Protein AF-A0A6I9Z2P9-F1 (afdb_monomer_lite)

Radius of gyration: 25.38 Å; chains: 1; bounding box: 62×71×64 Å

Foldseek 3Di:
DDDDDDDDDDDDDDDDDDDDDDDDDDPVVVVVVVVVVVVVVVVVVVVVLVVLQVLLLLLCVPPFWAAQDDDDWFFFKFFDDDFKFAFFAAPVRGGQWIKGAAAQFIEIEGSALVCLQDLSNVVSVVSLVVSGALDPPFAEEEAQQRVSNVVSCVVVVNDHHYNDDQDDRGQEYEDEQQDQPCQVSLQVCRSVYHGYYYYRACQVVCVVVNQLCQCQDRSNNSHCLLGRIGHGNHTHDGGIGTGDSGTDSDNDRPPDPCLQVNVLVLLCLLCPPPQWAAQDDDDWFFFKAFDFSQKFANDADPVLGGQWIKGAAAQFIEIEGRALVCLQDLSNVVSNVSLVVSRQSDPDAAEEEAQQRVSNVVNCVVVVHGHHYNDDDDPRHQEYEDEQADQPCQVVLQVCRNSNHGYYYYRACLVVCPVPPQVCQCPDRSNNSRCVSRRMGHGNGTDDGGMGGGDSGTPPDPVSND

Secondary structure (DSSP, 8-state):
--------------------------HHHHHHHHHHHHHHHHHHHHHHHHHHHHHHGGGTTT-SEEE--SS--PEEEEE-SSS-EEEEE-TT--EEEEEEEETTEEEEEES-SGGGTSGGGHHHHHHHHHHH-SSTTPPEEE-GGGHHHHHHHHTTT---BTT--S-TT-SEEEEES---TTHHHHHHHHHTT-EEEEE--SHHHHHHH-GGGHHHH-TTHHHHGGGTEEEEEEEPPPSEEE--SS---S------THHHHHHHHHHHHHTTT-SEEE--SS--PEEEEE--TTEEEEEE-TTS-EEEEEEEETTEEEEEESSGGGGTSGGGHHHHHHHHHHH--SSSSEEEE-GGGHHHHHHHHHTT--EETTPPP-TTEEEEEEESS--TTHHHHHHHHHHT-EEEEE--SHHHHHHH-GGGHHHH-HHHHHHGGGTEEEEEEE---SEEE--SS----GGGG-

InterPro domains:
  IPR029062 Class I glutamine amidotransferase-like [SSF52317] (170-349)
  IPR051244 TRPM8 Channel-Associated Factors [PTHR15730] (262-458)
  IPR060286 TRPM8 channel-associated factor, N-terminal domain [PF27016] (209-420)

pLDDT: mean 82.04, std 20.66, range [23.77, 98.62]

Structure (mmCIF, N/CA/C/O backbone):
data_AF-A0A6I9Z2P9-F1
#
_entry.id   AF-A0A6I9Z2P9-F1
#
loop_
_atom_site.group_PDB
_atom_site.id
_atom_site.type_symbol
_atom_site.label_atom_id
_atom_site.label_alt_id
_atom_site.label_comp_id
_atom_site.label_asym_id
_atom_site.label_entity_id
_atom_site.label_seq_id
_atom_site.pdbx_PDB_ins_code
_atom_site.Cartn_x
_atom_site.Cartn_y
_atom_site.Cartn_z
_atom_site.occupancy
_atom_site.B_iso_or_equiv
_atom_site.auth_seq_id
_atom_site.auth_comp_id
_atom_site.auth_asym_id
_atom_site.auth_atom_id
_atom_site.pdbx_PDB_model_num
ATOM 1 N N . MET A 1 1 ? 32.058 -50.324 31.304 1.00 41.09 1 MET A N 1
ATOM 2 C CA . MET A 1 1 ? 32.036 -51.161 30.083 1.00 41.09 1 MET A CA 1
ATOM 3 C C . MET A 1 1 ? 30.629 -51.712 29.906 1.00 41.09 1 MET A C 1
ATOM 5 O O . MET A 1 1 ? 30.027 -52.048 30.914 1.00 41.09 1 MET A O 1
ATOM 9 N N . SER A 1 2 ? 30.172 -51.810 28.650 1.00 30.11 2 SER A N 1
ATOM 10 C CA . SER A 1 2 ? 28.852 -52.275 28.168 1.00 30.11 2 SER A CA 1
ATOM 11 C C . SER A 1 2 ? 27.764 -51.188 28.142 1.00 30.11 2 SER A C 1
ATOM 13 O O . SER A 1 2 ? 27.218 -50.837 29.178 1.00 30.11 2 SER A O 1
ATOM 15 N N . LEU A 1 3 ? 27.637 -50.418 27.051 1.00 30.06 3 LEU A N 1
ATOM 16 C CA . LEU A 1 3 ? 26.955 -50.704 25.766 1.00 30.06 3 LEU A CA 1
ATOM 17 C C . LEU A 1 3 ? 25.421 -50.686 25.880 1.00 30.06 3 LEU A C 1
ATOM 19 O O . LEU A 1 3 ? 24.814 -51.565 26.482 1.00 30.06 3 LEU A O 1
ATOM 23 N N . ALA A 1 4 ? 24.829 -49.664 25.257 1.00 35.44 4 ALA A N 1
ATOM 24 C CA . ALA A 1 4 ? 23.408 -49.554 24.946 1.00 35.44 4 ALA A CA 1
ATOM 25 C C . ALA A 1 4 ? 22.997 -50.542 23.836 1.00 35.44 4 ALA A C 1
ATOM 27 O O . ALA A 1 4 ? 23.858 -50.953 23.053 1.00 35.44 4 ALA A O 1
ATOM 28 N N . PRO A 1 5 ? 21.688 -50.801 23.666 1.00 38.94 5 PRO A N 1
ATOM 29 C CA . PRO A 1 5 ? 21.144 -51.158 22.368 1.00 38.94 5 PRO A CA 1
ATOM 30 C C . PRO A 1 5 ? 20.154 -50.123 21.813 1.00 38.94 5 PRO A C 1
ATOM 32 O O . PRO A 1 5 ? 19.492 -49.366 22.520 1.00 38.94 5 PRO A O 1
ATOM 35 N N . SER A 1 6 ? 20.147 -50.141 20.488 1.00 29.59 6 SER A N 1
ATOM 36 C CA . SER A 1 6 ? 19.528 -49.305 19.468 1.00 29.59 6 SER A CA 1
ATOM 37 C C . SER A 1 6 ? 17.999 -49.324 19.403 1.00 29.59 6 SER A C 1
ATOM 39 O O . SER A 1 6 ? 17.343 -50.312 19.717 1.00 29.59 6 SER A O 1
ATOM 41 N N . THR A 1 7 ? 17.473 -48.230 18.859 1.00 39.56 7 THR A N 1
ATOM 42 C CA . THR A 1 7 ? 16.116 -48.019 18.350 1.00 39.56 7 THR A CA 1
ATOM 43 C C . THR A 1 7 ? 15.761 -48.897 17.143 1.00 39.56 7 THR A C 1
ATOM 45 O O . THR A 1 7 ? 16.565 -49.066 16.230 1.00 39.56 7 THR A O 1
ATOM 48 N N . SER A 1 8 ? 14.495 -49.318 17.067 1.00 25.58 8 SER A N 1
ATOM 49 C CA . SER A 1 8 ? 13.785 -49.585 15.808 1.00 25.58 8 SER A CA 1
ATOM 50 C C . SER A 1 8 ? 12.284 -49.369 16.019 1.00 25.58 8 SER A C 1
ATOM 52 O O . SER A 1 8 ? 11.702 -49.983 16.909 1.00 25.58 8 SER A O 1
ATOM 54 N N . CYS A 1 9 ? 11.656 -48.501 15.227 1.00 25.83 9 CYS A N 1
ATOM 55 C CA . CYS A 1 9 ? 10.207 -48.299 15.235 1.00 25.83 9 CYS A CA 1
ATOM 56 C C . CYS A 1 9 ? 9.716 -48.507 13.799 1.00 25.83 9 CYS A C 1
ATOM 58 O O . CYS A 1 9 ? 10.050 -47.721 12.911 1.00 25.83 9 CYS A O 1
ATOM 60 N N . GLU A 1 10 ? 9.015 -49.616 13.567 1.00 27.55 10 GLU A N 1
ATOM 61 C CA . GLU A 1 10 ? 8.401 -49.959 12.285 1.00 27.55 10 GLU A CA 1
ATOM 62 C C . GLU A 1 10 ? 7.096 -49.179 12.085 1.00 27.55 10 GLU A C 1
ATOM 64 O O . GLU A 1 10 ? 6.299 -48.995 13.005 1.00 27.55 10 GLU A O 1
ATOM 69 N N . ILE A 1 11 ? 6.882 -48.715 10.854 1.00 29.16 11 ILE A N 1
ATOM 70 C CA . ILE A 1 11 ? 5.679 -48.008 10.414 1.00 29.16 11 ILE A CA 1
ATOM 71 C C . ILE A 1 11 ? 4.688 -49.053 9.890 1.00 29.16 11 ILE A C 1
ATOM 73 O O . ILE A 1 11 ? 4.933 -49.653 8.846 1.00 29.16 11 ILE A O 1
ATOM 77 N N . MET A 1 12 ? 3.547 -49.225 10.560 1.00 26.14 12 MET A N 1
ATOM 78 C CA . MET A 1 12 ? 2.378 -49.912 9.997 1.00 26.14 12 MET A CA 1
ATOM 79 C C . MET A 1 12 ? 1.203 -48.941 9.870 1.00 26.14 12 MET A C 1
ATOM 81 O O . MET A 1 12 ? 0.764 -48.326 10.839 1.00 26.14 12 MET A O 1
ATOM 85 N N . SER A 1 13 ? 0.704 -48.808 8.641 1.00 30.95 13 SER A N 1
ATOM 86 C CA . SER A 1 13 ? -0.486 -48.045 8.273 1.00 30.95 13 SER A CA 1
ATOM 87 C C . SER A 1 13 ? -1.759 -48.841 8.549 1.00 30.95 13 SER A C 1
ATOM 89 O O . SER A 1 13 ? -1.866 -49.944 8.025 1.00 30.95 13 SER A O 1
ATOM 91 N N . LEU A 1 14 ? -2.753 -48.262 9.228 1.00 27.88 14 LEU A N 1
ATOM 92 C CA . LEU A 1 14 ? -4.166 -48.658 9.136 1.00 27.88 14 LEU A CA 1
ATOM 93 C C . LEU A 1 14 ? -5.060 -47.463 9.534 1.00 27.88 14 LEU A C 1
ATOM 95 O O . LEU A 1 14 ? -4.737 -46.709 10.447 1.00 27.88 14 LEU A O 1
ATOM 99 N N . ALA A 1 15 ? -6.189 -47.303 8.845 1.00 27.72 15 ALA A N 1
ATOM 100 C CA . ALA A 1 15 ? -7.288 -46.378 9.153 1.00 27.72 15 ALA A CA 1
ATOM 101 C C . ALA A 1 15 ? -8.618 -47.169 9.126 1.00 27.72 15 ALA A C 1
ATOM 103 O O . ALA A 1 15 ? -8.633 -48.245 8.529 1.00 27.72 15 ALA A O 1
ATOM 104 N N . PRO A 1 16 ? -9.770 -46.620 9.563 1.00 43.78 16 PRO A N 1
ATOM 105 C CA . PRO A 1 16 ? -10.044 -45.873 10.795 1.00 43.78 16 PRO A CA 1
ATOM 106 C C . PRO A 1 16 ? -11.237 -46.481 11.584 1.00 43.78 16 PRO A C 1
ATOM 108 O O . PRO A 1 16 ? -12.230 -46.886 10.986 1.00 43.78 16 PRO A O 1
ATOM 111 N N . SER A 1 17 ? -11.226 -46.449 12.923 1.00 26.98 17 SER A N 1
ATOM 112 C CA . SER A 1 17 ? -12.467 -46.535 13.721 1.00 26.98 17 SER A CA 1
ATOM 113 C C . SER A 1 17 ? -12.280 -46.036 15.160 1.00 26.98 17 SER A C 1
ATOM 115 O O . SER A 1 17 ? -11.507 -46.602 15.921 1.00 26.98 17 SER A O 1
ATOM 117 N N . THR A 1 18 ? -13.019 -44.969 15.474 1.00 28.27 18 THR A N 1
ATOM 118 C CA . THR A 1 18 ? -13.630 -44.563 16.758 1.00 28.27 18 THR A CA 1
ATOM 119 C C . THR A 1 18 ? -12.922 -44.766 18.108 1.00 28.27 18 THR A C 1
ATOM 121 O O . THR A 1 18 ? -12.731 -45.884 18.572 1.00 28.27 18 THR A O 1
ATOM 124 N N . SER A 1 19 ? -12.869 -43.629 18.816 1.00 23.77 19 SER A N 1
ATOM 125 C CA . SER A 1 19 ? -12.987 -43.414 20.269 1.00 23.77 19 SER A CA 1
ATOM 126 C C . SER A 1 19 ? -11.704 -43.073 21.031 1.00 23.77 19 SER A C 1
ATOM 128 O O . SER A 1 19 ? -10.724 -43.804 21.023 1.00 23.77 19 SER A O 1
ATOM 130 N N . CYS A 1 20 ? -11.796 -41.910 21.682 1.00 28.11 20 CYS A N 1
ATOM 131 C CA . CYS A 1 20 ? -10.903 -41.265 22.634 1.00 28.11 20 CYS A CA 1
ATOM 132 C C . CYS A 1 20 ? -10.039 -42.195 23.488 1.00 28.11 20 CYS A C 1
ATOM 134 O O . CYS A 1 20 ? -10.580 -42.970 24.262 1.00 28.11 20 CYS A O 1
ATOM 136 N N . ASP A 1 21 ? -8.730 -41.942 23.452 1.00 24.70 21 ASP A N 1
ATOM 137 C CA . ASP A 1 21 ? -7.892 -41.785 24.643 1.00 24.70 21 ASP A CA 1
ATOM 138 C C . ASP A 1 21 ? -6.723 -40.850 24.289 1.00 24.70 21 ASP A C 1
ATOM 140 O O . ASP A 1 21 ? -5.813 -41.194 23.533 1.00 24.70 21 ASP A O 1
ATOM 144 N N . ILE A 1 22 ? -6.773 -39.610 24.786 1.00 29.03 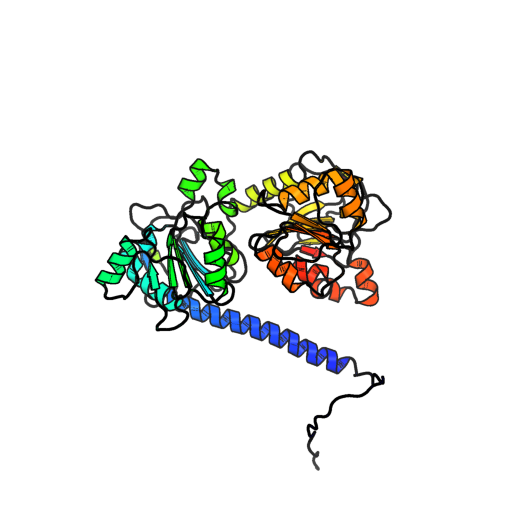22 ILE A N 1
ATOM 145 C CA . ILE A 1 22 ? -5.668 -38.652 24.665 1.00 29.03 22 ILE A CA 1
ATOM 146 C C . ILE A 1 22 ? -4.658 -39.016 25.753 1.00 29.03 22 ILE A C 1
ATOM 148 O O . ILE A 1 22 ? -4.755 -38.550 26.888 1.00 29.03 22 ILE A O 1
ATOM 152 N N . MET A 1 23 ? -3.673 -39.852 25.415 1.00 26.77 23 MET A N 1
ATOM 153 C CA . MET A 1 23 ? -2.457 -39.928 26.219 1.00 26.77 23 MET A CA 1
ATOM 154 C C . MET A 1 23 ? -1.735 -38.582 26.124 1.00 26.77 23 MET A C 1
ATOM 156 O O . MET A 1 23 ? -1.304 -38.145 25.058 1.00 26.77 23 MET A O 1
ATOM 160 N N . SER A 1 24 ? -1.644 -37.923 27.277 1.00 31.53 24 SER A N 1
ATOM 161 C CA . SER A 1 24 ? -0.821 -36.751 27.552 1.00 31.53 24 SER A CA 1
ATOM 162 C C . SER A 1 24 ? 0.597 -36.941 26.995 1.00 31.53 24 SER A C 1
ATOM 164 O O . SER A 1 24 ? 1.417 -37.662 27.559 1.00 31.53 24 SER A O 1
ATOM 166 N N . LEU A 1 25 ? 0.890 -36.275 25.876 1.00 32.91 25 LEU A N 1
ATOM 167 C CA . LEU A 1 25 ? 2.263 -36.039 25.448 1.00 32.91 25 LEU A CA 1
ATOM 168 C C . LEU A 1 25 ? 2.862 -34.972 26.367 1.00 32.91 25 LEU A C 1
ATOM 170 O O . LEU A 1 25 ? 2.281 -33.909 26.589 1.00 32.91 25 LEU A O 1
ATOM 174 N N . VAL A 1 26 ? 4.024 -35.299 26.923 1.00 29.64 26 VAL A N 1
ATOM 175 C CA . VAL A 1 26 ? 4.803 -34.463 27.837 1.00 29.64 26 VAL A CA 1
ATOM 176 C C . VAL A 1 26 ? 5.035 -33.068 27.215 1.00 29.64 26 VAL A C 1
ATOM 178 O O . VAL A 1 26 ? 5.416 -32.991 26.046 1.00 29.64 26 VAL A O 1
ATOM 181 N N . PRO A 1 27 ? 4.862 -31.953 27.957 1.00 37.16 27 PRO A N 1
ATOM 182 C CA . PRO A 1 27 ? 4.961 -30.589 27.413 1.00 37.16 27 PRO A CA 1
ATOM 183 C C . PRO A 1 27 ? 6.298 -30.248 26.732 1.00 37.16 27 PRO A C 1
ATOM 185 O O . PRO A 1 27 ? 6.355 -29.339 25.902 1.00 37.16 27 PRO A O 1
ATOM 188 N N . SER A 1 28 ? 7.378 -30.962 27.064 1.00 36.31 28 SER A N 1
ATOM 189 C CA . SER A 1 28 ? 8.730 -30.695 26.563 1.00 36.31 28 SER A CA 1
ATOM 190 C C . SER A 1 28 ? 8.917 -31.056 25.088 1.00 36.31 28 SER A C 1
ATOM 192 O O . SER A 1 28 ? 9.509 -30.275 24.348 1.00 36.31 28 SER A O 1
ATOM 194 N N . THR A 1 29 ? 8.359 -32.176 24.622 1.00 31.61 29 THR A N 1
ATOM 195 C CA . THR A 1 29 ? 8.535 -32.633 23.231 1.00 31.61 29 THR A CA 1
ATOM 196 C C . THR A 1 29 ? 7.716 -31.805 22.246 1.00 31.61 29 THR A C 1
ATOM 198 O O . THR A 1 29 ? 8.185 -31.519 21.148 1.00 31.61 29 THR A O 1
ATOM 201 N N . SER A 1 30 ? 6.535 -31.324 22.651 1.00 35.22 30 SER A N 1
ATOM 202 C CA . SER A 1 30 ? 5.757 -30.356 21.865 1.00 35.22 30 SER A CA 1
ATOM 203 C C . SER A 1 30 ? 6.497 -29.018 21.737 1.00 35.22 30 SER A C 1
ATOM 205 O O . SER A 1 30 ? 6.593 -28.466 20.645 1.00 35.22 30 SER A O 1
ATOM 207 N N . CYS A 1 31 ? 7.118 -28.528 22.816 1.00 32.12 31 CYS A N 1
ATOM 208 C CA . CYS A 1 31 ? 7.900 -27.289 22.796 1.00 32.12 31 CYS A CA 1
ATOM 209 C C . CYS A 1 31 ? 9.171 -27.402 21.926 1.00 32.12 31 CYS A C 1
ATOM 211 O O . CYS A 1 31 ? 9.489 -26.481 21.174 1.00 32.12 31 CYS A O 1
ATOM 213 N N . GLU A 1 32 ? 9.862 -28.547 21.951 1.00 32.50 32 GLU A N 1
ATOM 214 C CA . GLU A 1 32 ? 11.043 -28.812 21.113 1.00 32.50 32 GLU A CA 1
ATOM 215 C C . GLU A 1 32 ? 10.692 -28.985 19.629 1.00 32.50 32 GLU A C 1
ATOM 217 O O . GLU A 1 32 ? 11.335 -28.376 18.774 1.00 32.50 32 GLU A O 1
ATOM 222 N N . ILE A 1 33 ? 9.634 -29.734 19.303 1.00 36.25 33 ILE A N 1
ATOM 223 C CA . ILE A 1 33 ? 9.163 -29.900 17.918 1.00 36.25 33 ILE A CA 1
ATOM 224 C C . ILE A 1 33 ? 8.676 -28.556 17.348 1.00 36.25 33 ILE A C 1
ATOM 226 O O . ILE A 1 33 ? 8.948 -28.240 16.188 1.00 36.25 33 ILE A O 1
ATOM 230 N N . MET A 1 34 ? 8.024 -27.723 18.166 1.00 38.47 34 MET A N 1
ATOM 231 C CA . MET A 1 34 ? 7.557 -26.385 17.780 1.00 38.47 34 MET A CA 1
ATOM 232 C C . MET A 1 34 ? 8.699 -25.362 17.672 1.00 38.47 34 MET A C 1
ATOM 234 O O . MET A 1 34 ? 8.679 -24.522 16.771 1.00 38.47 34 MET A O 1
ATOM 238 N N . SER A 1 35 ? 9.728 -25.465 18.520 1.00 39.44 35 SER A N 1
ATOM 239 C CA . SER A 1 35 ? 10.988 -24.718 18.392 1.00 39.44 35 SER A CA 1
ATOM 240 C C . SER A 1 35 ? 11.698 -25.067 17.084 1.00 39.44 35 SER A C 1
ATOM 242 O O . SER A 1 35 ? 12.066 -24.166 16.328 1.00 39.44 35 SER A O 1
ATOM 244 N N . LEU A 1 36 ? 11.784 -26.359 16.744 1.00 36.41 36 LEU A N 1
ATOM 245 C CA . LEU A 1 36 ? 12.327 -26.812 15.465 1.00 36.41 36 LEU A CA 1
ATOM 246 C C . LEU A 1 36 ? 11.480 -26.348 14.278 1.00 36.41 36 LEU A C 1
ATOM 248 O O . LEU A 1 36 ? 12.049 -25.955 13.267 1.00 36.41 36 LEU A O 1
ATOM 252 N N . ALA A 1 37 ? 10.148 -26.357 14.361 1.00 38.12 37 ALA A N 1
ATOM 253 C CA . ALA A 1 37 ? 9.279 -25.895 13.277 1.00 38.12 37 ALA A CA 1
ATOM 254 C C . ALA A 1 37 ? 9.401 -24.379 13.045 1.00 38.12 37 ALA A C 1
ATOM 256 O O . ALA A 1 37 ? 9.557 -23.944 11.904 1.00 38.12 37 ALA A O 1
ATOM 257 N N . ALA A 1 38 ? 9.420 -23.571 14.109 1.00 37.09 38 ALA A N 1
ATOM 258 C CA . ALA A 1 38 ? 9.625 -22.126 14.026 1.00 37.09 38 ALA A CA 1
ATOM 259 C C . ALA A 1 38 ? 11.051 -21.764 13.577 1.00 37.09 38 ALA A C 1
ATOM 261 O O . ALA A 1 38 ? 11.228 -20.854 12.764 1.00 37.09 38 ALA A O 1
ATOM 262 N N . GLN A 1 39 ? 12.071 -22.498 14.038 1.00 37.53 39 GLN A N 1
ATOM 263 C CA . GLN A 1 39 ? 13.439 -22.382 13.528 1.00 37.53 39 GLN A CA 1
ATOM 264 C C . GLN A 1 39 ? 13.525 -22.806 12.067 1.00 37.53 39 GLN A C 1
ATOM 266 O O . GLN A 1 39 ? 14.198 -22.132 11.303 1.00 37.53 39 GLN A O 1
ATOM 271 N N . LYS A 1 40 ? 12.817 -23.857 11.644 1.00 33.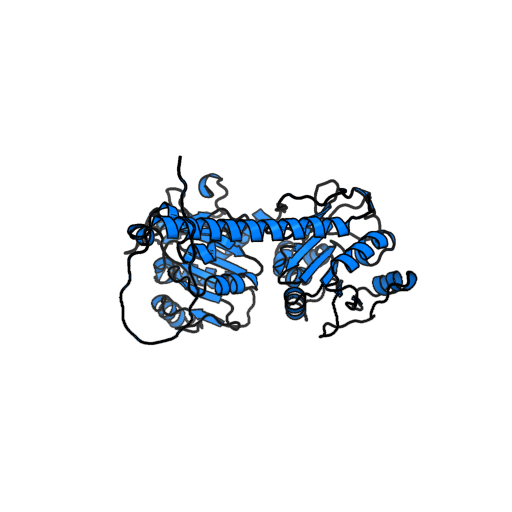22 40 LYS A N 1
ATOM 272 C CA . LYS A 1 40 ? 12.780 -24.330 10.255 1.00 33.22 40 LYS A CA 1
ATOM 273 C C . LYS A 1 40 ? 12.057 -23.345 9.343 1.00 33.22 40 LYS A C 1
ATOM 275 O O . LYS A 1 40 ? 12.537 -23.121 8.242 1.00 33.22 40 LYS A O 1
ATOM 280 N N . ILE A 1 41 ? 10.989 -22.691 9.804 1.00 40.62 41 ILE A N 1
ATOM 281 C CA . ILE A 1 41 ? 10.319 -21.596 9.083 1.00 40.62 41 ILE A CA 1
ATOM 282 C C . ILE A 1 41 ? 11.228 -20.366 9.011 1.00 40.62 41 ILE A C 1
ATOM 284 O O . ILE A 1 41 ? 11.391 -19.809 7.929 1.00 40.62 41 ILE A O 1
ATOM 288 N N . ARG A 1 42 ? 11.886 -19.970 10.111 1.00 37.97 42 ARG A N 1
ATOM 289 C CA . ARG A 1 42 ? 12.878 -18.879 10.102 1.00 37.97 42 ARG A CA 1
ATOM 290 C C . ARG A 1 42 ? 14.069 -19.196 9.204 1.00 37.97 42 ARG A C 1
ATOM 292 O O . ARG A 1 42 ? 14.488 -18.325 8.460 1.00 37.97 42 ARG A O 1
ATOM 299 N N . LEU A 1 43 ? 14.579 -20.425 9.218 1.00 33.66 43 LEU A N 1
ATOM 300 C CA . LEU A 1 43 ? 15.656 -20.902 8.347 1.00 33.66 43 LEU A CA 1
ATOM 301 C C . LEU A 1 43 ? 15.199 -20.992 6.891 1.00 33.66 43 LEU A C 1
ATOM 303 O O . LEU A 1 43 ? 15.969 -20.651 6.009 1.00 33.66 43 LEU A O 1
ATOM 307 N N . GLN A 1 44 ? 13.958 -21.391 6.609 1.00 34.56 44 GLN A N 1
ATOM 308 C CA . GLN A 1 44 ? 13.396 -21.396 5.255 1.00 34.56 44 GLN A CA 1
ATOM 309 C C . GLN A 1 44 ? 13.169 -19.977 4.727 1.00 34.56 44 GLN A C 1
ATOM 311 O O . GLN A 1 44 ? 13.505 -19.706 3.581 1.00 34.56 44 GLN A O 1
ATOM 316 N N . GLN A 1 45 ? 12.660 -19.059 5.551 1.00 37.28 45 GLN A N 1
ATOM 317 C CA . GLN A 1 45 ? 12.531 -17.640 5.212 1.00 37.28 45 GLN A CA 1
ATOM 318 C C . GLN A 1 45 ? 13.908 -16.988 5.037 1.00 37.28 45 GLN A C 1
ATOM 320 O O . GLN A 1 45 ? 14.113 -16.262 4.071 1.00 37.28 45 GLN A O 1
ATOM 325 N N . HIS A 1 46 ? 14.870 -17.298 5.908 1.00 37.97 46 HIS A N 1
ATOM 326 C CA . HIS A 1 46 ? 16.250 -16.822 5.826 1.00 37.97 46 HIS A CA 1
ATOM 327 C C . HIS A 1 46 ? 16.981 -17.383 4.599 1.00 37.97 46 HIS A C 1
ATOM 329 O O . HIS A 1 46 ? 17.621 -16.621 3.885 1.00 37.97 46 HIS A O 1
ATOM 335 N N . ASN A 1 47 ? 16.826 -18.673 4.285 1.00 31.58 47 ASN A N 1
ATOM 336 C CA . ASN A 1 47 ? 17.400 -19.300 3.091 1.00 31.58 47 ASN A CA 1
ATOM 337 C C . ASN A 1 47 ? 16.734 -18.790 1.805 1.00 31.58 47 ASN A C 1
ATOM 339 O O . ASN A 1 47 ? 17.431 -18.530 0.834 1.00 31.58 47 ASN A O 1
ATOM 343 N N . PHE A 1 48 ? 15.416 -18.559 1.804 1.00 40.97 48 PHE A N 1
ATOM 344 C CA . PHE A 1 48 ? 14.709 -17.932 0.681 1.00 40.97 48 PHE A CA 1
ATOM 345 C C . PHE A 1 48 ? 15.159 -16.478 0.459 1.00 40.97 48 PHE A C 1
ATOM 347 O O . PHE A 1 48 ? 15.377 -16.061 -0.678 1.00 40.97 48 PHE A O 1
ATOM 354 N N . LEU A 1 49 ? 15.346 -15.707 1.537 1.00 40.75 49 LEU A N 1
ATOM 355 C CA . LEU A 1 49 ? 15.900 -14.350 1.484 1.00 40.75 49 LEU A CA 1
ATOM 356 C C . LEU A 1 49 ? 17.362 -14.352 1.007 1.00 40.75 49 LEU A C 1
ATOM 358 O O . LEU A 1 49 ? 17.713 -13.516 0.180 1.00 40.75 49 LEU A O 1
ATOM 362 N N . MET A 1 50 ? 18.188 -15.301 1.457 1.00 36.16 50 MET A N 1
ATOM 363 C CA . MET A 1 50 ? 19.584 -15.482 1.024 1.00 36.16 50 MET A CA 1
ATOM 364 C C . MET A 1 50 ? 19.696 -15.908 -0.452 1.00 36.16 50 MET A C 1
ATOM 366 O O . MET A 1 50 ? 20.557 -15.398 -1.173 1.00 36.16 50 MET A O 1
ATOM 370 N N . ASP A 1 51 ? 18.804 -16.775 -0.940 1.00 47.19 51 ASP A N 1
ATOM 371 C CA . ASP A 1 51 ? 18.730 -17.152 -2.359 1.00 47.19 51 ASP A CA 1
ATOM 372 C C . ASP A 1 51 ? 18.223 -15.991 -3.224 1.00 47.19 51 ASP A C 1
ATOM 374 O O . ASP A 1 51 ? 18.774 -15.725 -4.294 1.00 47.19 51 ASP A O 1
ATOM 378 N N . SER A 1 52 ? 17.234 -15.227 -2.746 1.00 49.41 52 SER A N 1
ATOM 379 C CA . SER A 1 52 ? 16.799 -13.993 -3.408 1.00 49.41 52 SER A CA 1
ATOM 380 C C . SER A 1 52 ? 17.906 -12.930 -3.432 1.00 49.41 52 SER A C 1
ATOM 382 O O . SER A 1 52 ? 17.998 -12.189 -4.408 1.00 49.41 52 SER A O 1
ATOM 384 N N . GLN A 1 53 ? 18.753 -12.853 -2.399 1.00 49.81 53 GLN A N 1
ATOM 385 C CA . GLN A 1 53 ? 19.893 -11.930 -2.325 1.00 49.81 53 GLN A CA 1
ATOM 386 C C . GLN A 1 53 ? 20.971 -12.277 -3.356 1.00 49.81 53 GLN A C 1
ATOM 388 O O . GLN A 1 53 ? 21.310 -11.426 -4.174 1.00 49.81 53 GLN A O 1
ATOM 393 N N . ARG A 1 54 ? 21.439 -13.536 -3.395 1.00 53.62 54 ARG A N 1
ATOM 394 C CA . ARG A 1 54 ? 22.387 -14.002 -4.429 1.00 53.62 54 ARG A CA 1
ATOM 395 C C . ARG A 1 54 ? 21.817 -13.873 -5.842 1.00 53.62 54 ARG A C 1
ATOM 397 O O . ARG A 1 54 ? 22.564 -13.723 -6.804 1.00 53.62 54 ARG A O 1
ATOM 404 N N . SER A 1 55 ? 20.492 -13.940 -5.974 1.00 68.62 55 SER A N 1
ATOM 405 C CA . SER A 1 55 ? 19.814 -13.772 -7.253 1.00 68.62 55 SER A CA 1
ATOM 406 C C . SER A 1 55 ? 19.931 -12.339 -7.784 1.00 68.62 55 SER A C 1
ATOM 408 O O . SER A 1 55 ? 20.181 -12.172 -8.974 1.00 68.62 55 SER A O 1
ATOM 410 N N . CYS A 1 56 ? 19.777 -11.312 -6.940 1.00 80.38 56 CYS A N 1
ATOM 411 C CA . CYS A 1 56 ? 19.782 -9.917 -7.391 1.00 80.38 56 CYS A CA 1
ATOM 412 C C . CYS A 1 56 ? 21.175 -9.434 -7.835 1.00 80.38 56 CYS A C 1
ATOM 414 O O . CYS A 1 56 ? 21.242 -8.631 -8.759 1.00 80.38 56 CYS A O 1
ATOM 416 N N . ASP A 1 57 ? 22.274 -9.963 -7.283 1.00 85.19 57 ASP A N 1
ATOM 417 C CA . ASP A 1 57 ? 23.649 -9.624 -7.714 1.00 85.19 57 ASP A CA 1
ATOM 418 C C . ASP A 1 57 ? 23.877 -9.875 -9.222 1.00 85.19 57 ASP A C 1
ATOM 420 O O . ASP A 1 57 ? 24.683 -9.211 -9.874 1.00 85.19 57 ASP A O 1
ATOM 424 N N . LEU A 1 58 ? 23.103 -10.787 -9.825 1.00 89.50 58 LEU A N 1
ATOM 425 C CA . LEU A 1 58 ? 23.133 -11.033 -11.268 1.00 89.50 58 LEU A CA 1
ATOM 426 C C . LEU A 1 58 ? 22.694 -9.819 -12.096 1.00 89.50 58 LEU A C 1
ATOM 428 O O . LEU A 1 58 ? 23.121 -9.704 -13.241 1.00 89.50 58 LEU A O 1
ATOM 432 N N . LEU A 1 59 ? 21.886 -8.912 -11.535 1.00 92.81 59 LEU A N 1
ATOM 433 C CA . LEU A 1 59 ? 21.437 -7.684 -12.201 1.00 92.81 59 LEU A CA 1
ATOM 434 C C . LEU A 1 59 ? 22.603 -6.742 -12.513 1.00 92.81 59 LEU A C 1
ATOM 436 O O . LEU A 1 59 ? 22.601 -6.059 -13.536 1.00 92.81 59 LEU A O 1
ATOM 440 N N . VAL A 1 60 ? 23.612 -6.734 -11.648 1.00 92.12 60 VAL A N 1
ATOM 441 C CA . VAL A 1 60 ? 24.743 -5.800 -11.695 1.00 92.12 60 VAL A CA 1
ATOM 442 C C . VAL A 1 60 ? 26.043 -6.464 -12.140 1.00 92.12 60 VAL A C 1
ATOM 444 O O . VAL A 1 60 ? 27.090 -5.827 -12.219 1.00 92.12 60 VAL A O 1
ATOM 447 N N . LYS A 1 61 ? 25.989 -7.754 -12.485 1.00 91.62 61 LYS A N 1
ATOM 448 C CA . LYS A 1 61 ? 27.158 -8.530 -12.892 1.00 91.62 61 LYS A CA 1
ATOM 449 C C . LYS A 1 61 ? 27.886 -7.868 -14.065 1.00 91.62 61 LYS A C 1
ATOM 451 O O . LYS A 1 61 ? 27.326 -7.728 -15.151 1.00 91.62 61 LYS A O 1
ATOM 456 N N . GLY A 1 62 ? 29.158 -7.531 -13.844 1.00 91.94 62 GLY A N 1
ATOM 457 C CA . GLY A 1 62 ? 30.028 -6.914 -14.849 1.00 91.94 62 GLY A CA 1
ATOM 458 C C . GLY A 1 62 ? 29.737 -5.435 -15.122 1.00 91.94 62 GLY A C 1
ATOM 459 O O . GLY A 1 62 ? 30.230 -4.907 -16.114 1.00 91.94 62 GLY A O 1
ATOM 460 N N . ILE A 1 63 ? 28.944 -4.774 -14.273 1.00 94.19 63 ILE A N 1
ATOM 461 C CA . ILE A 1 63 ? 28.581 -3.360 -14.398 1.00 94.19 63 ILE A CA 1
ATOM 462 C C . ILE A 1 63 ? 29.192 -2.607 -13.218 1.00 94.19 63 ILE A C 1
ATOM 464 O O . ILE A 1 63 ? 28.823 -2.846 -12.075 1.00 94.19 63 ILE A O 1
ATOM 468 N N . GLN A 1 64 ? 30.127 -1.699 -13.499 1.00 92.56 64 GLN A N 1
ATOM 469 C CA . GLN A 1 64 ? 30.776 -0.872 -12.470 1.00 92.56 64 GLN A CA 1
ATOM 470 C C . GLN A 1 64 ? 30.016 0.426 -12.205 1.00 92.56 64 GLN A C 1
ATOM 472 O O . GLN A 1 64 ? 30.016 0.946 -11.092 1.00 92.56 64 GLN A O 1
ATOM 477 N N . SER A 1 65 ? 29.369 0.962 -13.233 1.00 95.12 65 SER A N 1
ATOM 478 C CA . SER A 1 65 ? 28.565 2.169 -13.151 1.00 95.12 65 SER A CA 1
ATOM 479 C C . SER A 1 65 ? 27.454 2.131 -14.190 1.00 95.12 65 SER A C 1
ATOM 481 O O . SER A 1 65 ? 27.540 1.418 -15.194 1.00 95.12 65 SER A O 1
ATOM 483 N N . ILE A 1 66 ? 26.393 2.887 -13.929 1.00 96.25 66 ILE A N 1
ATOM 484 C CA . ILE A 1 66 ? 25.309 3.116 -14.881 1.00 96.25 66 ILE A CA 1
ATOM 485 C C . ILE A 1 66 ? 25.261 4.608 -15.180 1.00 96.25 66 ILE A C 1
ATOM 487 O O . ILE A 1 66 ? 25.199 5.439 -14.273 1.00 96.25 66 ILE A O 1
ATOM 491 N N . ASP A 1 67 ? 25.299 4.923 -16.469 1.00 96.50 67 ASP A N 1
ATOM 492 C CA . ASP A 1 67 ? 25.189 6.277 -16.989 1.00 96.50 67 ASP A CA 1
ATOM 493 C C . ASP A 1 67 ? 23.710 6.676 -17.105 1.00 96.50 67 ASP A C 1
ATOM 495 O O . ASP A 1 67 ? 22.985 6.201 -17.979 1.00 96.50 67 ASP A O 1
ATOM 499 N N . VAL A 1 68 ? 23.264 7.538 -16.190 1.00 95.88 68 VAL A N 1
ATOM 500 C CA . VAL A 1 68 ? 21.915 8.123 -16.144 1.00 95.88 68 VAL A CA 1
ATOM 501 C C . VAL A 1 68 ? 21.928 9.554 -16.695 1.00 95.88 68 VAL A C 1
ATOM 503 O O . VAL A 1 68 ? 21.124 10.398 -16.308 1.00 95.88 68 VAL A O 1
ATOM 506 N N . THR A 1 69 ? 22.859 9.863 -17.597 1.00 91.75 69 THR A N 1
ATOM 507 C CA . THR A 1 69 ? 22.829 11.104 -18.374 1.00 91.75 69 THR A CA 1
ATOM 508 C C . THR A 1 69 ? 21.905 10.969 -19.587 1.00 91.75 69 THR A C 1
ATOM 510 O O . THR A 1 69 ? 21.647 9.873 -20.096 1.00 91.75 69 THR A O 1
ATOM 513 N N . GLY A 1 70 ? 21.371 12.101 -20.044 1.00 87.94 70 GLY A N 1
ATOM 514 C CA . GLY A 1 70 ? 20.439 12.184 -21.165 1.00 87.94 70 GLY A CA 1
ATOM 515 C C . GLY A 1 70 ? 19.302 13.164 -20.893 1.00 87.94 70 GLY A C 1
ATOM 516 O O . GLY A 1 70 ? 19.187 13.713 -19.801 1.00 87.94 70 GLY A O 1
ATOM 517 N N . ASP A 1 71 ? 18.459 13.368 -21.902 1.00 91.75 71 ASP A N 1
ATOM 518 C CA . ASP A 1 71 ? 17.309 14.275 -21.831 1.00 91.75 71 ASP A CA 1
ATOM 519 C C . ASP A 1 71 ? 16.061 13.550 -21.292 1.00 91.75 71 ASP A C 1
ATOM 521 O O . ASP A 1 71 ? 15.126 13.224 -22.021 1.00 91.75 71 ASP A O 1
ATOM 525 N N . PHE A 1 72 ? 16.103 13.170 -20.015 1.00 94.06 72 PHE A N 1
ATOM 526 C CA . PHE A 1 72 ? 14.982 12.559 -19.291 1.00 94.06 72 PHE A CA 1
ATOM 527 C C . PHE A 1 72 ? 15.161 12.744 -17.788 1.00 94.06 72 PHE A C 1
ATOM 529 O O . PHE A 1 72 ? 16.285 12.684 -17.323 1.00 94.06 72 PHE A O 1
ATOM 536 N N . ASN A 1 73 ? 14.096 12.893 -17.000 1.00 92.31 73 ASN A N 1
ATOM 537 C CA . ASN A 1 73 ? 14.212 13.144 -15.556 1.00 92.31 73 ASN A CA 1
ATOM 538 C C . ASN A 1 73 ? 13.730 11.929 -14.751 1.00 92.31 73 ASN A C 1
ATOM 540 O O . ASN A 1 73 ? 12.517 11.755 -14.612 1.00 92.31 73 ASN A O 1
ATOM 544 N N . PRO A 1 74 ? 14.621 11.061 -14.233 1.00 95.31 74 PRO A N 1
ATOM 545 C CA . PRO A 1 74 ? 14.177 9.920 -13.445 1.00 95.31 74 PRO A CA 1
ATOM 546 C C . PRO A 1 74 ? 13.528 10.383 -12.140 1.00 95.31 74 PRO A C 1
ATOM 548 O O . PRO A 1 74 ? 13.959 11.365 -11.544 1.00 95.31 74 PRO A O 1
ATOM 551 N N . CYS A 1 75 ? 12.511 9.669 -11.664 1.00 93.19 75 CYS A N 1
ATOM 552 C CA . CYS A 1 75 ? 11.995 9.855 -10.314 1.00 93.19 75 CYS A CA 1
ATOM 553 C C . CYS A 1 75 ? 12.675 8.911 -9.312 1.00 93.19 75 CYS A C 1
ATOM 555 O O . CYS A 1 75 ? 13.096 7.806 -9.661 1.00 93.19 75 CYS A O 1
ATOM 557 N N . GLU A 1 76 ? 12.703 9.312 -8.043 1.00 93.44 76 GLU A N 1
ATOM 558 C CA . GLU A 1 76 ? 13.024 8.426 -6.926 1.00 93.44 76 GLU A CA 1
ATOM 559 C C . GLU A 1 76 ? 11.996 7.286 -6.852 1.00 93.44 76 GLU A C 1
ATOM 561 O O . GLU A 1 76 ? 10.780 7.501 -6.939 1.00 93.44 76 GLU A O 1
ATOM 566 N N . LEU A 1 77 ? 12.499 6.075 -6.624 1.00 93.25 77 LEU A N 1
ATOM 567 C CA . LEU A 1 77 ? 11.727 4.903 -6.251 1.00 93.25 77 LEU A CA 1
ATOM 568 C C . LEU A 1 77 ? 11.735 4.730 -4.726 1.00 93.25 77 LEU A C 1
ATOM 570 O O . LEU A 1 77 ? 12.768 4.519 -4.090 1.00 93.25 77 LEU A O 1
ATOM 574 N N . LEU A 1 78 ? 10.551 4.755 -4.132 1.00 87.25 78 LEU A N 1
ATOM 575 C CA . LEU A 1 78 ? 10.342 4.437 -2.730 1.00 87.25 78 LEU A CA 1
ATOM 576 C C . LEU A 1 78 ? 10.232 2.917 -2.559 1.00 87.25 78 LEU A C 1
ATOM 578 O O . LEU A 1 78 ? 9.397 2.267 -3.193 1.00 87.25 78 LEU A O 1
ATOM 582 N N . LEU A 1 79 ? 11.060 2.351 -1.680 1.00 84.19 79 LEU A N 1
ATOM 583 C CA . LEU A 1 79 ? 11.052 0.928 -1.356 1.00 84.19 79 LEU A CA 1
ATOM 584 C C . LEU A 1 79 ? 10.385 0.709 0.002 1.00 84.19 79 LEU A C 1
ATOM 586 O O . LEU A 1 79 ? 10.727 1.363 0.987 1.00 84.19 79 LEU A O 1
ATOM 590 N N . ARG A 1 80 ? 9.428 -0.219 0.045 1.00 74.75 80 ARG A N 1
ATOM 591 C CA . ARG A 1 80 ? 8.713 -0.644 1.253 1.00 74.75 80 ARG A CA 1
ATOM 592 C C . ARG A 1 80 ? 8.777 -2.161 1.407 1.00 74.75 80 ARG A C 1
ATOM 594 O O . ARG A 1 80 ? 8.683 -2.907 0.433 1.00 74.75 80 ARG A O 1
ATOM 601 N N . GLY A 1 81 ? 8.853 -2.618 2.652 1.00 65.31 81 GLY A N 1
ATOM 602 C CA . GLY A 1 81 ? 8.883 -4.039 2.988 1.00 65.31 81 GLY A CA 1
ATOM 603 C C . GLY A 1 81 ? 10.242 -4.710 2.776 1.00 65.31 81 GLY A C 1
ATOM 604 O O . GLY A 1 81 ? 11.236 -4.101 2.394 1.00 65.31 81 GLY A O 1
ATOM 605 N N . ASP A 1 82 ? 10.283 -6.008 3.047 1.00 66.94 82 ASP A N 1
ATOM 606 C CA . ASP A 1 82 ? 11.509 -6.796 3.186 1.00 66.94 82 ASP A CA 1
ATOM 607 C C . ASP A 1 82 ? 11.988 -7.457 1.887 1.00 66.94 82 ASP A C 1
ATOM 609 O O . ASP A 1 82 ? 13.042 -8.091 1.893 1.00 66.94 82 ASP A O 1
ATOM 613 N N . ARG A 1 83 ? 11.275 -7.307 0.761 1.00 76.38 83 ARG A N 1
ATOM 614 C CA . ARG A 1 83 ? 11.624 -7.936 -0.536 1.00 76.38 83 ARG A CA 1
ATOM 615 C C . ARG A 1 83 ? 12.140 -6.977 -1.602 1.00 76.38 83 ARG A C 1
ATOM 617 O O . ARG A 1 83 ? 12.864 -7.414 -2.492 1.00 76.38 83 ARG A O 1
ATOM 624 N N . ALA A 1 84 ? 11.788 -5.698 -1.512 1.00 85.88 84 ALA A N 1
ATOM 625 C CA . ALA A 1 84 ? 12.273 -4.687 -2.438 1.00 85.88 84 ALA A CA 1
ATOM 626 C C . ALA A 1 84 ? 13.742 -4.362 -2.144 1.00 85.88 84 ALA A C 1
ATOM 628 O O . ALA A 1 84 ? 14.143 -4.232 -0.985 1.00 85.88 84 ALA A O 1
ATOM 629 N N . ARG A 1 85 ? 14.562 -4.262 -3.189 1.00 86.94 85 ARG A N 1
ATOM 630 C CA . ARG A 1 85 ? 15.990 -3.960 -3.083 1.00 86.94 85 ARG A CA 1
ATOM 631 C C . ARG A 1 85 ? 16.380 -2.858 -4.061 1.00 86.94 85 ARG A C 1
ATOM 633 O O . ARG A 1 85 ? 15.946 -2.895 -5.215 1.00 86.94 85 ARG A O 1
ATOM 640 N N . PRO A 1 86 ? 17.209 -1.898 -3.628 1.00 90.81 86 PRO A N 1
ATOM 641 C CA . PRO A 1 86 ? 17.773 -0.916 -4.535 1.00 90.81 86 PRO A CA 1
ATOM 642 C C . PRO A 1 86 ? 18.830 -1.589 -5.407 1.00 90.81 86 PRO A C 1
ATOM 644 O O . PRO A 1 86 ? 19.648 -2.348 -4.908 1.00 90.81 86 PRO A O 1
ATOM 647 N N . VAL A 1 87 ? 18.808 -1.308 -6.702 1.00 92.62 87 VAL A N 1
ATOM 648 C CA . VAL A 1 87 ? 19.788 -1.795 -7.685 1.00 92.62 87 VAL A CA 1
ATOM 649 C C . VAL A 1 87 ? 20.737 -0.668 -8.083 1.00 92.62 87 VAL A C 1
ATOM 651 O O . VAL A 1 87 ? 21.936 -0.888 -8.200 1.00 92.62 87 VAL A O 1
ATOM 654 N N . LEU A 1 88 ? 20.208 0.550 -8.228 1.00 94.06 88 LEU A N 1
ATOM 655 C CA . LEU A 1 88 ? 20.977 1.762 -8.500 1.00 94.06 88 LEU A CA 1
ATOM 656 C C . LEU A 1 88 ? 20.501 2.882 -7.581 1.00 94.06 88 LEU A C 1
ATOM 658 O O . LEU A 1 88 ? 19.290 3.077 -7.429 1.00 94.06 88 LEU A O 1
ATOM 662 N N . ARG A 1 89 ? 21.448 3.622 -7.005 1.00 92.44 89 ARG A N 1
ATOM 663 C CA . ARG A 1 89 ? 21.187 4.843 -6.246 1.00 92.44 89 ARG A CA 1
ATOM 664 C C . ARG A 1 89 ? 21.959 6.009 -6.832 1.00 92.44 89 ARG A C 1
ATOM 666 O O . ARG A 1 89 ? 23.044 5.803 -7.369 1.00 92.44 89 ARG A O 1
ATOM 673 N N . ASP A 1 90 ? 21.402 7.201 -6.693 1.00 90.69 90 ASP A N 1
ATOM 674 C CA . ASP A 1 90 ? 22.123 8.433 -6.982 1.00 90.69 90 ASP A CA 1
ATOM 675 C C . ASP A 1 90 ? 23.063 8.848 -5.835 1.00 90.69 90 ASP A C 1
ATOM 677 O O . ASP A 1 90 ? 23.211 8.136 -4.834 1.00 90.69 90 ASP A O 1
ATOM 681 N N . SER A 1 91 ? 23.715 10.008 -5.975 1.00 88.50 91 SER A N 1
ATOM 682 C CA . SER A 1 91 ? 24.681 10.500 -4.985 1.00 88.50 91 SER A CA 1
ATOM 683 C C . SER A 1 91 ? 24.025 10.937 -3.669 1.00 88.50 91 SER A C 1
ATOM 685 O O . SER A 1 91 ? 24.673 10.928 -2.622 1.00 88.50 91 SER A O 1
ATOM 687 N N . LYS A 1 92 ? 22.718 11.230 -3.693 1.00 84.81 92 LYS A N 1
ATOM 688 C CA . LYS A 1 92 ? 21.879 11.502 -2.515 1.00 84.81 92 LYS A CA 1
ATOM 689 C C . LYS A 1 92 ? 21.327 10.230 -1.864 1.00 84.81 92 LYS A C 1
ATOM 691 O O . LYS A 1 92 ? 20.649 10.310 -0.841 1.00 84.81 92 LYS A O 1
ATOM 696 N N . GLY A 1 93 ? 21.607 9.055 -2.429 1.00 84.31 93 GLY A N 1
ATOM 697 C CA . GLY A 1 93 ? 21.094 7.776 -1.948 1.00 84.31 93 GLY A CA 1
ATOM 698 C C . GLY A 1 93 ? 19.653 7.475 -2.370 1.00 84.31 93 GLY A C 1
ATOM 699 O O . GLY A 1 93 ? 19.096 6.476 -1.905 1.00 84.31 93 GLY A O 1
ATOM 700 N N . GLN A 1 94 ? 19.057 8.284 -3.251 1.00 88.25 94 GLN A N 1
ATOM 701 C CA . GLN A 1 94 ? 17.732 8.034 -3.815 1.00 88.25 94 GLN A CA 1
ATOM 702 C C . GLN A 1 94 ? 17.809 6.851 -4.775 1.00 88.25 94 GLN A C 1
ATOM 704 O O . GLN A 1 94 ? 18.766 6.707 -5.534 1.00 88.25 94 GLN A O 1
ATOM 709 N N . VAL A 1 95 ? 16.804 5.980 -4.756 1.00 93.38 95 VAL A N 1
ATOM 710 C CA . VAL A 1 95 ? 16.808 4.771 -5.588 1.00 93.38 95 VAL A CA 1
ATOM 711 C C . VAL A 1 95 ? 16.297 5.112 -6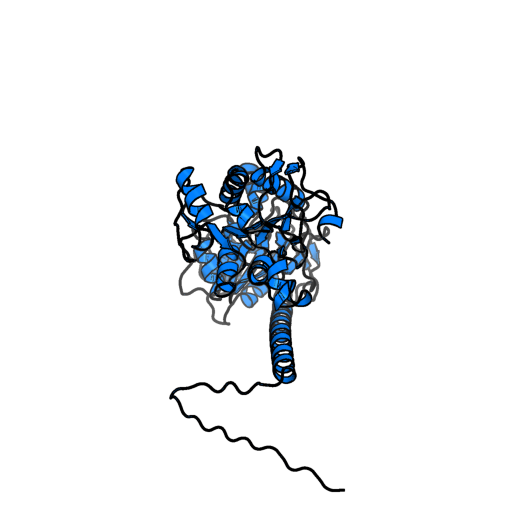.983 1.00 93.38 95 VAL A C 1
ATOM 713 O O . VAL A 1 95 ? 15.182 5.598 -7.121 1.00 93.38 95 VAL A O 1
ATOM 716 N N . LEU A 1 96 ? 17.079 4.813 -8.021 1.00 95.88 96 LEU A N 1
ATOM 717 C CA . LEU A 1 96 ? 16.700 5.041 -9.425 1.00 95.88 96 LEU A CA 1
ATOM 718 C C . LEU A 1 96 ? 16.307 3.748 -10.148 1.00 95.88 96 LEU A C 1
ATOM 720 O O . LEU A 1 96 ? 15.560 3.770 -11.125 1.00 95.88 96 LEU A O 1
ATOM 724 N N . ILE A 1 97 ? 16.811 2.607 -9.674 1.00 97.00 97 ILE A N 1
ATOM 725 C CA . ILE A 1 97 ? 16.440 1.277 -10.160 1.00 97.00 97 ILE A CA 1
ATOM 726 C C . ILE A 1 97 ? 16.224 0.376 -8.953 1.00 97.00 97 ILE A C 1
ATOM 728 O O . ILE A 1 97 ? 17.043 0.367 -8.033 1.00 97.00 97 ILE A O 1
ATOM 732 N N . ALA A 1 98 ? 15.153 -0.408 -8.970 1.00 94.88 98 ALA A N 1
ATOM 733 C CA . ALA A 1 98 ? 14.824 -1.355 -7.917 1.00 94.88 98 ALA A CA 1
ATOM 734 C C . ALA A 1 98 ? 14.460 -2.728 -8.481 1.00 94.88 98 ALA A C 1
ATOM 736 O O . ALA A 1 98 ? 13.955 -2.848 -9.598 1.00 94.88 98 ALA A O 1
ATOM 737 N N . ALA A 1 99 ? 14.675 -3.764 -7.679 1.00 94.31 99 ALA A N 1
ATOM 738 C CA . ALA A 1 99 ? 14.245 -5.121 -7.971 1.00 94.31 99 ALA A CA 1
ATOM 739 C C . ALA A 1 99 ? 13.451 -5.686 -6.796 1.00 94.31 99 ALA A C 1
ATOM 741 O O . ALA A 1 99 ? 13.715 -5.363 -5.638 1.00 94.31 99 ALA A O 1
ATOM 742 N N . SER A 1 100 ? 12.458 -6.520 -7.086 1.00 91.94 100 SER A N 1
ATOM 743 C CA . SER A 1 100 ? 11.647 -7.158 -6.051 1.00 91.94 100 SER A CA 1
ATOM 744 C C . SER A 1 100 ? 10.989 -8.448 -6.543 1.00 91.94 100 SER A C 1
ATOM 746 O O . SER A 1 100 ? 11.050 -8.803 -7.723 1.00 91.94 100 SER A O 1
ATOM 748 N N . GLN A 1 101 ? 10.342 -9.158 -5.623 1.00 88.75 101 GLN A N 1
ATOM 749 C CA . GLN A 1 101 ? 9.618 -10.399 -5.867 1.00 88.75 101 GLN A CA 1
ATOM 750 C C . GLN A 1 101 ? 8.175 -10.306 -5.374 1.00 88.75 101 GLN A C 1
ATOM 752 O O . GLN A 1 101 ? 7.906 -9.844 -4.262 1.00 88.75 101 GLN A O 1
ATOM 757 N N . TYR A 1 102 ? 7.244 -10.843 -6.163 1.00 86.94 102 TYR A N 1
ATOM 758 C CA . TYR A 1 102 ? 5.843 -10.983 -5.770 1.00 86.94 102 TYR A CA 1
ATOM 759 C C . TYR A 1 102 ? 5.272 -12.328 -6.224 1.00 86.94 102 TYR A C 1
ATOM 761 O O . TYR A 1 102 ? 5.322 -12.683 -7.401 1.00 86.94 102 TYR A O 1
ATOM 769 N N . GLY A 1 103 ? 4.708 -13.088 -5.279 1.00 86.75 103 GLY A N 1
ATOM 770 C CA . GLY A 1 103 ? 4.314 -14.476 -5.526 1.00 86.75 103 GLY A CA 1
ATOM 771 C C . GLY A 1 103 ? 5.518 -15.310 -5.966 1.00 86.75 103 GLY A C 1
ATOM 772 O O . GLY A 1 103 ? 6.512 -15.365 -5.247 1.00 86.75 103 GLY A O 1
ATOM 773 N N . LYS A 1 104 ? 5.416 -15.943 -7.141 1.00 86.81 104 LYS A N 1
ATOM 774 C CA . LYS A 1 104 ? 6.505 -16.709 -7.772 1.00 86.81 104 LYS A CA 1
ATOM 775 C C . LYS A 1 104 ? 7.322 -15.897 -8.787 1.00 86.81 104 LYS A C 1
ATOM 777 O O . LYS A 1 104 ? 8.261 -16.437 -9.363 1.00 86.81 104 LYS A O 1
ATOM 782 N N . GLY A 1 105 ? 6.927 -14.658 -9.078 1.00 93.50 105 GLY A N 1
ATOM 783 C CA . GLY A 1 105 ? 7.544 -13.831 -10.114 1.00 93.50 105 GLY A CA 1
ATOM 784 C C . GLY A 1 105 ? 8.441 -12.732 -9.568 1.00 93.50 105 GLY A C 1
ATOM 785 O O . GLY A 1 105 ? 8.646 -12.584 -8.360 1.00 93.50 105 GLY A O 1
ATOM 786 N N . ARG A 1 106 ? 8.979 -11.950 -10.502 1.00 95.00 106 ARG A N 1
ATOM 787 C CA . ARG A 1 106 ? 10.026 -10.951 -10.268 1.00 95.00 106 ARG A CA 1
ATOM 788 C C . ARG A 1 106 ? 9.704 -9.645 -10.986 1.00 95.00 106 ARG A C 1
ATOM 790 O O . ARG A 1 106 ? 9.074 -9.660 -12.042 1.00 95.00 106 ARG A O 1
ATOM 797 N N . MET A 1 107 ? 10.147 -8.528 -10.419 1.00 96.75 107 MET A N 1
ATOM 798 C CA . MET A 1 107 ? 9.994 -7.194 -10.997 1.00 96.75 107 MET A CA 1
ATOM 799 C C . MET A 1 107 ? 11.332 -6.454 -10.991 1.00 96.75 107 MET A C 1
ATOM 801 O O . MET A 1 107 ? 12.037 -6.489 -9.984 1.00 96.75 107 MET A O 1
ATOM 805 N N . VAL A 1 108 ? 11.638 -5.759 -12.084 1.00 98.12 108 VAL A N 1
ATOM 806 C CA . VAL A 1 108 ? 12.668 -4.716 -12.162 1.00 98.12 108 VAL A CA 1
ATOM 807 C C . VAL A 1 108 ? 11.974 -3.419 -12.560 1.00 98.12 108 VAL A C 1
ATOM 809 O O . VAL A 1 108 ? 11.227 -3.393 -13.540 1.00 98.12 108 VAL A O 1
ATOM 812 N N . VAL A 1 109 ? 12.204 -2.367 -11.779 1.00 98.31 109 VAL A N 1
ATOM 813 C CA . VAL A 1 109 ? 11.550 -1.063 -11.904 1.00 98.31 109 VAL A CA 1
ATOM 814 C C . VAL A 1 109 ? 12.610 0.014 -12.117 1.00 98.31 109 VAL A C 1
ATOM 816 O O . VAL A 1 109 ? 13.557 0.079 -11.335 1.00 98.31 109 VAL A O 1
ATOM 819 N N . THR A 1 110 ? 12.461 0.855 -13.142 1.00 98.12 110 THR A N 1
ATOM 820 C CA . THR A 1 110 ? 13.340 2.011 -13.405 1.00 98.12 110 THR A CA 1
ATOM 821 C C . THR A 1 110 ? 12.580 3.323 -13.230 1.00 98.12 110 THR A C 1
ATOM 823 O O . THR A 1 110 ? 11.443 3.442 -13.680 1.00 98.12 110 THR A O 1
ATOM 826 N N . GLY A 1 111 ? 13.217 4.327 -12.624 1.00 96.56 111 GLY A N 1
ATOM 827 C CA . GLY A 1 111 ? 12.630 5.649 -12.361 1.00 96.56 111 GLY A CA 1
ATOM 828 C C . GLY A 1 111 ? 12.339 6.495 -13.606 1.00 96.56 111 GLY A C 1
ATOM 829 O O . GLY A 1 111 ? 11.854 7.611 -13.481 1.00 96.56 111 GLY A O 1
ATOM 830 N N . HIS A 1 112 ? 12.636 5.989 -14.805 1.00 97.31 112 HIS A N 1
ATOM 831 C CA . HIS A 1 112 ? 12.186 6.544 -16.081 1.00 97.31 112 HIS A CA 1
ATOM 832 C C . HIS A 1 112 ? 12.095 5.433 -17.132 1.00 97.31 112 HIS A C 1
ATOM 834 O O . HIS A 1 112 ? 12.888 4.487 -17.110 1.00 97.31 112 HIS A O 1
ATOM 840 N N . GLU A 1 113 ? 11.191 5.543 -18.104 1.00 97.00 113 GLU A N 1
ATOM 841 C CA . GLU A 1 113 ? 11.110 4.594 -19.221 1.00 97.00 113 GLU A CA 1
ATOM 842 C C . GLU A 1 113 ? 12.245 4.779 -20.237 1.00 97.00 113 GLU A C 1
ATOM 844 O O . GLU A 1 113 ? 12.611 3.835 -20.929 1.00 97.00 113 GLU A O 1
ATOM 849 N N . ALA A 1 114 ? 12.845 5.972 -20.307 1.00 96.62 114 ALA A N 1
ATOM 850 C CA . ALA A 1 114 ? 14.021 6.245 -21.148 1.00 96.62 114 ALA A CA 1
ATOM 851 C C . ALA A 1 114 ? 15.231 5.377 -20.760 1.00 96.62 114 ALA A C 1
ATOM 853 O O . ALA A 1 114 ? 15.978 4.942 -21.634 1.00 96.62 114 ALA A O 1
ATOM 854 N N . MET A 1 115 ? 15.354 5.017 -19.478 1.00 97.12 115 MET A N 1
ATOM 855 C CA . MET A 1 115 ? 16.373 4.076 -18.994 1.00 97.12 115 MET A CA 1
ATOM 856 C C . MET A 1 115 ? 16.210 2.666 -19.585 1.00 97.12 115 MET A C 1
ATOM 858 O O . MET A 1 115 ? 17.120 1.851 -19.511 1.00 97.12 115 MET A O 1
ATOM 862 N N . LEU A 1 116 ? 15.054 2.358 -20.181 1.00 97.50 116 LEU A N 1
ATOM 863 C CA . LEU A 1 116 ? 14.819 1.113 -20.912 1.00 97.50 116 LEU A CA 1
ATOM 864 C C . LEU A 1 116 ? 15.009 1.274 -22.426 1.00 97.50 116 LEU A C 1
ATOM 866 O O . LEU A 1 116 ? 15.011 0.283 -23.142 1.00 97.50 116 LEU A O 1
ATOM 870 N N . LYS A 1 117 ? 15.135 2.503 -22.932 1.00 96.00 117 LYS A N 1
ATOM 871 C CA . LYS A 1 117 ? 15.171 2.814 -24.371 1.00 96.00 117 LYS A CA 1
ATOM 872 C C . LYS A 1 117 ? 16.573 3.191 -24.855 1.00 96.00 117 LYS A C 1
ATOM 874 O O . LYS A 1 117 ? 16.858 3.060 -26.041 1.00 96.00 117 LYS A O 1
ATOM 879 N N . LEU A 1 118 ? 17.433 3.672 -23.958 1.00 95.88 118 LEU A N 1
ATOM 880 C CA . LEU A 1 118 ? 18.733 4.235 -24.310 1.00 95.88 118 LEU A CA 1
ATOM 881 C C . LEU A 1 118 ? 19.863 3.178 -24.318 1.00 95.88 118 LEU A C 1
ATOM 883 O O . LEU A 1 118 ? 19.926 2.343 -23.408 1.00 95.88 118 LEU A O 1
ATOM 887 N N . PRO A 1 119 ? 20.792 3.210 -25.300 1.00 95.06 119 PRO A N 1
ATOM 888 C CA . PRO A 1 119 ? 21.834 2.191 -25.454 1.00 95.06 119 PRO A CA 1
ATOM 889 C C . PRO A 1 119 ? 22.762 2.010 -24.250 1.00 95.06 119 PRO A C 1
ATOM 891 O O . PRO A 1 119 ? 23.211 0.887 -24.014 1.00 95.06 119 PRO A O 1
ATOM 894 N N . GLN A 1 120 ? 23.043 3.062 -23.473 1.00 94.94 120 GLN A N 1
ATOM 895 C CA . GLN A 1 120 ? 23.941 2.964 -22.316 1.00 94.94 120 GLN A CA 1
ATOM 896 C C . GLN A 1 120 ? 23.406 2.045 -21.205 1.00 94.94 120 GLN A C 1
ATOM 898 O O . GLN A 1 120 ? 24.185 1.484 -20.438 1.00 94.94 120 GLN A O 1
ATOM 903 N N . PHE A 1 121 ? 22.094 1.795 -21.165 1.00 96.44 121 PHE A N 1
ATOM 904 C CA . PHE A 1 121 ? 21.482 0.867 -20.210 1.00 96.44 121 PHE A CA 1
ATOM 905 C C . PHE A 1 121 ? 21.463 -0.583 -20.698 1.00 96.44 121 PHE A C 1
ATOM 907 O O . PHE A 1 121 ? 21.104 -1.484 -19.940 1.00 96.44 121 PHE A O 1
ATOM 914 N N . LEU A 1 122 ? 21.857 -0.852 -21.945 1.00 95.94 122 LEU A N 1
ATOM 915 C CA . LEU A 1 122 ? 21.777 -2.183 -22.543 1.00 95.94 122 LEU A CA 1
ATOM 916 C C . LEU A 1 122 ? 22.482 -3.287 -21.725 1.00 95.94 122 LEU A C 1
ATOM 918 O O . LEU A 1 122 ? 21.895 -4.366 -21.604 1.00 95.94 122 LEU A O 1
ATOM 922 N N . PRO A 1 123 ? 23.689 -3.089 -21.149 1.00 95.81 123 PRO A N 1
ATOM 923 C CA . PRO A 1 123 ? 24.310 -4.107 -20.297 1.00 95.81 123 PRO A CA 1
ATOM 924 C C . PRO A 1 123 ? 23.419 -4.490 -19.109 1.00 95.81 123 PRO A C 1
ATOM 926 O O . PRO A 1 123 ? 23.193 -5.673 -18.858 1.00 95.81 123 PRO A O 1
ATOM 929 N N . PHE A 1 124 ? 22.836 -3.490 -18.443 1.00 96.81 124 PHE A N 1
ATOM 930 C CA . PHE A 1 124 ? 21.904 -3.696 -17.339 1.00 96.81 124 PHE A CA 1
ATOM 931 C C . PHE A 1 124 ? 20.618 -4.389 -17.798 1.00 96.81 124 PHE A C 1
ATOM 933 O O . PHE A 1 124 ? 20.181 -5.358 -17.182 1.00 96.81 124 PHE A O 1
ATOM 940 N N . ILE A 1 125 ? 20.034 -3.949 -18.915 1.00 97.88 125 ILE A N 1
ATOM 941 C CA . ILE A 1 125 ? 18.805 -4.531 -19.469 1.00 97.88 125 ILE A CA 1
ATOM 942 C C . ILE A 1 125 ? 18.996 -6.022 -19.777 1.00 97.88 125 ILE A C 1
ATOM 944 O O . ILE A 1 125 ? 18.103 -6.817 -19.492 1.00 97.88 125 ILE A O 1
ATOM 948 N N . LYS A 1 126 ? 20.156 -6.438 -20.303 1.00 96.38 126 LYS A N 1
ATOM 949 C CA . LYS A 1 126 ? 20.460 -7.862 -20.541 1.00 96.38 126 LYS A CA 1
ATOM 950 C C . LYS A 1 126 ? 20.426 -8.670 -19.244 1.00 96.38 126 LYS A C 1
ATOM 952 O O . LYS A 1 126 ? 19.713 -9.672 -19.173 1.00 96.38 126 LYS A O 1
ATOM 957 N N . ASN A 1 127 ? 21.125 -8.190 -18.216 1.00 95.81 127 ASN A N 1
ATOM 958 C CA . ASN A 1 127 ? 21.126 -8.815 -16.897 1.00 95.81 127 ASN A CA 1
ATOM 959 C C . ASN A 1 127 ? 19.710 -8.870 -16.300 1.00 95.81 127 ASN A C 1
ATOM 961 O O . ASN A 1 127 ? 19.298 -9.904 -15.777 1.00 95.81 127 ASN A O 1
ATOM 965 N N . ALA A 1 128 ? 18.933 -7.791 -16.434 1.00 96.75 128 ALA A N 1
ATOM 966 C CA . ALA A 1 128 ? 17.550 -7.722 -15.978 1.00 96.75 128 ALA A CA 1
ATOM 967 C C . ALA A 1 128 ? 16.648 -8.733 -16.697 1.00 96.75 128 ALA A C 1
ATOM 969 O O . ALA A 1 128 ? 15.890 -9.442 -16.042 1.00 96.75 128 ALA A O 1
ATOM 970 N N . LEU A 1 129 ? 16.737 -8.858 -18.023 1.00 96.31 129 LEU A N 1
ATOM 971 C CA . LEU A 1 129 ? 15.937 -9.824 -18.779 1.00 96.31 129 LEU A CA 1
ATOM 972 C C . LEU A 1 129 ? 16.256 -11.266 -18.382 1.00 96.31 129 LEU A C 1
ATOM 974 O O . LEU A 1 129 ? 15.335 -12.061 -18.189 1.00 96.31 129 LEU A O 1
ATOM 978 N N . ASP A 1 130 ? 17.533 -11.607 -18.232 1.00 93.75 130 ASP A N 1
ATOM 979 C CA . ASP A 1 130 ? 17.935 -12.945 -17.799 1.00 93.75 130 ASP A CA 1
ATOM 980 C C . ASP A 1 130 ? 17.523 -13.223 -16.353 1.00 93.75 130 ASP A C 1
ATOM 982 O O . ASP A 1 130 ? 17.018 -14.308 -16.054 1.00 93.75 130 ASP A O 1
ATOM 986 N N . TRP A 1 131 ? 17.637 -12.222 -15.479 1.00 94.56 131 TRP A N 1
ATOM 987 C CA . TRP A 1 131 ? 17.146 -12.312 -14.113 1.00 94.56 131 TRP A CA 1
ATOM 988 C C . TRP A 1 131 ? 15.625 -12.413 -14.040 1.00 94.56 131 TRP A C 1
ATOM 990 O O . TRP A 1 131 ? 15.122 -13.053 -13.136 1.00 94.56 131 TRP A O 1
ATOM 1000 N N . LEU A 1 132 ? 14.858 -11.832 -14.960 1.00 95.62 132 LEU A N 1
ATOM 1001 C CA . LEU A 1 132 ? 13.394 -11.875 -14.924 1.00 95.62 132 LEU A CA 1
ATOM 1002 C C . LEU A 1 132 ? 12.823 -13.204 -15.441 1.00 95.62 132 LEU A C 1
ATOM 1004 O O . LEU A 1 132 ? 11.789 -13.661 -14.945 1.00 95.62 132 LEU A O 1
ATOM 1008 N N . LYS A 1 133 ? 13.499 -13.860 -16.390 1.00 93.06 133 LYS A N 1
ATOM 1009 C CA . LYS A 1 133 ? 13.032 -15.086 -17.060 1.00 93.06 133 LYS A CA 1
ATOM 1010 C C . LYS A 1 133 ? 12.753 -16.241 -16.086 1.00 93.06 133 LYS A C 1
ATOM 1012 O O . LYS A 1 133 ? 13.689 -16.725 -15.446 1.00 93.06 133 LYS A O 1
ATOM 1017 N N . PRO A 1 134 ? 11.515 -16.767 -16.002 1.00 88.25 134 PRO A N 1
ATOM 1018 C CA . PRO A 1 134 ? 11.219 -17.944 -15.175 1.00 88.25 134 PRO A CA 1
ATOM 1019 C C . PRO A 1 134 ? 11.910 -19.220 -15.680 1.00 88.25 134 PRO A C 1
ATOM 1021 O O . PRO A 1 134 ? 12.097 -20.166 -14.923 1.00 88.25 134 PRO A O 1
ATOM 1024 N N . SER A 1 135 ? 12.297 -19.256 -16.957 1.00 88.38 135 SER A N 1
ATOM 1025 C CA . SER A 1 135 ? 13.101 -20.320 -17.558 1.00 88.38 135 SER A CA 1
ATOM 1026 C C . SER A 1 135 ? 13.942 -19.763 -18.707 1.00 88.38 135 SER A C 1
ATOM 1028 O O . SER A 1 135 ? 13.608 -18.735 -19.292 1.00 88.38 135 SER A O 1
ATOM 1030 N N . ARG A 1 136 ? 15.021 -20.453 -19.090 1.00 84.38 136 ARG A N 1
ATOM 1031 C CA . ARG A 1 136 ? 15.941 -19.984 -20.146 1.00 84.38 136 ARG A CA 1
ATOM 1032 C C . ARG A 1 136 ? 15.253 -19.712 -21.494 1.00 84.38 136 ARG A C 1
ATOM 1034 O O . ARG A 1 136 ? 15.690 -18.834 -22.231 1.00 84.38 136 ARG A O 1
ATOM 1041 N N . MET A 1 137 ? 14.188 -20.454 -21.804 1.00 87.06 137 MET A N 1
ATOM 1042 C CA . MET A 1 137 ? 13.428 -20.348 -23.060 1.00 87.06 137 MET A CA 1
ATOM 1043 C C . MET A 1 137 ? 12.181 -19.462 -22.952 1.00 87.06 137 MET A C 1
ATOM 1045 O O . MET A 1 137 ? 11.428 -19.338 -23.917 1.00 87.06 137 MET A O 1
ATOM 1049 N N . ALA A 1 138 ? 11.939 -18.864 -21.784 1.00 90.38 138 ALA A N 1
ATOM 1050 C CA . ALA A 1 138 ? 10.795 -18.004 -21.541 1.00 90.38 138 ALA A CA 1
ATOM 1051 C C . ALA A 1 138 ? 10.745 -16.839 -22.553 1.00 90.38 138 ALA A C 1
ATOM 1053 O O . ALA A 1 138 ? 11.700 -16.059 -22.626 1.00 90.38 138 ALA A O 1
ATOM 1054 N N . PRO A 1 139 ? 9.643 -16.680 -23.314 1.00 93.69 139 PRO A N 1
ATOM 1055 C CA . PRO A 1 139 ? 9.524 -15.590 -24.272 1.00 93.69 139 PRO A CA 1
ATOM 1056 C C . PRO A 1 139 ? 9.498 -14.227 -23.581 1.00 93.69 139 PRO A C 1
ATOM 1058 O O . PRO A 1 139 ? 8.780 -14.036 -22.593 1.00 93.69 139 PRO A O 1
ATOM 1061 N N . VAL A 1 140 ? 10.240 -13.277 -24.146 1.00 95.62 140 VAL A N 1
ATOM 1062 C CA . VAL A 1 140 ? 10.238 -11.868 -23.744 1.00 95.62 140 VAL A CA 1
ATOM 1063 C C . VAL A 1 140 ? 9.330 -11.101 -24.701 1.00 95.62 140 VAL A C 1
ATOM 1065 O O . VAL A 1 140 ? 9.529 -11.146 -25.916 1.00 95.62 140 VAL A O 1
ATOM 1068 N N . GLY A 1 141 ? 8.316 -10.429 -24.168 1.00 95.62 141 GLY A N 1
ATOM 1069 C CA . GLY A 1 141 ? 7.429 -9.550 -24.925 1.00 95.62 141 GLY A CA 1
ATOM 1070 C C . GLY A 1 141 ? 7.678 -8.089 -24.579 1.00 95.62 141 GLY A C 1
ATOM 1071 O O . GLY A 1 141 ? 7.730 -7.748 -23.400 1.00 95.62 141 GLY A O 1
ATOM 1072 N N . VAL A 1 142 ? 7.792 -7.235 -25.593 1.00 96.62 142 VAL A N 1
ATOM 1073 C CA . VAL A 1 142 ? 7.955 -5.786 -25.441 1.00 96.62 142 VAL A CA 1
ATOM 1074 C C . VAL A 1 142 ? 6.667 -5.104 -25.891 1.00 96.62 142 VAL A C 1
ATOM 1076 O O . VAL A 1 142 ? 6.198 -5.317 -27.009 1.00 96.62 142 VAL A O 1
ATOM 1079 N N . HIS A 1 143 ? 6.050 -4.340 -24.994 1.00 95.69 143 HIS A N 1
ATOM 1080 C CA . HIS A 1 143 ? 4.871 -3.539 -25.300 1.00 95.69 143 HIS A CA 1
ATOM 1081 C C . HIS A 1 143 ? 5.245 -2.340 -26.184 1.00 95.69 143 HIS A C 1
ATOM 1083 O O . HIS A 1 143 ? 6.340 -1.798 -26.052 1.00 95.69 143 HIS A O 1
ATOM 1089 N N . ARG A 1 144 ? 4.299 -1.869 -27.008 1.00 93.81 144 ARG A N 1
ATOM 1090 C CA . ARG A 1 144 ? 4.497 -0.760 -27.964 1.00 93.81 144 ARG A CA 1
ATOM 1091 C C . ARG A 1 144 ? 5.041 0.537 -27.354 1.00 93.81 144 ARG A C 1
ATOM 1093 O O . ARG A 1 144 ? 5.707 1.326 -28.005 1.00 93.81 144 ARG A O 1
ATOM 1100 N N . SER A 1 145 ? 4.773 0.776 -26.069 1.00 94.56 145 SER A N 1
ATOM 1101 C CA . SER A 1 145 ? 5.301 1.959 -25.377 1.00 94.56 145 SER A CA 1
ATOM 1102 C C . SER A 1 145 ? 6.825 1.953 -25.211 1.00 94.56 145 SER A C 1
ATOM 1104 O O . SER A 1 145 ? 7.428 2.991 -24.925 1.00 94.56 145 SER A O 1
ATOM 1106 N N . LEU A 1 146 ? 7.455 0.795 -25.418 1.00 96.19 146 LEU A N 1
ATOM 1107 C CA . LEU A 1 146 ? 8.895 0.597 -25.411 1.00 96.19 146 LEU A CA 1
ATOM 1108 C C . LEU A 1 146 ? 9.409 0.116 -26.785 1.00 96.19 146 LEU A C 1
ATOM 1110 O O . LEU A 1 146 ? 10.339 -0.681 -26.830 1.00 96.19 146 LEU A O 1
ATOM 1114 N N . ASP A 1 147 ? 8.862 0.594 -27.908 1.00 94.69 147 ASP A N 1
ATOM 1115 C CA . ASP A 1 147 ? 9.346 0.201 -29.250 1.00 94.69 147 ASP A CA 1
ATOM 1116 C C . ASP A 1 147 ? 10.857 0.444 -29.440 1.00 94.69 147 ASP A C 1
ATOM 1118 O O . ASP A 1 147 ? 11.562 -0.398 -29.988 1.00 94.69 147 ASP A O 1
ATOM 1122 N N . ALA A 1 148 ? 11.407 1.521 -28.871 1.00 96.00 148 ALA A N 1
ATOM 1123 C CA . ALA A 1 148 ? 12.854 1.759 -28.887 1.00 96.00 148 ALA A CA 1
ATOM 1124 C C . ALA A 1 148 ? 13.667 0.674 -28.142 1.00 96.00 148 ALA A C 1
ATOM 1126 O O . ALA A 1 148 ? 14.779 0.352 -28.555 1.00 96.00 148 ALA A O 1
ATOM 1127 N N . LEU A 1 149 ? 13.114 0.063 -27.082 1.00 97.12 149 LEU A N 1
ATOM 1128 C CA . LEU A 1 149 ? 13.729 -1.103 -26.432 1.00 97.12 149 LEU A CA 1
ATOM 1129 C C . LEU A 1 149 ? 13.711 -2.313 -27.371 1.00 97.12 149 LEU A C 1
ATOM 1131 O O . LEU A 1 149 ? 14.684 -3.059 -27.420 1.00 97.12 149 LEU A O 1
ATOM 1135 N N . PHE A 1 150 ? 12.608 -2.527 -28.095 1.00 96.06 150 PHE A N 1
ATOM 1136 C CA . PHE A 1 150 ? 12.511 -3.617 -29.065 1.00 96.06 150 PHE A CA 1
ATOM 1137 C C . PHE A 1 150 ? 13.610 -3.499 -30.130 1.00 96.06 150 PHE A C 1
ATOM 1139 O O . PHE A 1 150 ? 14.365 -4.455 -30.314 1.00 96.06 150 PHE A O 1
ATOM 1146 N N . GLU A 1 151 ? 13.765 -2.323 -30.741 1.00 96.12 151 GLU A N 1
ATOM 1147 C CA . GLU A 1 151 ? 14.806 -2.068 -31.747 1.00 96.12 151 GLU A CA 1
ATOM 1148 C C . GLU A 1 151 ? 16.221 -2.251 -31.179 1.00 96.12 151 GLU A C 1
ATOM 1150 O O . GLU A 1 151 ? 17.068 -2.905 -31.791 1.00 96.12 151 GLU A O 1
ATOM 1155 N N . LEU A 1 152 ? 16.471 -1.755 -29.961 1.00 95.94 152 LEU A N 1
ATOM 1156 C CA . LEU A 1 152 ? 17.762 -1.894 -29.280 1.00 95.94 152 LEU A CA 1
ATOM 1157 C C . LEU A 1 152 ? 18.130 -3.360 -28.988 1.00 95.94 152 LEU A C 1
ATOM 1159 O O . LEU A 1 152 ? 19.299 -3.745 -29.056 1.00 95.94 152 LEU A O 1
ATOM 1163 N N . LEU A 1 153 ? 17.146 -4.188 -28.629 1.00 96.19 153 LEU A N 1
ATOM 1164 C CA . LEU A 1 153 ? 17.352 -5.619 -28.395 1.00 96.19 153 LEU A CA 1
ATOM 1165 C C . LEU A 1 153 ? 17.544 -6.376 -29.713 1.00 96.19 153 LEU A C 1
ATOM 1167 O O . LEU A 1 153 ? 18.418 -7.246 -29.797 1.00 96.19 153 LEU A O 1
ATOM 1171 N N . LEU A 1 154 ? 16.778 -6.016 -30.746 1.00 94.00 154 LEU A N 1
ATOM 1172 C CA . LEU A 1 154 ? 16.880 -6.603 -32.078 1.00 94.00 154 LEU A CA 1
ATOM 1173 C C . LEU A 1 154 ? 18.250 -6.331 -32.707 1.00 94.00 154 LEU A C 1
ATOM 1175 O O . LEU A 1 154 ? 18.867 -7.256 -33.229 1.00 94.00 154 LEU A O 1
ATOM 1179 N N . SER A 1 155 ? 18.790 -5.116 -32.556 1.00 93.56 155 SER A N 1
ATOM 1180 C CA . SER A 1 155 ? 20.123 -4.739 -33.058 1.00 93.56 155 SER A CA 1
ATOM 1181 C C . SER A 1 155 ? 21.286 -5.489 -32.381 1.00 93.56 155 SER A C 1
ATOM 1183 O O . SER A 1 155 ? 22.458 -5.217 -32.655 1.00 93.56 155 SER A O 1
ATOM 1185 N N . ARG A 1 156 ? 20.983 -6.361 -31.414 1.00 93.06 156 ARG A N 1
ATOM 1186 C CA . ARG A 1 156 ? 21.925 -7.173 -30.632 1.00 93.06 156 ARG A CA 1
ATOM 1187 C C . ARG A 1 156 ? 21.563 -8.657 -30.661 1.00 93.06 156 ARG A C 1
ATOM 1189 O O . ARG A 1 156 ? 21.999 -9.395 -29.778 1.00 93.06 156 ARG A O 1
ATOM 1196 N N . ASP A 1 157 ? 20.740 -9.060 -31.628 1.00 92.50 157 ASP A N 1
ATOM 1197 C CA . ASP A 1 157 ? 20.280 -10.433 -31.848 1.00 92.50 157 ASP A CA 1
ATOM 1198 C C . ASP A 1 157 ? 19.527 -11.049 -30.650 1.00 92.50 157 ASP A C 1
ATOM 1200 O O . ASP A 1 157 ? 19.430 -12.273 -30.504 1.00 92.50 157 ASP A O 1
ATOM 1204 N N . ILE A 1 158 ? 18.945 -10.213 -29.779 1.00 91.31 158 ILE A N 1
ATOM 1205 C CA . ILE A 1 158 ? 18.120 -10.676 -28.660 1.00 91.31 158 ILE A CA 1
ATOM 1206 C C . ILE A 1 158 ? 16.686 -10.856 -29.151 1.00 91.31 158 ILE A C 1
ATOM 1208 O O . ILE A 1 158 ? 15.963 -9.898 -29.416 1.00 91.31 158 ILE A O 1
ATOM 1212 N N . LYS A 1 159 ? 16.247 -12.116 -29.226 1.00 90.75 159 LYS A N 1
ATOM 1213 C CA . LYS A 1 159 ? 14.895 -12.468 -29.674 1.00 90.75 159 LYS A CA 1
ATOM 1214 C C . LYS A 1 159 ? 13.838 -12.001 -28.673 1.00 90.75 159 LYS A C 1
ATOM 1216 O O . LYS A 1 159 ? 13.725 -12.549 -27.575 1.00 90.75 159 LYS A O 1
ATOM 1221 N N . VAL A 1 160 ? 13.015 -11.050 -29.100 1.00 93.56 160 VAL A N 1
ATOM 1222 C CA . VAL A 1 160 ? 11.867 -10.521 -28.356 1.00 93.56 160 VAL A CA 1
ATOM 1223 C C . VAL A 1 160 ? 10.633 -10.428 -29.257 1.00 93.56 160 VAL A C 1
ATOM 1225 O O . VAL A 1 160 ? 10.749 -10.359 -30.479 1.00 93.56 160 VAL A O 1
ATOM 1228 N N . ARG A 1 161 ? 9.434 -10.453 -28.669 1.00 93.75 161 ARG A N 1
ATOM 1229 C CA . ARG A 1 161 ? 8.170 -10.266 -29.398 1.00 93.75 161 ARG A CA 1
ATOM 1230 C C . ARG A 1 161 ? 7.773 -8.780 -29.378 1.00 93.75 161 ARG A C 1
ATOM 1232 O O . ARG A 1 161 ? 7.574 -8.271 -28.271 1.00 93.75 161 ARG A O 1
ATOM 1239 N N . PRO A 1 162 ? 7.635 -8.104 -30.534 1.00 92.31 162 PRO A N 1
ATOM 1240 C CA . PRO A 1 162 ? 7.183 -6.714 -30.593 1.00 92.31 162 PRO A CA 1
ATOM 1241 C C . PRO A 1 162 ? 5.688 -6.613 -30.294 1.00 92.31 162 PRO A C 1
ATOM 1243 O O . PRO A 1 162 ? 4.954 -7.593 -30.448 1.00 92.31 162 PRO A O 1
ATOM 1246 N N . ASN A 1 163 ? 5.227 -5.417 -29.917 1.00 88.69 163 ASN A N 1
ATOM 1247 C CA . ASN A 1 163 ? 3.808 -5.111 -29.700 1.00 88.69 163 ASN A CA 1
ATOM 1248 C C . ASN A 1 163 ? 3.082 -6.143 -28.821 1.00 88.69 163 ASN A C 1
ATOM 1250 O O . ASN A 1 163 ? 1.901 -6.451 -29.020 1.00 88.69 163 ASN A O 1
ATOM 1254 N N . ALA A 1 164 ? 3.804 -6.698 -27.849 1.00 88.75 164 ALA A N 1
ATOM 1255 C CA . ALA A 1 164 ? 3.299 -7.764 -27.014 1.00 88.75 164 ALA A CA 1
ATOM 1256 C C . ALA A 1 164 ? 2.124 -7.264 -26.167 1.00 88.75 164 ALA A C 1
ATOM 1258 O O . ALA A 1 164 ? 2.134 -6.159 -25.620 1.00 88.75 164 ALA A O 1
ATOM 1259 N N . ARG A 1 165 ? 1.112 -8.119 -26.032 1.00 87.31 165 ARG A N 1
ATOM 1260 C CA . ARG A 1 165 ? -0.001 -7.948 -25.097 1.00 87.31 165 ARG A CA 1
ATOM 1261 C C . ARG A 1 165 ? 0.112 -9.011 -24.012 1.00 87.31 165 ARG A C 1
ATOM 1263 O O . ARG A 1 165 ? 0.611 -10.108 -24.276 1.00 87.31 165 ARG A O 1
ATOM 1270 N N . LEU A 1 166 ? -0.357 -8.697 -22.807 1.00 81.06 166 LEU A N 1
ATOM 1271 C CA . LEU A 1 166 ? -0.460 -9.684 -21.734 1.00 81.06 166 LEU A CA 1
ATOM 1272 C C . LEU A 1 166 ? -1.328 -10.868 -22.178 1.00 81.06 166 LEU A C 1
ATOM 1274 O O . LEU A 1 166 ? -2.444 -10.687 -22.658 1.00 81.06 166 LEU A O 1
ATOM 1278 N N . GLY A 1 167 ? -0.789 -12.078 -22.032 1.00 66.94 167 GLY A N 1
ATOM 1279 C CA . GLY A 1 167 ? -1.423 -13.333 -22.428 1.00 66.94 167 GLY A CA 1
ATOM 1280 C C . GLY A 1 167 ? -0.609 -14.549 -21.973 1.00 66.94 167 GLY A C 1
ATOM 1281 O O . GLY A 1 167 ? 0.500 -14.410 -21.457 1.00 66.94 167 GLY A O 1
ATOM 1282 N N . ASN A 1 168 ? -1.145 -15.754 -22.179 1.00 57.12 168 ASN A N 1
ATOM 1283 C CA . ASN A 1 168 ? -0.673 -17.001 -21.548 1.00 57.12 168 ASN A CA 1
ATOM 1284 C C . ASN A 1 168 ? 0.707 -17.527 -22.010 1.00 57.12 168 ASN A C 1
ATOM 1286 O O . ASN A 1 168 ? 1.110 -18.604 -21.584 1.00 57.12 168 ASN A O 1
ATOM 1290 N N . VAL A 1 169 ? 1.438 -16.814 -22.877 1.00 79.00 169 VAL A N 1
ATOM 1291 C CA . VAL A 1 169 ? 2.661 -17.330 -23.537 1.00 79.00 169 VAL A CA 1
ATOM 1292 C C . VAL A 1 169 ? 3.887 -16.429 -23.326 1.00 79.00 169 VAL A C 1
ATOM 1294 O O . VAL A 1 169 ? 4.873 -16.546 -24.053 1.00 79.00 169 VAL A O 1
ATOM 1297 N N . LEU A 1 170 ? 3.850 -15.496 -22.374 1.00 89.62 170 LEU A N 1
ATOM 1298 C CA . LEU A 1 170 ? 5.009 -14.669 -22.017 1.00 89.62 170 LEU A CA 1
ATOM 1299 C C . LEU A 1 170 ? 5.622 -15.158 -20.710 1.00 89.62 170 LEU A C 1
ATOM 1301 O O . LEU A 1 170 ? 4.903 -15.547 -19.795 1.00 89.62 170 LEU A O 1
ATOM 1305 N N . GLY A 1 171 ? 6.949 -15.118 -20.619 1.00 92.56 171 GLY A N 1
ATOM 1306 C CA . GLY A 1 171 ? 7.639 -15.275 -19.341 1.00 92.56 171 GLY A CA 1
ATOM 1307 C C . GLY A 1 171 ? 8.236 -13.971 -18.828 1.00 92.56 171 GLY A C 1
ATOM 1308 O O . GLY A 1 171 ? 8.321 -13.804 -17.618 1.00 92.56 171 GLY A O 1
ATOM 1309 N N . VAL A 1 172 ? 8.569 -13.027 -19.715 1.00 96.38 172 VAL A N 1
ATOM 1310 C CA . VAL A 1 172 ? 8.907 -11.645 -19.344 1.00 96.38 172 VAL A CA 1
ATOM 1311 C C . VAL A 1 172 ? 8.063 -10.671 -20.155 1.00 96.38 172 VAL A C 1
ATOM 1313 O O . VAL A 1 172 ? 7.884 -10.864 -21.359 1.00 96.38 172 VAL A O 1
ATOM 1316 N N . PHE A 1 173 ? 7.555 -9.629 -19.503 1.00 97.12 173 PHE A N 1
ATOM 1317 C CA . PHE A 1 173 ? 6.822 -8.547 -20.147 1.00 97.12 173 PHE A CA 1
ATOM 1318 C C . PHE A 1 173 ? 7.466 -7.196 -19.824 1.00 97.12 173 PHE A C 1
ATOM 1320 O O . PHE A 1 173 ? 7.658 -6.866 -18.654 1.00 97.12 173 PHE A O 1
ATOM 1327 N N . CYS A 1 174 ? 7.802 -6.436 -20.866 1.00 97.38 174 CYS A N 1
ATOM 1328 C CA . CYS A 1 174 ? 8.440 -5.126 -20.769 1.00 97.38 174 CYS A CA 1
ATOM 1329 C C . CYS A 1 174 ? 7.445 -4.034 -21.167 1.00 97.38 174 CYS A C 1
ATOM 1331 O O . CYS A 1 174 ? 6.875 -4.107 -22.259 1.00 97.38 174 CYS A O 1
ATOM 1333 N N . ARG A 1 175 ? 7.244 -3.020 -20.321 1.00 96.50 175 ARG A N 1
ATOM 1334 C CA . ARG A 1 175 ? 6.327 -1.903 -20.606 1.00 96.50 175 ARG A CA 1
ATOM 1335 C C . ARG A 1 175 ? 6.682 -0.632 -19.839 1.00 96.50 175 ARG A C 1
ATOM 1337 O O . ARG A 1 175 ? 7.452 -0.668 -18.887 1.00 96.50 175 ARG A O 1
ATOM 1344 N N . ASP A 1 176 ? 6.075 0.478 -20.225 1.00 97.06 176 ASP A N 1
ATOM 1345 C CA . ASP A 1 176 ? 6.066 1.696 -19.418 1.00 97.06 176 ASP A CA 1
ATOM 1346 C C . ASP A 1 176 ? 5.049 1.637 -18.255 1.00 97.06 176 ASP A C 1
ATOM 1348 O O . ASP A 1 176 ? 4.195 0.740 -18.163 1.00 97.06 176 ASP A O 1
ATOM 1352 N N . ALA A 1 177 ? 5.153 2.619 -17.362 1.00 96.44 177 ALA A N 1
ATOM 1353 C CA . ALA A 1 177 ? 4.386 2.720 -16.126 1.00 96.44 177 ALA A CA 1
ATOM 1354 C C . ALA A 1 177 ? 3.089 3.547 -16.233 1.00 96.44 177 ALA A C 1
ATOM 1356 O O . ALA A 1 177 ? 2.449 3.779 -15.217 1.00 96.44 177 ALA A O 1
ATOM 1357 N N . TYR A 1 178 ? 2.677 3.991 -17.425 1.00 94.56 178 TYR A N 1
ATOM 1358 C CA . TYR A 1 178 ? 1.635 5.025 -17.569 1.00 94.56 178 TYR A CA 1
ATOM 1359 C C . TYR A 1 178 ? 0.205 4.512 -17.807 1.00 94.56 178 TYR A C 1
ATOM 1361 O O . TYR A 1 178 ? -0.725 5.308 -17.856 1.00 94.56 178 TYR A O 1
ATOM 1369 N N . GLY A 1 179 ? 0.000 3.200 -17.964 1.00 87.12 179 GLY A N 1
ATOM 1370 C CA . GLY A 1 179 ? -1.319 2.623 -18.271 1.00 87.12 179 GLY A CA 1
ATOM 1371 C C . GLY A 1 179 ? -1.865 1.719 -17.166 1.00 87.12 179 GLY A C 1
ATOM 1372 O O . GLY A 1 179 ? -1.202 0.749 -16.797 1.00 87.12 179 GLY A O 1
ATOM 1373 N N . ASP A 1 180 ? -3.093 1.973 -16.719 1.00 81.06 180 ASP A N 1
ATOM 1374 C CA . ASP A 1 180 ? -3.781 1.304 -15.601 1.00 81.06 180 ASP A CA 1
ATOM 1375 C C . ASP A 1 180 ? -4.762 0.193 -16.027 1.00 81.06 180 ASP A C 1
ATOM 1377 O O . ASP A 1 180 ? -5.025 -0.723 -15.249 1.00 81.06 180 ASP A O 1
ATOM 1381 N N . VAL A 1 181 ? -5.238 0.210 -17.278 1.00 80.38 181 VAL A N 1
ATOM 1382 C CA . VAL A 1 181 ? -6.269 -0.700 -17.830 1.00 80.38 181 VAL A CA 1
ATOM 1383 C C . VAL A 1 181 ? -6.005 -2.193 -17.562 1.00 80.38 181 VAL A C 1
ATOM 1385 O O . VAL A 1 181 ? -6.941 -2.982 -17.493 1.00 80.38 181 VAL A O 1
ATOM 1388 N N . GLN A 1 182 ? -4.741 -2.599 -17.404 1.00 83.44 182 GLN A N 1
ATOM 1389 C CA . GLN A 1 182 ? -4.325 -3.994 -17.186 1.00 83.44 182 GLN A CA 1
ATOM 1390 C C . GLN A 1 182 ? -3.554 -4.203 -15.871 1.00 83.44 182 GLN A C 1
ATOM 1392 O O . GLN A 1 182 ? -2.777 -5.155 -15.755 1.00 83.44 182 GLN A O 1
ATOM 1397 N N . ALA A 1 183 ? -3.721 -3.322 -14.880 1.00 86.69 183 ALA A N 1
ATOM 1398 C CA . ALA A 1 183 ? -2.954 -3.390 -13.636 1.00 86.69 183 ALA A CA 1
ATOM 1399 C C . ALA A 1 183 ? -3.151 -4.727 -12.892 1.00 86.69 183 ALA A C 1
ATOM 1401 O O . ALA A 1 183 ? -2.177 -5.381 -12.516 1.00 86.69 183 ALA A O 1
ATOM 1402 N N . ASP A 1 184 ? -4.392 -5.201 -12.757 1.00 84.38 184 ASP A N 1
ATOM 1403 C CA . ASP A 1 184 ? -4.679 -6.478 -12.088 1.00 84.38 184 ASP A CA 1
ATOM 1404 C C . ASP A 1 184 ? -4.170 -7.694 -12.870 1.00 84.38 184 ASP A C 1
ATOM 1406 O O . ASP A 1 184 ? -3.734 -8.685 -12.274 1.00 84.38 184 ASP A O 1
ATOM 1410 N N . ASP A 1 185 ? -4.194 -7.628 -14.204 1.00 90.44 185 ASP A N 1
ATOM 1411 C CA . ASP A 1 185 ? -3.655 -8.682 -15.067 1.00 90.44 185 ASP A CA 1
ATOM 1412 C C . ASP A 1 185 ? -2.138 -8.800 -14.909 1.00 90.44 185 ASP A C 1
ATOM 1414 O O . ASP A 1 185 ? -1.620 -9.910 -14.775 1.00 90.44 185 ASP A O 1
ATOM 1418 N N . LEU A 1 186 ? -1.430 -7.668 -14.843 1.00 92.75 186 LEU A N 1
ATOM 1419 C CA . LEU A 1 186 ? 0.004 -7.616 -14.551 1.00 92.75 186 LEU A CA 1
ATOM 1420 C C . LEU A 1 186 ? 0.332 -8.194 -13.179 1.00 92.75 186 LEU A C 1
ATOM 1422 O O . LEU A 1 186 ? 1.237 -9.020 -13.051 1.00 92.75 186 LEU A O 1
ATOM 1426 N N . VAL A 1 187 ? -0.419 -7.791 -12.153 1.00 90.19 187 VAL A N 1
ATOM 1427 C CA . VAL A 1 187 ? -0.233 -8.297 -10.789 1.00 90.19 187 VAL A CA 1
ATOM 1428 C C . VAL A 1 187 ? -0.426 -9.813 -10.755 1.00 90.19 187 VAL A C 1
ATOM 1430 O O . VAL A 1 187 ? 0.395 -10.526 -10.174 1.00 90.19 187 VAL A O 1
ATOM 1433 N N . ARG A 1 188 ? -1.463 -10.338 -11.425 1.00 90.75 188 ARG A N 1
ATOM 1434 C CA . ARG A 1 188 ? -1.697 -11.787 -11.546 1.00 90.75 188 ARG A CA 1
ATOM 1435 C C . ARG A 1 188 ? -0.597 -12.494 -12.338 1.00 90.75 188 ARG A C 1
ATOM 1437 O O . ARG A 1 188 ? -0.181 -13.579 -11.930 1.00 90.75 188 ARG A O 1
ATOM 1444 N N . PHE A 1 189 ? -0.113 -11.897 -13.424 1.00 93.94 189 PHE A N 1
ATOM 1445 C CA . PHE A 1 189 ? 0.991 -12.420 -14.228 1.00 93.94 189 PHE A CA 1
ATOM 1446 C C . PHE A 1 189 ? 2.266 -12.590 -13.392 1.00 93.94 189 PHE A C 1
ATOM 1448 O O . PHE A 1 189 ? 2.812 -13.695 -13.327 1.00 93.94 189 PHE A O 1
ATOM 1455 N N . VAL A 1 190 ? 2.688 -11.544 -12.674 1.00 93.69 190 VAL A N 1
ATOM 1456 C CA . VAL A 1 190 ? 3.876 -11.616 -11.812 1.00 93.69 190 VAL A CA 1
ATOM 1457 C C . VAL A 1 190 ? 3.651 -12.606 -10.675 1.00 93.69 190 VAL A C 1
ATOM 1459 O O . VAL A 1 190 ? 4.468 -13.499 -10.471 1.00 93.69 190 VAL A O 1
ATOM 1462 N N . LYS A 1 191 ? 2.494 -12.565 -10.001 1.00 90.19 191 LYS A N 1
ATOM 1463 C CA . LYS A 1 191 ? 2.182 -13.509 -8.914 1.00 90.19 191 LYS A CA 1
ATOM 1464 C C . LYS A 1 191 ? 2.360 -14.974 -9.323 1.00 90.19 191 LYS A C 1
ATOM 1466 O O . LYS A 1 191 ? 2.814 -15.783 -8.512 1.00 90.19 191 LYS A O 1
ATOM 1471 N N . ARG A 1 192 ? 2.001 -15.314 -10.566 1.00 90.75 192 ARG A N 1
ATOM 1472 C CA . ARG A 1 192 ? 2.062 -16.675 -11.124 1.00 90.75 192 ARG A CA 1
ATOM 1473 C C . ARG A 1 192 ? 3.457 -17.108 -11.589 1.00 90.75 192 ARG A C 1
ATOM 1475 O O . ARG A 1 192 ? 3.617 -18.284 -11.898 1.00 90.75 192 ARG A O 1
ATOM 1482 N N . GLY A 1 193 ? 4.452 -16.220 -11.599 1.00 91.00 193 GLY A N 1
ATOM 1483 C CA . GLY A 1 193 ? 5.826 -16.541 -12.011 1.00 91.00 193 GLY A CA 1
ATOM 1484 C C . GLY A 1 193 ? 6.379 -15.680 -13.144 1.00 91.00 193 GLY A C 1
ATOM 1485 O O . GLY A 1 193 ? 7.526 -15.869 -13.533 1.00 91.00 193 GLY A O 1
ATOM 1486 N N . GLY A 1 194 ? 5.590 -14.749 -13.684 1.00 94.81 194 GLY A N 1
ATOM 1487 C CA . GLY A 1 194 ? 6.044 -13.838 -14.729 1.00 94.81 194 GLY A CA 1
ATOM 1488 C C . GLY A 1 194 ? 7.109 -12.849 -14.244 1.00 94.81 194 GLY A C 1
ATOM 1489 O O . GLY A 1 194 ? 7.114 -12.433 -13.083 1.00 94.81 194 GLY A O 1
ATOM 1490 N N . GLY A 1 195 ? 8.002 -12.460 -15.149 1.00 96.69 195 GLY A N 1
ATOM 1491 C CA . GLY A 1 195 ? 8.952 -11.369 -14.961 1.00 96.69 195 GLY A CA 1
ATOM 1492 C C . GLY A 1 195 ? 8.425 -10.057 -15.546 1.00 96.69 195 GLY A C 1
ATOM 1493 O O . GLY A 1 195 ? 8.011 -10.024 -16.702 1.00 96.69 195 GLY A O 1
ATOM 1494 N N . LEU A 1 196 ? 8.449 -8.969 -14.781 1.00 97.62 196 LEU A N 1
ATOM 1495 C CA . LEU A 1 196 ? 8.052 -7.636 -15.241 1.00 97.62 196 LEU A CA 1
ATOM 1496 C C . LEU A 1 196 ? 9.260 -6.694 -15.276 1.00 97.62 196 LEU A C 1
ATOM 1498 O O . LEU A 1 196 ? 9.898 -6.481 -14.248 1.00 97.62 196 LEU A O 1
ATOM 1502 N N . LEU A 1 197 ? 9.535 -6.111 -16.444 1.00 98.25 197 LEU A N 1
ATOM 1503 C CA . LEU A 1 197 ? 10.445 -4.974 -16.597 1.00 98.25 197 LEU A CA 1
ATOM 1504 C C . LEU A 1 197 ? 9.601 -3.727 -16.859 1.00 98.25 197 LEU A C 1
ATOM 1506 O O . LEU A 1 197 ? 8.910 -3.655 -17.877 1.00 98.25 197 LEU A O 1
ATOM 1510 N N . ILE A 1 198 ? 9.613 -2.773 -15.934 1.00 98.31 198 ILE A N 1
ATOM 1511 C CA . ILE A 1 198 ? 8.747 -1.595 -16.004 1.00 98.31 198 ILE A CA 1
ATOM 1512 C C . ILE A 1 198 ? 9.521 -0.314 -15.722 1.00 98.31 198 ILE A C 1
ATOM 1514 O O . ILE A 1 198 ? 10.355 -0.278 -14.824 1.00 98.31 198 ILE A O 1
ATOM 1518 N N . GLY A 1 199 ? 9.249 0.734 -16.493 1.00 97.69 199 GLY A N 1
ATOM 1519 C CA . GLY A 1 199 ? 9.896 2.032 -16.325 1.00 97.69 199 GLY A CA 1
ATOM 1520 C C . GLY A 1 199 ? 8.924 3.184 -16.507 1.00 97.69 199 GLY A C 1
ATOM 1521 O O . GLY A 1 199 ? 7.979 3.086 -17.287 1.00 97.69 199 GLY A O 1
ATOM 1522 N N . GLY A 1 200 ? 9.147 4.274 -15.791 1.00 96.69 200 GLY A N 1
ATOM 1523 C CA . GLY A 1 200 ? 8.379 5.507 -15.937 1.00 96.69 200 GLY A CA 1
ATOM 1524 C C . GLY A 1 200 ? 8.712 6.494 -14.833 1.00 96.69 200 GLY A C 1
ATOM 1525 O O . GLY A 1 200 ? 9.437 6.145 -13.909 1.00 96.69 200 GLY A O 1
ATOM 1526 N N . GLN A 1 201 ? 8.173 7.703 -14.921 1.00 93.44 201 GLN A N 1
ATOM 1527 C CA . GLN A 1 201 ? 8.309 8.726 -13.889 1.00 93.44 201 GLN A CA 1
ATOM 1528 C C . GLN A 1 201 ? 6.942 9.260 -13.479 1.00 93.44 201 GLN A C 1
ATOM 1530 O O . GLN A 1 201 ? 6.022 9.324 -14.288 1.00 93.44 201 GLN A O 1
ATOM 1535 N N . ALA A 1 202 ? 6.792 9.635 -12.212 1.00 90.75 202 ALA A N 1
ATOM 1536 C CA . ALA A 1 202 ? 5.528 10.172 -11.717 1.00 90.75 202 ALA A CA 1
ATOM 1537 C C . ALA A 1 202 ? 5.546 11.697 -11.526 1.00 90.75 202 ALA A C 1
ATOM 1539 O O . ALA A 1 202 ? 4.555 12.251 -11.061 1.00 90.75 202 ALA A O 1
ATOM 1540 N N . SER A 1 203 ? 6.628 12.392 -11.891 1.00 85.81 203 SER A N 1
ATOM 1541 C CA . SER A 1 203 ? 6.748 13.846 -11.737 1.00 85.81 203 SER A CA 1
ATOM 1542 C C . SER A 1 203 ? 5.768 14.615 -12.632 1.00 85.81 203 SER A C 1
ATOM 1544 O O . SER A 1 203 ? 5.003 15.430 -12.111 1.00 85.81 203 SER A O 1
ATOM 1546 N N . ASP A 1 204 ? 5.661 14.279 -13.920 1.00 86.00 204 ASP A N 1
ATOM 1547 C CA . ASP A 1 204 ? 4.694 14.926 -14.818 1.00 86.00 204 ASP A CA 1
ATOM 1548 C C . ASP A 1 204 ? 3.263 14.596 -14.405 1.00 86.00 204 ASP A C 1
ATOM 1550 O O . ASP A 1 204 ? 2.412 15.482 -14.313 1.00 86.00 204 ASP A O 1
ATOM 1554 N N . TRP A 1 205 ? 3.004 13.330 -14.067 1.00 89.62 205 TRP A N 1
ATOM 1555 C CA . TRP A 1 205 ? 1.699 12.903 -13.568 1.00 89.62 205 TRP A CA 1
ATOM 1556 C C . TRP A 1 205 ? 1.319 13.664 -12.287 1.00 89.62 205 TRP A C 1
ATOM 1558 O O . TRP A 1 205 ? 0.185 14.127 -12.153 1.00 89.62 205 TRP A O 1
ATOM 1568 N N . SER A 1 206 ? 2.281 13.878 -11.383 1.00 86.06 206 SER A N 1
ATOM 1569 C CA . SER A 1 206 ? 2.076 14.612 -10.132 1.00 86.06 206 SER A CA 1
ATOM 1570 C C . SER A 1 206 ? 1.764 16.090 -10.330 1.00 86.06 206 SER A C 1
ATOM 1572 O O . SER A 1 206 ? 1.067 16.673 -9.505 1.00 86.06 206 SER A O 1
ATOM 1574 N N . SER A 1 207 ? 2.240 16.703 -11.417 1.00 84.69 207 SER A N 1
ATOM 1575 C CA . SER A 1 207 ? 1.926 18.103 -11.721 1.00 84.69 207 SER A CA 1
ATOM 1576 C C . SER A 1 207 ? 0.440 18.306 -12.040 1.00 84.69 207 SER A C 1
ATOM 1578 O O . SER A 1 207 ? -0.112 19.366 -11.764 1.00 84.69 207 SER A O 1
ATOM 1580 N N . GLN A 1 208 ? -0.215 17.266 -12.564 1.00 84.62 208 GLN A N 1
ATOM 1581 C CA . GLN A 1 208 ? -1.619 17.291 -12.974 1.00 84.62 208 GLN A CA 1
ATOM 1582 C C . GLN A 1 208 ? -2.569 16.791 -11.877 1.00 84.62 208 GLN A C 1
ATOM 1584 O O . GLN A 1 208 ? -3.721 17.212 -11.830 1.00 84.62 208 GLN A O 1
ATOM 1589 N N . HIS A 1 209 ? -2.094 15.905 -10.996 1.00 79.50 209 HIS A N 1
ATOM 1590 C CA . HIS A 1 209 ? -2.934 15.204 -10.013 1.00 79.50 209 HIS A CA 1
ATOM 1591 C C . HIS A 1 209 ? -2.541 15.479 -8.553 1.00 79.50 209 HIS A C 1
ATOM 1593 O O . HIS A 1 209 ? -3.246 15.067 -7.639 1.00 79.50 209 HIS A O 1
ATOM 1599 N N . GLY A 1 210 ? -1.429 16.178 -8.319 1.00 71.19 210 GLY A N 1
ATOM 1600 C CA . GLY A 1 210 ? -0.842 16.393 -6.999 1.00 71.19 210 GLY A CA 1
ATOM 1601 C C . GLY A 1 210 ? 0.204 15.331 -6.636 1.00 71.19 210 GLY A C 1
ATOM 1602 O O . GLY A 1 210 ? 0.018 14.132 -6.844 1.00 71.19 210 GLY A O 1
ATOM 1603 N N . LYS A 1 211 ? 1.320 15.768 -6.031 1.00 71.81 211 LYS A N 1
ATOM 1604 C CA . LYS A 1 211 ? 2.404 14.892 -5.511 1.00 71.81 211 LYS A CA 1
ATOM 1605 C C . LYS A 1 211 ? 1.902 13.836 -4.534 1.00 71.81 211 LYS A C 1
ATOM 1607 O O . LYS A 1 211 ? 2.415 12.726 -4.452 1.00 71.81 211 LYS A O 1
ATOM 1612 N N . GLU A 1 212 ? 0.880 14.237 -3.816 1.00 65.50 212 GLU A N 1
ATOM 1613 C CA . GLU A 1 212 ? 0.158 13.517 -2.796 1.00 65.50 212 GLU A CA 1
ATOM 1614 C C . GLU A 1 212 ? -0.606 12.283 -3.295 1.00 65.50 212 GLU A C 1
ATOM 1616 O O . GLU A 1 212 ? -0.762 11.324 -2.540 1.00 65.50 212 GLU A O 1
ATOM 1621 N N . GLU A 1 213 ? -1.037 12.284 -4.555 1.00 74.31 213 GLU A N 1
ATOM 1622 C CA . GLU A 1 213 ? -1.843 11.208 -5.144 1.00 74.31 213 GLU A CA 1
ATOM 1623 C C . GLU A 1 213 ? -0.983 10.132 -5.814 1.00 74.31 213 GLU A C 1
ATOM 1625 O O . GLU A 1 213 ? -1.470 9.062 -6.171 1.00 74.31 213 GLU A O 1
ATOM 1630 N N . VAL A 1 214 ? 0.319 10.387 -5.971 1.00 76.88 214 VAL A N 1
ATOM 1631 C CA . VAL A 1 214 ? 1.221 9.522 -6.736 1.00 76.88 214 VAL A CA 1
ATOM 1632 C C . VAL A 1 214 ? 1.270 8.108 -6.167 1.00 76.88 214 VAL A C 1
ATOM 1634 O O . VAL A 1 214 ? 1.132 7.146 -6.919 1.00 76.88 214 VAL A O 1
ATOM 1637 N N . LEU A 1 215 ? 1.464 7.956 -4.855 1.00 77.31 215 LEU A N 1
ATOM 1638 C CA . LEU A 1 215 ? 1.649 6.633 -4.243 1.00 77.31 215 LEU A CA 1
ATOM 1639 C C . LEU A 1 215 ? 0.413 5.734 -4.382 1.00 77.31 215 LEU A C 1
ATOM 1641 O O . LEU A 1 215 ? 0.568 4.519 -4.518 1.00 77.31 215 LEU A O 1
ATOM 1645 N N . ASP A 1 216 ? -0.775 6.338 -4.385 1.00 71.50 216 ASP A N 1
ATOM 1646 C CA . ASP A 1 216 ? -2.052 5.627 -4.394 1.00 71.50 216 ASP A CA 1
ATOM 1647 C C . ASP A 1 216 ? -2.602 5.432 -5.815 1.00 71.50 216 ASP A C 1
ATOM 1649 O O . ASP A 1 216 ? -3.181 4.385 -6.110 1.00 71.50 216 ASP A O 1
ATOM 1653 N N . HIS A 1 217 ? -2.392 6.402 -6.711 1.00 79.62 217 HIS A N 1
ATOM 1654 C CA . HIS A 1 217 ? -3.130 6.487 -7.975 1.00 79.62 217 HIS A CA 1
ATOM 1655 C C . HIS A 1 217 ? -2.258 6.515 -9.236 1.00 79.62 217 HIS A C 1
ATOM 1657 O O . HIS A 1 217 ? -2.791 6.351 -10.335 1.00 79.62 217 HIS A O 1
ATOM 1663 N N . PHE A 1 218 ? -0.932 6.667 -9.128 1.00 86.94 218 PHE A N 1
ATOM 1664 C CA . PHE A 1 218 ? -0.075 6.568 -10.311 1.00 86.94 218 PHE A CA 1
ATOM 1665 C C . PHE A 1 218 ? -0.188 5.158 -10.930 1.00 86.94 218 PHE A C 1
ATOM 1667 O O . PHE A 1 218 ? -0.000 4.172 -10.208 1.00 86.94 218 PHE A O 1
ATOM 1674 N N . PRO A 1 219 ? -0.435 5.009 -12.249 1.00 92.62 219 PRO A N 1
ATOM 1675 C CA . PRO A 1 219 ? -0.699 3.700 -12.854 1.00 92.62 219 PRO A CA 1
ATOM 1676 C C . PRO A 1 219 ? 0.392 2.649 -12.606 1.00 92.62 219 PRO A C 1
ATOM 1678 O O . PRO A 1 219 ? 0.088 1.481 -12.357 1.00 92.62 219 PRO A O 1
ATOM 1681 N N . GLY A 1 220 ? 1.664 3.056 -12.593 1.00 92.62 220 GLY A N 1
ATOM 1682 C CA . GLY A 1 220 ? 2.784 2.181 -12.251 1.00 92.62 220 GLY A CA 1
ATOM 1683 C C . GLY A 1 220 ? 2.689 1.647 -10.825 1.00 92.62 220 GLY A C 1
ATOM 1684 O O . GLY A 1 220 ? 2.911 0.456 -10.596 1.00 92.62 220 GLY A O 1
ATOM 1685 N N . ASN A 1 221 ? 2.268 2.498 -9.885 1.00 89.38 221 ASN A N 1
ATOM 1686 C CA . ASN A 1 221 ? 2.093 2.132 -8.483 1.00 89.38 221 ASN A CA 1
ATOM 1687 C C . ASN A 1 221 ? 0.950 1.144 -8.296 1.00 89.38 221 ASN A C 1
ATOM 1689 O O . ASN A 1 221 ? 1.099 0.241 -7.483 1.00 89.38 221 ASN A O 1
ATOM 1693 N N . LEU A 1 222 ? -0.107 1.184 -9.114 1.00 86.44 222 LEU A N 1
ATOM 1694 C CA . LEU A 1 222 ? -1.153 0.150 -9.113 1.00 86.44 222 LEU A CA 1
ATOM 1695 C C . LEU A 1 222 ? -0.622 -1.253 -9.458 1.00 86.44 222 LEU A C 1
ATOM 1697 O O . LEU A 1 222 ? -1.319 -2.243 -9.233 1.00 86.44 222 LEU A O 1
ATOM 1701 N N . VAL A 1 223 ? 0.595 -1.373 -9.994 1.00 91.31 223 VAL A N 1
ATOM 1702 C CA . VAL A 1 223 ? 1.229 -2.651 -10.340 1.00 91.31 223 VAL A CA 1
ATOM 1703 C C . VAL A 1 223 ? 2.370 -2.986 -9.390 1.00 91.31 223 VAL A C 1
ATOM 1705 O O . VAL A 1 223 ? 2.399 -4.088 -8.846 1.00 91.31 223 VAL A O 1
ATOM 1708 N N . THR A 1 224 ? 3.324 -2.075 -9.201 1.00 92.75 224 THR A N 1
ATOM 1709 C CA . THR A 1 224 ? 4.597 -2.367 -8.523 1.00 92.75 224 THR A CA 1
ATOM 1710 C C . THR A 1 224 ? 4.487 -2.381 -7.000 1.00 92.75 224 THR A C 1
ATOM 1712 O O . THR A 1 224 ? 5.300 -3.028 -6.331 1.00 92.75 224 THR A O 1
ATOM 1715 N N . ASN A 1 225 ? 3.453 -1.754 -6.430 1.00 82.56 225 ASN A N 1
ATOM 1716 C CA . ASN A 1 225 ? 3.280 -1.668 -4.980 1.00 82.56 225 ASN A CA 1
ATOM 1717 C C . ASN A 1 225 ? 3.099 -3.031 -4.286 1.00 82.56 225 ASN A C 1
ATOM 1719 O O . ASN A 1 225 ? 3.522 -3.199 -3.144 1.00 82.56 225 ASN A O 1
ATOM 1723 N N . VAL A 1 226 ? 2.567 -4.050 -4.974 1.00 82.38 226 VAL A N 1
ATOM 1724 C CA . VAL A 1 226 ? 2.435 -5.417 -4.427 1.00 82.38 226 VAL A CA 1
ATOM 1725 C C . VAL A 1 226 ? 3.792 -6.053 -4.124 1.00 82.38 226 VAL A C 1
ATOM 1727 O O . VAL A 1 226 ? 3.879 -6.974 -3.306 1.00 82.38 226 VAL A O 1
ATOM 1730 N N . ALA A 1 227 ? 4.836 -5.560 -4.793 1.00 85.69 227 ALA A N 1
ATOM 1731 C CA . ALA A 1 227 ? 6.227 -5.932 -4.608 1.00 85.69 227 ALA A CA 1
ATOM 1732 C C . ALA A 1 227 ? 7.003 -4.882 -3.788 1.00 85.69 227 ALA A C 1
ATOM 1734 O O . ALA A 1 227 ? 8.220 -4.983 -3.675 1.00 85.69 227 ALA A O 1
ATOM 1735 N N . GLY A 1 228 ? 6.332 -3.884 -3.207 1.00 83.25 228 GLY A N 1
ATOM 1736 C CA . GLY A 1 228 ? 6.969 -2.898 -2.338 1.00 83.25 228 GLY A CA 1
ATOM 1737 C C . GLY A 1 228 ? 7.837 -1.870 -3.064 1.00 83.25 228 GLY A C 1
ATOM 1738 O O . GLY A 1 228 ? 8.739 -1.313 -2.450 1.00 83.25 228 GLY A O 1
ATOM 1739 N N . VAL A 1 229 ? 7.603 -1.619 -4.355 1.00 91.44 229 VAL A N 1
ATOM 1740 C CA . VAL A 1 229 ? 8.308 -0.575 -5.116 1.00 91.44 229 VAL A CA 1
ATOM 1741 C C . VAL A 1 229 ? 7.301 0.466 -5.586 1.00 91.44 229 VAL A C 1
ATOM 1743 O O . VAL A 1 229 ? 6.298 0.105 -6.203 1.00 91.44 229 VAL A O 1
ATOM 1746 N N . TYR A 1 230 ? 7.573 1.740 -5.316 1.00 91.81 230 TYR A N 1
ATOM 1747 C CA . TYR A 1 230 ? 6.690 2.849 -5.659 1.00 91.81 230 TYR A CA 1
ATOM 1748 C C . TYR A 1 230 ? 7.451 3.939 -6.413 1.00 91.81 230 TYR A C 1
ATOM 1750 O O . TYR A 1 230 ? 8.497 4.391 -5.963 1.00 91.81 230 TYR A O 1
ATOM 1758 N N . PHE A 1 231 ? 6.898 4.405 -7.524 1.00 92.88 231 PHE A N 1
ATOM 1759 C CA . PHE A 1 231 ? 7.278 5.661 -8.161 1.00 92.88 231 PHE A CA 1
ATOM 1760 C C . PHE A 1 231 ? 6.855 6.832 -7.271 1.00 92.88 231 PHE A C 1
ATOM 1762 O O . PHE A 1 231 ? 5.775 6.793 -6.675 1.00 92.88 231 PHE A O 1
ATOM 1769 N N . THR A 1 232 ? 7.681 7.873 -7.189 1.00 88.56 232 THR A N 1
ATOM 1770 C CA . THR A 1 232 ? 7.394 9.081 -6.403 1.00 88.56 232 THR A CA 1
ATOM 1771 C C . THR A 1 232 ? 7.384 10.333 -7.282 1.00 88.56 232 THR A C 1
ATOM 1773 O O . THR A 1 232 ? 7.823 10.312 -8.430 1.00 88.56 232 THR A O 1
ATOM 1776 N N . ALA A 1 233 ? 6.892 11.448 -6.739 1.00 87.19 233 ALA A N 1
ATOM 1777 C CA . ALA A 1 233 ? 6.996 12.756 -7.388 1.00 87.19 233 ALA A CA 1
ATOM 1778 C C . ALA A 1 233 ? 8.400 13.386 -7.274 1.00 87.19 233 ALA A C 1
ATOM 1780 O O . ALA A 1 233 ? 8.636 14.454 -7.840 1.00 87.19 233 ALA A O 1
ATOM 1781 N N . THR A 1 234 ? 9.301 12.793 -6.486 1.00 86.12 234 THR A N 1
ATOM 1782 C CA . THR A 1 234 ? 10.646 13.325 -6.251 1.00 86.12 234 THR A CA 1
ATOM 1783 C C . THR A 1 234 ? 11.525 13.010 -7.454 1.00 86.12 234 THR A C 1
ATOM 1785 O O . THR A 1 234 ? 11.543 11.873 -7.919 1.00 86.12 234 THR A O 1
ATOM 1788 N N . LEU A 1 235 ? 12.263 14.001 -7.953 1.00 90.56 235 LEU A N 1
ATOM 1789 C CA . LEU A 1 235 ? 13.229 13.799 -9.029 1.00 90.56 235 LEU A CA 1
ATOM 1790 C C . LEU A 1 235 ? 14.543 13.234 -8.478 1.00 90.56 235 LEU A C 1
ATOM 1792 O O . LEU A 1 235 ? 15.094 13.744 -7.502 1.00 90.56 235 LEU A O 1
ATOM 1796 N N . GLY A 1 236 ? 15.033 12.193 -9.137 1.00 88.75 236 GLY A N 1
ATOM 1797 C CA . GLY A 1 236 ? 16.376 11.662 -8.968 1.00 88.75 236 GLY A CA 1
ATOM 1798 C C . GLY A 1 236 ? 17.411 12.492 -9.721 1.00 88.75 236 GLY A C 1
ATOM 1799 O O . GLY A 1 236 ? 17.074 13.342 -10.547 1.00 88.75 236 GLY A O 1
ATOM 1800 N N . GLU A 1 237 ? 18.685 12.255 -9.426 1.00 91.19 237 GLU A N 1
ATOM 1801 C CA . GLU A 1 237 ? 19.778 12.970 -10.088 1.00 91.19 237 GLU A CA 1
ATOM 1802 C C . GLU A 1 237 ? 20.168 12.362 -11.440 1.00 91.19 237 GLU A C 1
ATOM 1804 O O . GLU A 1 237 ? 20.100 11.149 -11.652 1.00 91.19 237 GLU A O 1
ATOM 1809 N N . HIS A 1 238 ? 20.677 13.216 -12.328 1.00 91.56 238 HIS A N 1
ATOM 1810 C CA . HIS A 1 238 ? 21.453 12.809 -13.496 1.00 91.56 238 HIS A CA 1
ATOM 1811 C C . HIS A 1 238 ? 22.908 12.617 -13.118 1.00 91.56 238 HIS A C 1
ATOM 1813 O O . HIS A 1 238 ? 23.478 13.393 -12.350 1.00 91.56 238 HIS A O 1
ATOM 1819 N N . GLY A 1 239 ? 23.537 11.622 -13.723 1.00 94.06 239 GLY A N 1
ATOM 1820 C CA . GLY A 1 239 ? 24.954 11.385 -13.533 1.00 94.06 239 GLY A CA 1
ATOM 1821 C C . GLY A 1 239 ? 25.347 9.962 -13.865 1.00 94.06 239 GLY A C 1
ATOM 1822 O O . GLY A 1 239 ? 24.524 9.129 -14.241 1.00 94.06 239 GLY A O 1
ATOM 1823 N N . ILE A 1 240 ? 26.636 9.696 -13.712 1.00 96.31 240 ILE A N 1
ATOM 1824 C CA . ILE A 1 240 ? 27.192 8.353 -13.801 1.00 96.31 240 ILE A CA 1
ATOM 1825 C C . ILE A 1 240 ? 27.333 7.853 -12.372 1.00 96.31 240 ILE A C 1
ATOM 1827 O O . ILE A 1 240 ? 28.158 8.360 -11.611 1.00 96.31 240 ILE A O 1
ATOM 1831 N N . PHE A 1 241 ? 26.514 6.874 -12.002 1.00 95.25 241 PHE A N 1
ATOM 1832 C CA . PHE A 1 241 ? 26.463 6.389 -10.628 1.00 95.25 241 PHE A CA 1
ATOM 1833 C C . PHE A 1 241 ? 27.154 5.034 -10.505 1.00 95.25 241 PHE A C 1
ATOM 1835 O O . PHE A 1 241 ? 26.925 4.156 -11.345 1.00 95.25 241 PHE A O 1
ATOM 1842 N N . PRO A 1 242 ? 27.998 4.840 -9.476 1.00 92.00 242 PRO A N 1
ATOM 1843 C CA . PRO A 1 242 ? 28.641 3.561 -9.241 1.00 92.00 242 PRO A CA 1
ATOM 1844 C C . PRO A 1 242 ? 27.601 2.512 -8.848 1.00 92.00 242 PRO A C 1
ATOM 1846 O O . PRO A 1 242 ? 26.647 2.781 -8.114 1.00 92.00 242 PRO A O 1
ATOM 1849 N N . VAL A 1 243 ? 27.821 1.294 -9.319 1.00 87.50 243 VAL A N 1
ATOM 1850 C CA . VAL A 1 243 ? 27.031 0.125 -8.959 1.00 87.50 243 VAL A CA 1
ATOM 1851 C C . VAL A 1 243 ? 27.884 -0.747 -8.043 1.00 87.50 243 VAL A C 1
ATOM 1853 O O . VAL A 1 243 ? 29.015 -1.074 -8.405 1.00 87.50 243 VAL A O 1
ATOM 1856 N N . PRO A 1 244 ? 27.396 -1.115 -6.847 1.00 78.62 244 PRO A N 1
ATOM 1857 C CA . PRO A 1 244 ? 28.162 -1.981 -5.965 1.00 78.62 244 PRO A CA 1
ATOM 1858 C C . PRO A 1 244 ? 28.261 -3.393 -6.560 1.00 78.62 244 PRO A C 1
ATOM 1860 O O . PRO A 1 244 ? 27.310 -3.890 -7.159 1.00 78.62 244 PRO A O 1
ATOM 1863 N N . GLU A 1 245 ? 29.394 -4.071 -6.346 1.00 67.56 245 GLU A N 1
ATOM 1864 C CA . GLU A 1 245 ? 29.605 -5.449 -6.832 1.00 67.56 245 GLU A CA 1
ATOM 1865 C C . GLU A 1 245 ? 28.598 -6.454 -6.250 1.00 67.56 245 GLU A C 1
ATOM 1867 O O . GLU A 1 245 ? 28.329 -7.492 -6.853 1.00 67.56 245 GLU A O 1
ATOM 1872 N N . THR A 1 246 ? 28.027 -6.136 -5.084 1.00 67.81 246 THR A N 1
ATOM 1873 C CA . THR A 1 246 ? 26.889 -6.852 -4.500 1.00 67.81 246 THR A CA 1
ATOM 1874 C C . THR A 1 246 ? 25.811 -5.858 -4.104 1.00 67.81 246 THR A C 1
ATOM 1876 O O . THR A 1 246 ? 26.106 -4.786 -3.570 1.00 67.81 246 THR A O 1
ATOM 1879 N N . ILE A 1 247 ? 24.554 -6.201 -4.368 1.00 70.56 247 ILE A N 1
ATOM 1880 C CA . ILE A 1 247 ? 23.425 -5.322 -4.074 1.00 70.56 247 ILE A CA 1
ATOM 1881 C C . ILE A 1 247 ? 23.287 -5.135 -2.559 1.00 70.56 247 ILE A C 1
ATOM 1883 O O . ILE A 1 247 ? 23.457 -6.075 -1.778 1.00 70.56 247 ILE A O 1
ATOM 1887 N N . TRP A 1 248 ? 22.967 -3.902 -2.144 1.00 66.06 248 TRP A N 1
ATOM 1888 C CA . TRP A 1 248 ? 22.789 -3.537 -0.737 1.00 66.06 248 TRP A CA 1
ATOM 1889 C C . TRP A 1 248 ? 21.868 -4.533 -0.014 1.00 66.06 248 TRP A C 1
ATOM 1891 O O . TRP A 1 248 ? 20.734 -4.781 -0.436 1.00 66.06 248 TRP A O 1
ATOM 1901 N N . ARG A 1 249 ? 22.379 -5.116 1.078 1.00 58.22 249 ARG A N 1
ATOM 1902 C CA . ARG A 1 249 ? 21.726 -6.218 1.808 1.00 58.22 249 ARG A CA 1
ATOM 1903 C C . ARG A 1 249 ? 20.718 -5.746 2.844 1.00 58.22 249 ARG A C 1
ATOM 1905 O O . ARG A 1 249 ? 19.833 -6.522 3.210 1.00 58.22 249 ARG A O 1
ATOM 1912 N N . ASP A 1 250 ? 20.845 -4.502 3.289 1.00 53.69 250 ASP A N 1
ATOM 1913 C CA . ASP A 1 250 ? 19.992 -3.956 4.332 1.00 53.69 250 ASP A CA 1
ATOM 1914 C C . ASP A 1 250 ? 18.551 -3.800 3.823 1.00 53.69 250 ASP A C 1
ATOM 1916 O O . ASP A 1 250 ? 18.341 -3.406 2.669 1.00 53.69 250 ASP A O 1
ATOM 1920 N N . PRO A 1 251 ? 17.535 -4.101 4.653 1.00 47.69 251 PRO A N 1
ATOM 1921 C CA . PRO A 1 251 ? 16.167 -3.703 4.372 1.00 47.69 251 PRO A CA 1
ATOM 1922 C C . PRO A 1 251 ? 16.137 -2.178 4.301 1.00 47.69 251 PRO A C 1
ATOM 1924 O O . PRO A 1 251 ? 16.277 -1.483 5.305 1.00 47.69 251 PRO A O 1
ATOM 1927 N N . VAL A 1 252 ? 16.010 -1.646 3.093 1.00 50.00 252 VAL A N 1
ATOM 1928 C CA . VAL A 1 252 ? 15.997 -0.203 2.883 1.00 50.00 252 VAL A CA 1
ATOM 1929 C C . VAL A 1 252 ? 14.548 0.230 2.880 1.00 50.00 252 VAL A C 1
ATOM 1931 O O . VAL A 1 252 ? 13.852 0.075 1.882 1.00 50.00 252 VAL A O 1
ATOM 1934 N N . ILE A 1 253 ? 14.105 0.778 4.008 1.00 50.44 253 ILE A N 1
ATOM 1935 C CA . ILE A 1 253 ? 12.967 1.692 4.021 1.00 50.44 253 ILE A CA 1
ATOM 1936 C C . ILE A 1 253 ? 13.549 3.039 3.599 1.00 50.44 253 ILE A C 1
ATOM 1938 O O . ILE A 1 253 ? 14.139 3.744 4.423 1.00 50.44 253 ILE A O 1
ATOM 1942 N N . THR A 1 254 ? 13.461 3.392 2.314 1.00 48.56 254 THR A N 1
ATOM 1943 C CA . THR A 1 254 ? 13.780 4.768 1.917 1.00 48.56 254 THR A CA 1
ATOM 1944 C C . THR A 1 254 ? 12.735 5.666 2.570 1.00 48.56 254 THR A C 1
ATOM 1946 O O . THR A 1 254 ? 11.553 5.604 2.253 1.00 48.56 254 THR A O 1
ATOM 1949 N N . ARG A 1 255 ? 13.124 6.473 3.561 1.00 44.12 255 ARG A N 1
ATOM 1950 C CA . ARG A 1 255 ? 12.206 7.445 4.164 1.00 44.12 255 ARG A CA 1
ATOM 1951 C C . ARG A 1 255 ? 12.046 8.589 3.171 1.00 44.12 255 ARG A C 1
ATOM 1953 O O . ARG A 1 255 ? 12.813 9.542 3.212 1.00 44.12 255 ARG A O 1
ATOM 1960 N N . SER A 1 256 ? 11.063 8.495 2.278 1.00 42.31 256 SER A N 1
ATOM 1961 C CA . SER A 1 256 ? 10.673 9.661 1.487 1.00 42.31 256 SER A CA 1
ATOM 1962 C C . SER A 1 256 ? 10.220 10.756 2.457 1.00 42.31 256 SER A C 1
ATOM 1964 O O . SER A 1 256 ? 9.421 10.498 3.362 1.00 42.31 256 SER A O 1
ATOM 1966 N N . THR A 1 257 ? 10.704 11.983 2.275 1.00 37.84 257 THR A N 1
ATOM 1967 C CA . THR A 1 257 ? 10.252 13.174 3.017 1.00 37.84 257 THR A CA 1
ATOM 1968 C C . THR A 1 257 ? 8.748 13.434 2.845 1.00 37.84 257 THR A C 1
ATOM 1970 O O . THR A 1 257 ? 8.143 14.112 3.668 1.00 37.84 257 THR A O 1
ATOM 1973 N N . ASN A 1 258 ? 8.115 12.805 1.847 1.00 42.88 258 ASN A N 1
ATOM 1974 C CA . ASN A 1 258 ? 6.665 12.795 1.644 1.00 42.88 258 ASN A CA 1
ATOM 1975 C C . ASN A 1 258 ? 5.906 11.835 2.586 1.00 42.88 258 ASN A C 1
ATOM 1977 O O . ASN A 1 258 ? 4.680 11.889 2.646 1.00 42.88 258 ASN A O 1
ATOM 1981 N N . SER A 1 259 ? 6.595 10.953 3.325 1.00 50.38 259 SER A N 1
ATOM 1982 C CA . SER A 1 259 ? 5.964 9.964 4.215 1.00 50.38 259 SER A CA 1
ATOM 1983 C C . SER A 1 259 ? 5.233 10.625 5.391 1.00 50.38 259 SER A C 1
ATOM 1985 O O . SER A 1 259 ? 4.102 10.258 5.692 1.00 50.38 259 SER A O 1
ATOM 1987 N N . SER A 1 260 ? 5.827 11.650 6.018 1.00 49.88 260 SER A N 1
ATOM 1988 C CA . SER A 1 260 ? 5.198 12.386 7.129 1.00 49.88 260 SER A CA 1
ATOM 1989 C C . SER A 1 260 ? 4.008 13.237 6.673 1.00 49.88 260 SER A C 1
ATOM 1991 O O . SER A 1 260 ? 2.977 13.258 7.345 1.00 49.88 260 SER A O 1
ATOM 1993 N N . ILE A 1 261 ? 4.121 13.883 5.506 1.00 49.44 261 ILE A N 1
ATOM 1994 C CA . ILE A 1 261 ? 3.041 14.671 4.889 1.00 49.44 261 ILE A CA 1
ATOM 1995 C C . ILE A 1 261 ? 1.850 13.764 4.546 1.00 49.44 261 ILE A C 1
ATOM 1997 O O . ILE A 1 261 ? 0.699 14.145 4.752 1.00 49.44 261 ILE A O 1
ATOM 2001 N N . ASN A 1 262 ? 2.103 12.533 4.088 1.00 66.38 262 ASN A N 1
ATOM 2002 C CA . ASN A 1 262 ? 1.032 11.595 3.765 1.00 66.38 262 ASN A CA 1
ATOM 2003 C C . ASN A 1 262 ? 0.293 11.087 5.018 1.00 66.38 262 ASN A C 1
ATOM 2005 O O . ASN A 1 262 ? -0.938 11.070 5.050 1.00 66.38 262 ASN A O 1
ATOM 2009 N N . THR A 1 263 ? 1.024 10.763 6.091 1.00 79.81 263 THR A N 1
ATOM 2010 C CA . THR A 1 263 ? 0.426 10.323 7.364 1.00 79.81 263 THR A CA 1
ATOM 2011 C C . THR A 1 263 ? -0.527 11.367 7.948 1.00 79.81 263 THR A C 1
ATOM 2013 O O . THR A 1 263 ? -1.627 11.012 8.370 1.00 79.81 263 THR A O 1
ATOM 2016 N N . GLN A 1 264 ? -0.165 12.655 7.906 1.00 81.88 264 GLN A N 1
ATOM 2017 C CA . GLN A 1 264 ? -1.030 13.730 8.402 1.00 81.88 264 GLN A CA 1
ATOM 2018 C C . GLN A 1 264 ? -2.369 13.801 7.656 1.00 81.88 264 GLN A C 1
ATOM 2020 O O . GLN A 1 264 ? -3.416 13.986 8.272 1.00 81.88 264 GLN A O 1
ATOM 2025 N N . ARG A 1 265 ? -2.377 13.605 6.335 1.00 83.12 265 ARG A N 1
ATOM 2026 C CA . ARG A 1 265 ? -3.618 13.627 5.543 1.00 83.12 265 ARG A CA 1
ATOM 2027 C C . ARG A 1 265 ? -4.510 12.426 5.815 1.00 83.12 265 ARG A C 1
ATOM 2029 O O . ARG A 1 265 ? -5.731 12.570 5.903 1.00 83.12 265 ARG A O 1
ATOM 2036 N N . HIS A 1 266 ? -3.914 11.245 5.967 1.00 89.12 266 HIS A N 1
ATOM 2037 C CA . HIS A 1 266 ? -4.656 10.045 6.342 1.00 89.12 266 HIS A CA 1
ATOM 2038 C C . HIS A 1 266 ? -5.281 10.190 7.731 1.00 89.12 266 HIS A C 1
ATOM 2040 O O . HIS A 1 266 ? -6.463 9.899 7.905 1.00 89.12 266 HIS A O 1
ATOM 2046 N N . TYR A 1 267 ? -4.525 10.726 8.687 1.00 90.94 267 TYR A N 1
ATOM 2047 C CA . TYR A 1 267 ? -5.019 11.061 10.017 1.00 90.94 267 TYR A CA 1
ATOM 2048 C C . TYR A 1 267 ? -6.168 12.077 9.968 1.00 90.94 267 TYR A C 1
ATOM 2050 O O . TYR A 1 267 ? -7.244 11.811 10.502 1.00 90.94 267 TYR A O 1
ATOM 2058 N N . ASN A 1 268 ? -6.005 13.174 9.221 1.00 90.06 268 ASN A N 1
ATOM 2059 C CA . ASN A 1 268 ? -7.058 14.176 9.030 1.00 90.06 268 ASN A CA 1
ATOM 2060 C C . ASN A 1 268 ? -8.318 13.578 8.389 1.00 90.06 268 ASN A C 1
ATOM 2062 O O . ASN A 1 268 ? -9.427 13.957 8.750 1.00 90.06 268 ASN A O 1
ATOM 2066 N N . SER A 1 269 ? -8.170 12.630 7.458 1.00 91.69 269 SER A N 1
ATOM 2067 C CA . SER A 1 269 ? -9.309 11.941 6.835 1.00 91.69 269 SER A CA 1
ATOM 2068 C C . SER A 1 269 ? -10.061 11.059 7.830 1.00 91.69 269 SER A C 1
ATOM 2070 O O . SER A 1 269 ? -11.291 11.068 7.844 1.00 91.69 269 SER A O 1
ATOM 2072 N N . LEU A 1 270 ? -9.336 10.328 8.681 1.00 95.31 270 LEU A N 1
ATOM 2073 C CA . LEU A 1 270 ? -9.912 9.464 9.715 1.00 95.31 270 LEU A CA 1
ATOM 2074 C C . LEU A 1 270 ? -10.655 10.265 10.795 1.00 95.31 270 LEU A C 1
ATOM 2076 O O . LEU A 1 270 ? -11.667 9.810 11.326 1.00 95.31 270 LEU A O 1
ATOM 2080 N N . LEU A 1 271 ? -10.192 11.479 11.085 1.00 95.31 271 LEU A N 1
ATOM 2081 C CA . LEU A 1 271 ? -10.681 12.301 12.193 1.00 95.31 271 LEU A CA 1
ATOM 2082 C C . LEU A 1 271 ? -11.452 13.546 11.747 1.00 95.31 271 LEU A C 1
ATOM 2084 O O . LEU A 1 271 ? -11.778 14.417 12.552 1.00 95.31 271 LEU A O 1
ATOM 2088 N N . ARG A 1 272 ? -11.786 13.631 10.457 1.00 93.56 272 ARG A N 1
ATOM 2089 C CA . ARG A 1 272 ? -12.501 14.767 9.879 1.00 93.56 272 ARG A CA 1
ATOM 2090 C C . ARG A 1 272 ? -13.805 15.033 10.633 1.00 93.56 272 ARG A C 1
ATOM 2092 O O . ARG A 1 272 ? -14.709 14.198 10.616 1.00 93.56 272 ARG A O 1
ATOM 2099 N N . GLY A 1 273 ? -13.903 16.221 11.232 1.00 92.94 273 GLY A N 1
ATOM 2100 C CA . GLY A 1 273 ? -15.080 16.667 11.984 1.00 92.94 273 GLY A CA 1
ATOM 2101 C C . GLY A 1 273 ? -15.243 16.021 13.364 1.00 92.94 273 GLY A C 1
ATOM 2102 O O . GLY A 1 273 ? -16.329 16.107 13.930 1.00 92.94 273 GLY A O 1
ATOM 2103 N N . ILE A 1 274 ? -14.203 15.369 13.897 1.00 96.12 274 ILE A N 1
ATOM 2104 C CA . ILE A 1 274 ? -14.230 14.670 15.188 1.00 96.12 274 ILE A CA 1
ATOM 2105 C C . ILE A 1 274 ? -13.279 15.384 16.162 1.00 96.12 274 ILE A C 1
ATOM 2107 O O . ILE A 1 274 ? -12.070 15.178 16.079 1.00 96.12 274 ILE A O 1
ATOM 2111 N N . PRO A 1 275 ? -13.790 16.224 17.082 1.00 92.06 275 PRO A N 1
ATOM 2112 C CA . PRO A 1 275 ? -12.947 16.943 18.044 1.00 92.06 275 PRO A CA 1
ATOM 2113 C C . PRO A 1 275 ? -12.471 16.054 19.202 1.00 92.06 275 PRO A C 1
ATOM 2115 O O . PRO A 1 275 ? -11.435 16.310 19.816 1.00 92.06 275 PRO A O 1
ATOM 2118 N N . SER A 1 276 ? -13.232 15.009 19.520 1.00 95.38 276 SER A N 1
ATOM 2119 C CA . SER A 1 276 ? -12.917 14.035 20.558 1.00 95.38 276 SER A CA 1
ATOM 2120 C C . SER A 1 276 ? -13.557 12.688 20.239 1.00 95.38 276 SER A C 1
ATOM 2122 O O . SER A 1 276 ? -14.551 12.614 19.514 1.00 95.38 276 SER A O 1
ATOM 2124 N N . ILE A 1 277 ? -12.980 11.619 20.784 1.00 96.44 277 ILE A N 1
ATOM 2125 C CA . ILE A 1 277 ? -13.549 10.271 20.734 1.00 96.44 277 ILE A CA 1
ATOM 2126 C C . ILE A 1 277 ? -13.898 9.842 22.157 1.00 96.44 277 ILE A C 1
ATOM 2128 O O . ILE A 1 277 ? -13.055 9.880 23.055 1.00 96.44 277 ILE A O 1
ATOM 2132 N N . ASP A 1 278 ? -15.153 9.442 22.344 1.00 96.56 278 ASP A N 1
ATOM 2133 C CA . ASP A 1 278 ? -15.680 8.928 23.603 1.00 96.56 278 ASP A CA 1
ATOM 2134 C C . ASP A 1 278 ? -15.443 7.412 23.699 1.00 96.56 278 ASP A C 1
ATOM 2136 O O . ASP A 1 278 ? -16.110 6.617 23.040 1.00 96.56 278 ASP A O 1
ATOM 2140 N N . VAL A 1 279 ? -14.467 7.024 24.520 1.00 96.06 279 VAL A N 1
ATOM 2141 C CA . VAL A 1 279 ? -14.112 5.633 24.844 1.00 96.06 279 VAL A CA 1
ATOM 2142 C C . VAL A 1 279 ? -14.665 5.251 26.221 1.00 96.06 279 VAL A C 1
ATOM 2144 O O . VAL A 1 279 ? -14.048 4.506 26.976 1.00 96.06 279 VAL A O 1
ATOM 2147 N N . THR A 1 280 ? -15.814 5.802 26.604 1.00 93.12 280 THR A N 1
ATOM 2148 C CA . THR A 1 280 ? -16.564 5.334 27.773 1.00 93.12 280 THR A CA 1
ATOM 2149 C C . THR A 1 280 ? -17.524 4.207 27.389 1.00 93.12 280 THR A C 1
ATOM 2151 O O . THR A 1 280 ? -17.961 4.088 26.241 1.00 93.12 280 THR A O 1
ATOM 2154 N N . GLY A 1 281 ? -17.833 3.341 28.352 1.00 89.00 281 GLY A N 1
ATOM 2155 C CA . GLY A 1 281 ? -18.715 2.193 28.170 1.00 89.00 281 GLY A CA 1
ATOM 2156 C C . GLY A 1 281 ? -18.321 1.021 29.062 1.00 89.00 281 GLY A C 1
ATOM 2157 O O . GLY A 1 281 ? -17.347 1.097 29.812 1.00 89.00 281 GLY A O 1
ATOM 2158 N N . ASP A 1 282 ? -19.083 -0.065 28.960 1.00 92.81 282 ASP A N 1
ATOM 2159 C CA . ASP A 1 282 ? -18.818 -1.322 29.667 1.00 92.81 282 ASP A CA 1
ATOM 2160 C C . ASP A 1 282 ? -17.853 -2.213 28.865 1.00 92.81 282 ASP A C 1
ATOM 2162 O O . ASP A 1 282 ? -18.201 -3.276 28.356 1.00 92.81 282 ASP A O 1
ATOM 2166 N N . PHE A 1 283 ? -16.643 -1.705 28.642 1.00 94.88 283 PHE A N 1
ATOM 2167 C CA . PHE A 1 283 ? -15.535 -2.436 28.030 1.00 94.88 283 PHE A CA 1
ATOM 2168 C C . PHE A 1 283 ? -14.203 -1.838 28.485 1.00 94.88 283 PHE A C 1
ATOM 2170 O O . PHE A 1 283 ? -14.156 -0.693 28.929 1.00 94.88 283 PHE A O 1
ATOM 2177 N N . ILE A 1 284 ? -13.111 -2.597 28.365 1.00 96.06 284 ILE A N 1
ATOM 2178 C CA . ILE A 1 284 ? -11.760 -2.119 28.688 1.00 96.06 284 ILE A CA 1
ATOM 2179 C C . ILE A 1 284 ? -10.873 -2.339 27.459 1.00 96.06 284 ILE A C 1
ATOM 2181 O O . ILE A 1 284 ? -10.615 -3.493 27.103 1.00 96.06 284 ILE A O 1
ATOM 2185 N N . PRO A 1 285 ? -10.399 -1.282 26.776 1.00 96.81 285 PRO A N 1
ATOM 2186 C CA . PRO A 1 285 ? -9.508 -1.441 25.635 1.00 96.81 285 PRO A CA 1
ATOM 2187 C C . PRO A 1 285 ? -8.152 -2.010 26.071 1.00 96.81 285 PRO A C 1
ATOM 2189 O O . PRO A 1 285 ? -7.746 -1.865 27.221 1.00 96.81 285 PRO A O 1
ATOM 2192 N N . CYS A 1 286 ? -7.409 -2.639 25.163 1.00 94.94 286 CYS A N 1
ATOM 2193 C CA . CYS A 1 286 ? -5.984 -2.916 25.375 1.00 94.94 286 CYS A CA 1
ATOM 2194 C C . CYS A 1 286 ? -5.084 -1.761 24.885 1.00 94.94 286 CYS A C 1
ATOM 2196 O O . CYS A 1 286 ? -5.509 -0.915 24.108 1.00 94.94 286 CYS A O 1
ATOM 2198 N N . LYS A 1 287 ? -3.798 -1.744 25.247 1.00 93.94 287 LYS A N 1
ATOM 2199 C CA . LYS A 1 287 ? -2.807 -0.915 24.537 1.00 93.94 287 LYS A CA 1
AT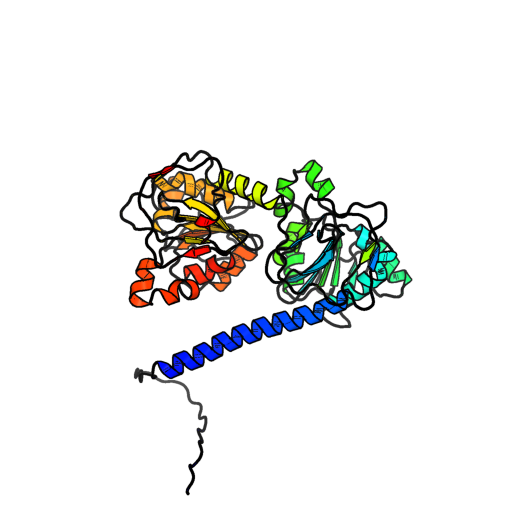OM 2200 C C . LYS A 1 287 ? -2.490 -1.556 23.182 1.00 93.94 287 LYS A C 1
ATOM 2202 O O . LYS A 1 287 ? -2.195 -2.754 23.130 1.00 93.94 287 LYS A O 1
ATOM 2207 N N . LEU A 1 288 ? -2.454 -0.751 22.122 1.00 95.69 288 LEU A N 1
ATOM 2208 C CA . LEU A 1 288 ? -1.833 -1.109 20.848 1.00 95.69 288 LEU A CA 1
ATOM 2209 C C . LEU A 1 288 ? -0.346 -0.714 20.842 1.00 95.69 288 LEU A C 1
ATOM 2211 O O . LEU A 1 288 ? 0.042 0.334 21.362 1.00 95.69 288 LEU A O 1
ATOM 2215 N N . LEU A 1 289 ? 0.490 -1.567 20.256 1.00 90.38 289 LEU A N 1
ATOM 2216 C CA . LEU A 1 289 ? 1.908 -1.330 19.996 1.00 90.38 289 LEU A CA 1
ATOM 2217 C C . LEU A 1 289 ? 2.113 -1.137 18.493 1.00 90.38 289 LEU A C 1
ATOM 2219 O O . LEU A 1 289 ? 1.643 -1.951 17.696 1.00 90.38 289 LEU A O 1
ATOM 2223 N N . LEU A 1 290 ? 2.836 -0.081 18.118 1.00 87.81 290 LEU A N 1
ATOM 2224 C CA . LEU A 1 290 ? 3.152 0.236 16.729 1.00 87.81 290 LEU A CA 1
ATOM 2225 C C . LEU A 1 290 ? 4.642 0.027 16.481 1.00 87.81 290 LEU A C 1
ATOM 2227 O O . LEU A 1 290 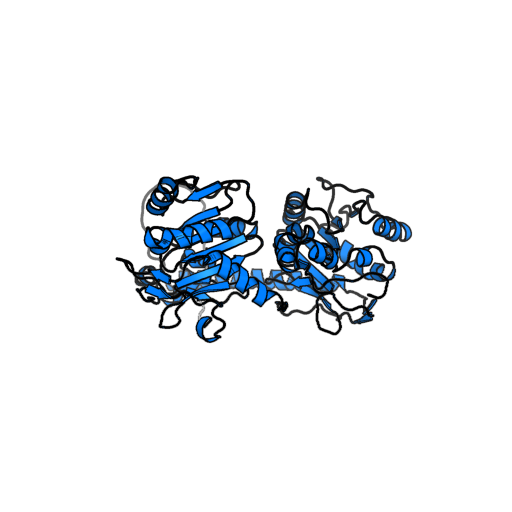? 5.468 0.665 17.118 1.00 87.81 290 LEU A O 1
ATOM 2231 N N . SER A 1 291 ? 4.979 -0.850 15.544 1.00 79.81 291 SER A N 1
ATOM 2232 C CA . SER A 1 291 ? 6.357 -1.084 15.098 1.00 79.81 291 SER A CA 1
ATOM 2233 C C . SER A 1 291 ? 6.535 -0.892 13.590 1.00 79.81 291 SER A C 1
ATOM 2235 O O . SER A 1 291 ? 7.654 -0.970 13.089 1.00 79.81 291 SER A O 1
ATOM 2237 N N . GLY A 1 292 ? 5.435 -0.721 12.850 1.00 68.12 292 GLY A N 1
ATOM 2238 C CA . GLY A 1 292 ? 5.439 -0.566 11.398 1.00 68.12 292 GLY A CA 1
ATOM 2239 C C . GLY A 1 292 ? 5.748 0.866 10.987 1.00 68.12 292 GLY A C 1
ATOM 2240 O O . GLY A 1 292 ? 5.201 1.809 11.545 1.00 68.12 292 GLY A O 1
ATOM 2241 N N . ASP A 1 293 ? 6.567 1.035 9.955 1.00 70.19 293 ASP A N 1
ATOM 2242 C CA . ASP A 1 293 ? 6.882 2.334 9.348 1.00 70.19 293 ASP A CA 1
ATOM 2243 C C . ASP A 1 293 ? 5.672 2.994 8.665 1.00 70.19 293 ASP A C 1
ATOM 2245 O O . ASP A 1 293 ? 5.655 4.206 8.458 1.00 70.19 293 ASP A O 1
ATOM 2249 N N . GLN A 1 294 ? 4.669 2.185 8.314 1.00 77.94 294 GLN A N 1
ATOM 2250 C CA . GLN A 1 294 ? 3.393 2.615 7.743 1.00 77.94 294 GLN A CA 1
ATOM 2251 C C . GLN A 1 294 ? 2.244 2.621 8.755 1.00 77.94 294 GLN A C 1
ATOM 2253 O O . GLN A 1 294 ? 1.117 2.943 8.373 1.00 77.94 294 GLN A O 1
ATOM 2258 N N . ALA A 1 295 ? 2.510 2.244 10.008 1.00 88.25 295 ALA A N 1
ATOM 2259 C CA . ALA A 1 295 ? 1.548 2.311 11.095 1.00 88.25 295 ALA A CA 1
ATOM 2260 C C . ALA A 1 295 ? 1.643 3.669 11.789 1.00 88.25 295 ALA A C 1
ATOM 2262 O O . ALA A 1 295 ? 2.733 4.174 12.052 1.00 88.25 295 ALA A O 1
ATOM 2263 N N . PHE A 1 296 ? 0.498 4.256 12.112 1.00 90.56 296 PHE A N 1
ATOM 2264 C CA . PHE A 1 296 ? 0.433 5.519 12.830 1.00 90.56 296 PHE A CA 1
ATOM 2265 C C . PHE A 1 296 ? -0.705 5.514 13.854 1.00 90.56 296 PHE A C 1
ATOM 2267 O O . PHE A 1 296 ? -1.744 4.873 13.640 1.00 90.56 296 PHE A O 1
ATOM 2274 N N . PRO A 1 297 ? -0.517 6.206 14.989 1.00 93.00 297 PRO A N 1
ATOM 2275 C CA . PRO A 1 297 ? -1.554 6.327 15.997 1.00 93.00 297 PRO A CA 1
ATOM 2276 C C . PRO A 1 297 ? -2.670 7.249 15.493 1.00 93.00 297 PRO A C 1
ATOM 2278 O O . PRO A 1 297 ? -2.413 8.304 14.915 1.00 93.00 297 PRO A O 1
ATOM 2281 N N . VAL A 1 298 ? -3.915 6.851 15.741 1.00 94.94 298 VAL A N 1
ATOM 2282 C CA . VAL A 1 298 ? -5.119 7.634 15.423 1.00 94.94 298 VAL A CA 1
ATOM 2283 C C . VAL A 1 298 ? -5.744 8.183 16.701 1.00 94.94 298 VAL A C 1
ATOM 2285 O O . VAL A 1 298 ? -6.104 9.352 16.752 1.00 94.94 298 VAL A O 1
ATOM 2288 N N . LEU A 1 299 ? -5.821 7.364 17.753 1.00 94.94 299 LEU A N 1
ATOM 2289 C CA . LEU A 1 299 ? -6.293 7.780 19.071 1.00 94.94 299 LEU A CA 1
ATOM 2290 C C . LEU A 1 299 ? -5.293 7.349 20.136 1.00 94.94 299 LEU A C 1
ATOM 2292 O O . LEU A 1 299 ? -4.909 6.178 20.190 1.00 94.94 299 LEU A O 1
ATOM 2296 N N . VAL A 1 300 ? -4.907 8.297 20.981 1.00 90.38 300 VAL A N 1
ATOM 2297 C CA . VAL A 1 300 ? -3.958 8.109 22.075 1.00 90.38 300 VAL A CA 1
ATOM 2298 C C . VAL A 1 300 ? -4.601 8.629 23.355 1.00 90.38 300 VAL A C 1
ATOM 2300 O O . VAL A 1 300 ? -5.196 9.706 23.348 1.00 90.38 300 VAL A O 1
ATOM 2303 N N . ASP A 1 301 ? -4.508 7.861 24.437 1.00 85.75 301 ASP A N 1
ATOM 2304 C CA . ASP A 1 301 ? -5.037 8.274 25.735 1.00 85.75 301 ASP A CA 1
ATOM 2305 C C . ASP A 1 301 ? -4.095 9.223 26.498 1.00 85.75 301 ASP A C 1
ATOM 2307 O O . ASP A 1 301 ? -2.990 9.559 26.062 1.00 85.75 301 ASP A O 1
ATOM 2311 N N . LEU A 1 302 ? -4.526 9.654 27.685 1.00 85.56 302 LEU A N 1
ATOM 2312 C CA . LEU A 1 302 ? -3.762 10.571 28.538 1.00 85.56 302 LEU A CA 1
ATOM 2313 C C . LEU A 1 302 ? -2.448 9.961 29.058 1.00 85.56 302 LEU A C 1
ATOM 2315 O O . LEU A 1 302 ? -1.534 10.698 29.428 1.00 85.56 302 LEU A O 1
ATOM 2319 N N . LYS A 1 303 ? -2.328 8.629 29.063 1.00 83.50 303 LYS A N 1
ATOM 2320 C CA . LYS A 1 303 ? -1.105 7.882 29.391 1.00 83.50 303 LYS A CA 1
ATOM 2321 C C . LYS A 1 303 ? -0.239 7.590 28.165 1.00 83.50 303 LYS A C 1
ATOM 2323 O O . LYS A 1 303 ? 0.714 6.817 28.274 1.00 83.50 303 LYS A O 1
ATOM 2328 N N . ARG A 1 304 ? -0.526 8.218 27.019 1.00 82.88 304 ARG A N 1
ATOM 2329 C CA . ARG A 1 304 ? 0.193 8.027 25.752 1.00 82.88 304 ARG A CA 1
ATOM 2330 C C . ARG A 1 304 ? 0.082 6.604 25.196 1.00 82.88 304 ARG A C 1
ATOM 2332 O O . ARG A 1 304 ? 0.955 6.147 24.460 1.00 82.88 304 ARG A O 1
ATOM 2339 N N . GLN A 1 305 ? -0.977 5.884 25.548 1.00 88.50 305 GLN A N 1
ATOM 2340 C CA . GLN A 1 305 ? -1.249 4.547 25.034 1.00 88.50 305 GLN A CA 1
ATOM 2341 C C . GLN A 1 305 ? -2.103 4.660 23.772 1.00 88.50 305 GLN A C 1
ATOM 2343 O O . GLN A 1 305 ? -3.094 5.386 23.740 1.00 88.50 305 GLN A O 1
ATOM 2348 N N . VAL A 1 306 ? -1.721 3.940 22.718 1.00 94.50 306 VAL A N 1
ATOM 2349 C CA . VAL A 1 306 ? -2.478 3.921 21.463 1.00 94.50 306 VAL A CA 1
ATOM 2350 C C . VAL A 1 306 ? -3.714 3.038 21.639 1.00 94.50 306 VAL A C 1
ATOM 2352 O O . VAL A 1 306 ? -3.583 1.862 21.978 1.00 94.50 306 VAL A O 1
ATOM 2355 N N . LEU A 1 307 ? -4.899 3.599 21.392 1.00 96.62 307 LEU A N 1
ATOM 2356 C CA . LEU A 1 307 ? -6.192 2.903 21.467 1.00 96.62 307 LEU A CA 1
ATOM 2357 C C . LEU A 1 307 ? -6.814 2.663 20.085 1.00 96.62 307 LEU A C 1
ATOM 2359 O O . LEU A 1 307 ? -7.600 1.736 19.900 1.00 96.62 307 LEU A O 1
ATOM 2363 N N . ILE A 1 308 ? -6.457 3.488 19.100 1.00 98.06 308 ILE A N 1
ATOM 2364 C CA . ILE A 1 308 ? -6.798 3.273 17.692 1.00 98.06 308 ILE A CA 1
ATOM 2365 C C . ILE A 1 308 ? -5.544 3.521 16.870 1.00 98.06 308 ILE A C 1
ATOM 2367 O O . ILE A 1 308 ? -4.865 4.533 17.057 1.00 98.06 308 ILE A O 1
ATOM 2371 N N . ALA A 1 309 ? -5.261 2.619 15.942 1.00 96.62 309 ALA A N 1
ATOM 2372 C CA . ALA A 1 309 ? -4.170 2.749 14.995 1.00 96.62 309 ALA A CA 1
ATOM 2373 C C . ALA A 1 309 ? -4.668 2.535 13.570 1.00 96.62 309 ALA A C 1
ATOM 2375 O O . ALA A 1 309 ? -5.658 1.839 13.335 1.00 96.62 309 ALA A O 1
ATOM 2376 N N . ALA A 1 310 ? -3.951 3.106 12.616 1.00 96.38 310 ALA A N 1
ATOM 2377 C CA . ALA A 1 310 ? -4.157 2.839 11.207 1.00 96.38 310 ALA A CA 1
ATOM 2378 C C . ALA A 1 310 ? -2.824 2.482 10.557 1.00 96.38 310 ALA A C 1
ATOM 2380 O O . ALA A 1 310 ? -1.766 2.927 11.001 1.00 96.38 310 ALA A O 1
ATOM 2381 N N . ALA A 1 311 ? -2.871 1.648 9.525 1.00 93.19 311 ALA A N 1
ATOM 2382 C CA . ALA A 1 311 ? -1.676 1.234 8.810 1.00 93.19 311 ALA A CA 1
ATOM 2383 C C . ALA A 1 311 ? -1.958 0.939 7.339 1.00 93.19 311 ALA A C 1
ATOM 2385 O O . ALA A 1 311 ? -3.053 0.505 6.977 1.00 93.19 311 ALA A O 1
ATOM 2386 N N . HIS A 1 312 ? -0.948 1.130 6.493 1.00 88.56 312 HIS A N 1
ATOM 2387 C CA . HIS A 1 312 ? -0.951 0.580 5.138 1.00 88.56 312 HIS A CA 1
ATOM 2388 C C . HIS A 1 312 ? -0.245 -0.771 5.114 1.00 88.56 312 HIS A C 1
ATOM 2390 O O . HIS A 1 312 ? 0.801 -0.946 5.739 1.00 88.56 312 HIS A O 1
ATOM 2396 N N . TYR A 1 313 ? -0.779 -1.711 4.334 1.00 84.81 313 TYR A N 1
ATOM 2397 C CA . TYR A 1 313 ? -0.108 -2.977 4.064 1.00 84.81 313 TYR A CA 1
ATOM 2398 C C . TYR A 1 313 ? -0.336 -3.432 2.621 1.00 84.81 313 TYR A C 1
ATOM 2400 O O . TYR A 1 313 ? -1.454 -3.736 2.206 1.00 84.81 313 TYR A O 1
ATOM 2408 N N . GLY A 1 314 ? 0.745 -3.490 1.839 1.00 81.12 314 GLY A N 1
ATOM 2409 C CA . GLY A 1 314 ? 0.662 -3.700 0.393 1.00 81.12 314 GLY A CA 1
ATOM 2410 C C . GLY A 1 314 ? -0.146 -2.587 -0.282 1.00 81.12 314 GLY A C 1
ATOM 2411 O O . GLY A 1 314 ? 0.196 -1.413 -0.164 1.00 81.12 314 GLY A O 1
ATOM 2412 N N . LYS A 1 315 ? -1.213 -2.972 -0.990 1.00 77.38 315 LYS A N 1
ATOM 2413 C CA . LYS A 1 315 ? -2.189 -2.058 -1.608 1.00 77.38 315 LYS A CA 1
ATOM 2414 C C . LYS A 1 315 ? -3.294 -1.590 -0.661 1.00 77.38 315 LYS A C 1
ATOM 2416 O O . LYS A 1 315 ? -4.023 -0.667 -1.005 1.00 77.38 315 LYS A O 1
ATOM 2421 N N . GLY A 1 316 ? -3.498 -2.295 0.447 1.00 89.00 316 GLY A N 1
ATOM 2422 C CA . GLY A 1 316 ? -4.650 -2.099 1.314 1.00 89.00 316 GLY A CA 1
ATOM 2423 C C . GLY A 1 316 ? -4.334 -1.287 2.553 1.00 89.00 316 GLY A C 1
ATOM 2424 O O . GLY A 1 316 ? -3.213 -0.818 2.783 1.00 89.00 316 GLY A O 1
ATOM 2425 N N . ARG A 1 317 ? -5.372 -1.141 3.366 1.00 93.31 317 ARG A N 1
ATOM 2426 C CA . ARG A 1 317 ? -5.390 -0.304 4.562 1.00 93.31 317 ARG A CA 1
ATOM 2427 C C . ARG A 1 317 ? -6.003 -1.085 5.718 1.00 93.31 317 ARG A C 1
ATOM 2429 O O . ARG A 1 317 ? -6.900 -1.901 5.515 1.00 93.31 317 ARG A O 1
ATOM 2436 N N . MET A 1 318 ? -5.520 -0.837 6.927 1.00 96.94 318 MET A N 1
ATOM 2437 C CA . MET A 1 318 ? -6.059 -1.403 8.160 1.00 96.94 318 MET A CA 1
ATOM 2438 C C . MET A 1 318 ? -6.394 -0.278 9.134 1.00 96.94 318 MET A C 1
ATOM 2440 O O . MET A 1 318 ? -5.589 0.635 9.314 1.00 96.94 318 MET A O 1
ATOM 2444 N N . VAL A 1 319 ? -7.549 -0.369 9.787 1.00 98.50 319 VAL A N 1
ATOM 2445 C CA . VAL A 1 319 ? -7.886 0.392 10.994 1.00 98.50 319 VAL A CA 1
ATOM 2446 C C . VAL A 1 319 ? -8.088 -0.617 12.113 1.00 98.50 319 VAL A C 1
ATOM 2448 O O . VAL A 1 319 ? -8.876 -1.553 11.973 1.00 98.50 319 VAL A O 1
ATOM 2451 N N . VAL A 1 320 ? -7.351 -0.431 13.202 1.00 98.62 320 VAL A N 1
ATOM 2452 C CA . VAL A 1 320 ? -7.296 -1.348 14.339 1.00 98.62 320 VAL A CA 1
ATOM 2453 C C . VAL A 1 320 ? -7.774 -0.618 15.587 1.00 98.62 320 VAL A C 1
ATOM 2455 O O . VAL A 1 320 ? -7.193 0.404 15.953 1.00 98.62 320 VAL A O 1
ATOM 2458 N N . THR A 1 321 ? -8.811 -1.132 16.248 1.00 98.50 321 THR A N 1
ATOM 2459 C CA . THR A 1 321 ? -9.299 -0.602 17.530 1.00 98.50 321 THR A CA 1
ATOM 2460 C C . THR A 1 321 ? -8.954 -1.539 18.677 1.00 98.50 321 THR A C 1
ATOM 2462 O O . THR A 1 321 ? -9.077 -2.755 18.571 1.00 98.50 321 THR A O 1
ATOM 2465 N N . ALA A 1 322 ? -8.566 -0.963 19.809 1.00 97.69 322 ALA A N 1
ATOM 2466 C CA . ALA A 1 322 ? -8.156 -1.671 21.018 1.00 97.69 322 ALA A CA 1
ATOM 2467 C C . ALA A 1 322 ? -9.262 -2.470 21.736 1.00 97.69 322 ALA A C 1
ATOM 2469 O O . ALA A 1 322 ? -9.007 -3.058 22.788 1.00 97.69 322 ALA A O 1
ATOM 2470 N N . HIS A 1 323 ? -10.483 -2.450 21.206 1.00 97.88 323 HIS A N 1
ATOM 2471 C CA . HIS A 1 323 ? -11.604 -3.284 21.615 1.00 97.88 323 HIS A CA 1
ATOM 2472 C C . HIS A 1 323 ? -12.582 -3.407 20.440 1.00 97.88 323 HIS A C 1
ATOM 2474 O O . HIS A 1 323 ? -12.745 -2.460 19.666 1.00 97.88 323 HIS A O 1
ATOM 2480 N N . GLU A 1 324 ? -13.283 -4.529 20.313 1.00 97.50 324 GLU A N 1
ATOM 2481 C CA . GLU A 1 324 ? -14.332 -4.731 19.305 1.00 97.50 324 GLU A CA 1
ATOM 2482 C C . GLU A 1 324 ? -15.576 -3.870 19.575 1.00 97.50 324 GLU A C 1
ATOM 2484 O O . GLU A 1 324 ? -16.305 -3.517 18.653 1.00 97.50 324 GLU A O 1
ATOM 2489 N N . ALA A 1 325 ? -15.811 -3.478 20.829 1.00 97.00 325 ALA A N 1
ATOM 2490 C CA . ALA A 1 325 ? -16.907 -2.571 21.199 1.00 97.00 325 ALA A CA 1
ATOM 2491 C C . ALA A 1 325 ? -16.739 -1.169 20.579 1.00 97.00 325 ALA A C 1
ATOM 2493 O O . ALA A 1 325 ? -17.722 -0.531 20.198 1.00 97.00 325 ALA A O 1
ATOM 2494 N N . MET A 1 326 ? -15.492 -0.718 20.386 1.00 97.50 326 MET A N 1
ATOM 2495 C CA . MET A 1 326 ? -15.180 0.583 19.774 1.00 97.50 326 MET A CA 1
ATOM 2496 C C . MET A 1 326 ? -15.584 0.671 18.296 1.00 97.50 326 MET A C 1
ATOM 2498 O O . MET A 1 326 ? -15.619 1.757 17.730 1.00 97.50 326 MET A O 1
ATOM 2502 N N . ILE A 1 327 ? -15.889 -0.456 17.651 1.00 96.62 327 ILE A N 1
ATOM 2503 C CA . ILE A 1 327 ? -16.426 -0.493 16.285 1.00 96.62 327 ILE A CA 1
ATOM 2504 C C . ILE A 1 327 ? -17.885 -0.943 16.257 1.00 96.62 327 ILE A C 1
ATOM 2506 O O . ILE A 1 327 ? -18.371 -1.333 15.208 1.00 96.62 327 ILE A O 1
ATOM 2510 N N . GLN A 1 328 ? -18.593 -0.924 17.387 1.00 96.19 328 GLN A N 1
ATOM 2511 C CA . GLN A 1 328 ? -19.986 -1.381 17.481 1.00 96.19 328 GLN A CA 1
ATOM 2512 C C . GLN A 1 328 ? -20.899 -0.387 18.202 1.00 96.19 328 GLN A C 1
ATOM 2514 O O . GLN A 1 328 ? -22.106 -0.390 17.968 1.00 96.19 328 GLN A O 1
ATOM 2519 N N . LEU A 1 329 ? -20.344 0.471 19.061 1.00 96.75 329 LEU A N 1
ATOM 2520 C CA . LEU A 1 329 ? -21.132 1.409 19.852 1.00 96.75 329 LEU A CA 1
ATOM 2521 C C . LEU A 1 329 ? -21.463 2.708 19.084 1.00 96.75 329 LEU A C 1
ATOM 2523 O O . LEU A 1 329 ? -20.613 3.221 18.346 1.00 96.75 329 LEU A O 1
ATOM 2527 N N . PRO A 1 330 ? -22.668 3.290 19.271 1.00 96.69 330 PRO A N 1
ATOM 2528 C CA . PRO A 1 330 ? -23.119 4.465 18.522 1.00 96.69 330 PRO A CA 1
ATOM 2529 C C . PRO A 1 330 ? -22.204 5.689 18.621 1.00 96.69 330 PRO A C 1
ATOM 2531 O O . PRO A 1 330 ? -22.067 6.410 17.632 1.00 96.69 330 PRO A O 1
ATOM 2534 N N . GLN A 1 331 ? -21.541 5.919 19.761 1.00 95.94 331 GLN A N 1
ATOM 2535 C CA . GLN A 1 331 ? -20.644 7.071 19.921 1.00 95.94 331 GLN A CA 1
ATOM 2536 C C . GLN A 1 331 ? -19.427 7.029 18.983 1.00 95.94 331 GLN A C 1
ATOM 2538 O O . GLN A 1 331 ? -18.867 8.072 18.651 1.00 95.94 331 GLN A O 1
ATOM 2543 N N . PHE A 1 332 ? -19.058 5.851 18.472 1.00 97.50 332 PHE A N 1
ATOM 2544 C CA . PHE A 1 332 ? -17.982 5.705 17.492 1.00 97.50 332 PHE A CA 1
ATOM 2545 C C . PHE A 1 332 ? -18.455 5.860 16.045 1.00 97.50 332 PHE A C 1
ATOM 2547 O O . PHE A 1 332 ? -17.624 5.894 15.139 1.00 97.50 332 PHE A O 1
ATOM 2554 N N . LEU A 1 333 ? -19.761 5.987 15.783 1.00 97.56 333 LEU A N 1
ATOM 2555 C CA . LEU A 1 333 ? -20.305 6.038 14.424 1.00 97.56 333 LEU A CA 1
ATOM 2556 C C . LEU A 1 333 ? -19.654 7.109 13.522 1.00 97.56 333 LEU A C 1
ATOM 2558 O O . LEU A 1 333 ? -19.370 6.783 12.364 1.00 97.56 333 LEU A O 1
ATOM 2562 N N . PRO A 1 334 ? -19.387 8.352 13.978 1.00 97.50 334 PRO A N 1
ATOM 2563 C CA . PRO A 1 334 ? -18.683 9.335 13.152 1.00 97.50 334 PRO A CA 1
ATOM 2564 C C . PRO A 1 334 ? -17.296 8.844 12.720 1.00 97.50 334 PRO A C 1
ATOM 2566 O O . PRO A 1 334 ? -16.947 8.929 11.541 1.00 97.50 334 PRO A O 1
ATOM 2569 N N . PHE A 1 335 ? -16.539 8.255 13.651 1.00 98.06 335 PHE A N 1
ATOM 2570 C CA . PHE A 1 335 ? -15.227 7.679 13.368 1.00 98.06 335 PHE A CA 1
ATOM 2571 C C . PHE A 1 335 ? -15.331 6.475 12.428 1.00 98.06 335 PHE A C 1
ATOM 2573 O O . PHE A 1 335 ? -14.607 6.412 11.440 1.00 98.06 335 PHE A O 1
ATOM 2580 N N . ILE A 1 336 ? -16.274 5.559 12.667 1.00 98.19 336 ILE A N 1
ATOM 2581 C CA . ILE A 1 336 ? -16.501 4.382 11.818 1.00 98.19 336 ILE A CA 1
ATOM 2582 C C . ILE A 1 336 ? -16.821 4.812 10.379 1.00 98.19 336 ILE A C 1
ATOM 2584 O O . ILE A 1 336 ? -16.276 4.242 9.439 1.00 98.19 336 ILE A O 1
ATOM 2588 N N . LYS A 1 337 ? -17.640 5.854 10.175 1.00 96.44 337 LYS A N 1
ATOM 2589 C CA . LYS A 1 337 ? -17.927 6.409 8.838 1.00 96.44 337 LYS A CA 1
ATOM 2590 C C . LYS A 1 337 ? -16.660 6.899 8.133 1.00 96.44 337 LYS A C 1
ATOM 2592 O O . LYS A 1 337 ? -16.451 6.567 6.965 1.00 96.44 337 LYS A O 1
ATOM 2597 N N . ASN A 1 338 ? -15.809 7.648 8.833 1.00 96.56 338 ASN A N 1
ATOM 2598 C CA . ASN A 1 338 ? -14.534 8.114 8.285 1.00 96.56 338 ASN A CA 1
ATOM 2599 C C . ASN A 1 338 ? -13.574 6.948 8.006 1.00 96.56 338 ASN A C 1
ATOM 2601 O O . ASN A 1 338 ? -12.964 6.905 6.939 1.00 96.56 338 ASN A O 1
ATOM 2605 N N . ALA A 1 339 ? -13.490 5.972 8.913 1.00 97.19 339 ALA A N 1
ATOM 2606 C CA . ALA A 1 339 ? -12.681 4.770 8.756 1.00 97.19 339 ALA A CA 1
ATOM 2607 C C . ALA A 1 339 ? -13.113 3.956 7.532 1.00 97.19 339 ALA A C 1
ATOM 2609 O O . ALA A 1 339 ? -12.272 3.622 6.705 1.00 97.19 339 ALA A O 1
ATOM 2610 N N . LEU A 1 340 ? -14.412 3.703 7.350 1.00 95.38 340 LEU A N 1
ATOM 2611 C CA . LEU A 1 340 ? -14.938 3.010 6.168 1.00 95.38 340 LEU A CA 1
ATOM 2612 C C . LEU A 1 340 ? -14.644 3.775 4.872 1.00 95.38 340 LEU A C 1
ATOM 2614 O O . LEU A 1 340 ? -14.311 3.156 3.865 1.00 95.38 340 LEU A O 1
ATOM 2618 N N . GLY A 1 341 ? -14.732 5.109 4.897 1.00 91.94 341 GLY A N 1
ATOM 2619 C CA . GLY A 1 341 ? -14.351 5.949 3.762 1.00 91.94 341 GLY A CA 1
ATOM 2620 C C . GLY A 1 341 ? -12.860 5.853 3.434 1.00 91.94 341 GLY A C 1
ATOM 2621 O O . GLY A 1 341 ? -12.494 5.700 2.276 1.00 91.94 341 GLY A O 1
ATOM 2622 N N . TRP A 1 342 ? -11.998 5.884 4.450 1.00 93.38 342 TRP A N 1
ATOM 2623 C CA . TRP A 1 342 ? -10.548 5.790 4.278 1.00 93.38 342 TRP A CA 1
ATOM 2624 C C . TRP A 1 342 ? -10.084 4.387 3.859 1.00 93.38 342 TRP A C 1
ATOM 2626 O O . TRP A 1 342 ? -9.166 4.250 3.051 1.00 93.38 342 TRP A O 1
ATOM 2636 N N . LEU A 1 343 ? -10.742 3.340 4.358 1.00 93.69 343 LEU A N 1
ATOM 2637 C CA . LEU A 1 343 ? -10.490 1.939 4.008 1.00 93.69 343 LEU A CA 1
ATOM 2638 C C . LEU A 1 343 ? -10.943 1.576 2.590 1.00 93.69 343 LEU A C 1
ATOM 2640 O O . LEU A 1 343 ? -10.554 0.522 2.095 1.00 93.69 343 LEU A O 1
ATOM 2644 N N . LYS A 1 344 ? -11.762 2.418 1.951 1.00 82.56 344 LYS A N 1
ATOM 2645 C CA . LYS A 1 344 ? -12.343 2.185 0.631 1.00 82.56 344 LYS A CA 1
ATOM 2646 C C . LYS A 1 344 ? -11.590 2.989 -0.445 1.00 82.56 344 LYS A C 1
ATOM 2648 O O . LYS A 1 344 ? -11.916 4.155 -0.665 1.00 82.56 344 LYS A O 1
ATOM 2653 N N . PRO A 1 345 ? -10.596 2.402 -1.138 1.00 59.25 345 PRO A N 1
ATOM 2654 C CA . PRO A 1 345 ? -9.805 3.127 -2.131 1.00 59.25 345 PRO A CA 1
ATOM 2655 C C . PRO A 1 345 ? -10.550 3.378 -3.452 1.00 59.25 345 PRO A C 1
ATOM 2657 O O . PRO A 1 345 ? -10.159 4.279 -4.186 1.00 59.25 345 PRO A O 1
ATOM 2660 N N . THR A 1 346 ? -11.618 2.632 -3.780 1.00 63.56 346 THR A N 1
ATOM 2661 C CA . THR A 1 346 ? -12.396 2.865 -5.012 1.00 63.56 346 THR A CA 1
ATOM 2662 C C . THR A 1 346 ? -13.902 2.946 -4.754 1.00 63.56 346 THR A C 1
ATOM 2664 O O . THR A 1 346 ? -14.387 2.431 -3.756 1.00 63.56 346 THR A O 1
ATOM 2667 N N . PRO A 1 347 ? -14.708 3.576 -5.629 1.00 56.97 347 PRO A N 1
ATOM 2668 C CA . PRO A 1 347 ? -16.159 3.648 -5.438 1.00 56.97 347 PRO A CA 1
ATOM 2669 C C . PRO A 1 347 ? -16.891 2.304 -5.630 1.00 56.97 347 PRO A C 1
ATOM 2671 O O . PRO A 1 347 ? -18.041 2.170 -5.189 1.00 56.97 347 PRO A O 1
ATOM 2674 N N . LYS A 1 348 ? -16.272 1.318 -6.302 1.00 57.44 348 LYS A N 1
ATOM 2675 C CA . LYS A 1 348 ? -16.930 0.086 -6.762 1.00 57.44 348 LYS A CA 1
ATOM 2676 C C . LYS A 1 348 ? -16.770 -1.078 -5.768 1.00 57.44 348 LYS A C 1
ATOM 2678 O O . LYS A 1 348 ? -15.745 -1.733 -5.749 1.00 57.44 348 LYS A O 1
ATOM 2683 N N . LYS A 1 349 ? -17.913 -1.477 -5.187 1.00 65.69 349 LYS A N 1
ATOM 2684 C CA . LYS A 1 349 ? -18.209 -2.699 -4.391 1.00 65.69 349 LYS A CA 1
ATOM 2685 C C . LYS A 1 349 ? -18.022 -2.590 -2.862 1.00 65.69 349 LYS A C 1
ATOM 2687 O O . LYS A 1 349 ? -18.014 -1.491 -2.314 1.00 65.69 349 LYS A O 1
ATOM 2692 N N . ARG A 1 350 ? -18.274 -3.733 -2.199 1.00 88.12 350 ARG A N 1
ATOM 2693 C CA . ARG A 1 350 ? -19.160 -3.938 -1.030 1.00 88.12 350 ARG A CA 1
ATOM 2694 C C . ARG A 1 350 ? -18.386 -3.922 0.289 1.00 88.12 350 ARG A C 1
ATOM 2696 O O . ARG A 1 350 ? -17.254 -4.391 0.349 1.00 88.12 350 ARG A O 1
ATOM 2703 N N . ILE A 1 351 ? -19.042 -3.444 1.342 1.00 94.88 351 ILE A N 1
ATOM 2704 C CA . ILE A 1 351 ? -18.573 -3.558 2.726 1.00 94.88 351 ILE A CA 1
ATOM 2705 C C . ILE A 1 351 ? -19.205 -4.822 3.314 1.00 94.88 351 ILE A C 1
ATOM 2707 O O . ILE A 1 351 ? -20.432 -4.922 3.344 1.00 94.88 351 ILE A O 1
ATOM 2711 N N . GLY A 1 352 ? -18.393 -5.783 3.740 1.00 96.62 352 GLY A N 1
ATOM 2712 C CA . GLY A 1 352 ? -18.840 -6.985 4.442 1.00 96.62 352 GLY A CA 1
ATOM 2713 C C . GLY A 1 352 ? -18.591 -6.863 5.940 1.00 96.62 352 GLY A C 1
ATOM 2714 O O . GLY A 1 352 ? -17.508 -6.451 6.349 1.00 96.62 352 GLY A O 1
ATOM 2715 N N . VAL A 1 353 ? -19.576 -7.231 6.755 1.00 98.19 353 VAL A N 1
ATOM 2716 C CA . VAL A 1 353 ? -19.458 -7.255 8.217 1.00 98.19 353 VAL A CA 1
ATOM 2717 C C . VAL A 1 353 ? -19.640 -8.692 8.690 1.00 98.19 353 VAL A C 1
ATOM 2719 O O . VAL A 1 353 ? -20.672 -9.308 8.430 1.00 98.19 353 VAL A O 1
ATOM 2722 N N . HIS A 1 354 ? -18.623 -9.238 9.351 1.00 97.81 354 HIS A N 1
ATOM 2723 C CA . HIS A 1 354 ? -18.654 -10.590 9.900 1.00 97.81 354 HIS A CA 1
ATOM 2724 C C . HIS A 1 354 ? -19.695 -10.710 11.026 1.00 97.81 354 HIS A C 1
ATOM 2726 O O . HIS A 1 354 ? -19.937 -9.745 11.753 1.00 97.81 354 HIS A O 1
ATOM 2732 N N . ARG A 1 355 ? -20.271 -11.906 11.226 1.00 96.19 355 ARG A N 1
ATOM 2733 C CA . ARG A 1 355 ? -21.290 -12.167 12.269 1.00 96.19 355 ARG A CA 1
ATOM 2734 C C . ARG A 1 355 ? -20.887 -11.785 13.689 1.00 96.19 355 ARG A C 1
ATOM 2736 O O . ARG A 1 355 ? -21.756 -11.487 14.494 1.00 96.19 355 ARG A O 1
ATOM 2743 N N . SER A 1 356 ? -19.590 -11.782 13.998 1.00 95.25 356 SER A N 1
ATOM 2744 C CA . SER A 1 356 ? -19.102 -11.365 15.321 1.00 95.25 356 SER A CA 1
ATOM 2745 C C . SER A 1 356 ? -19.366 -9.888 15.625 1.00 95.25 356 SER A C 1
ATOM 2747 O O . SER A 1 356 ? -19.287 -9.487 16.779 1.00 95.25 356 SER A O 1
ATOM 2749 N N . LEU A 1 357 ? -19.706 -9.087 14.610 1.00 97.31 357 LEU A N 1
ATOM 2750 C CA . LEU A 1 357 ? -20.018 -7.666 14.727 1.00 97.31 357 LEU A CA 1
ATOM 2751 C C . LEU A 1 357 ? -21.468 -7.371 14.298 1.00 97.31 357 LEU A C 1
ATOM 2753 O O . LEU A 1 357 ? -21.733 -6.445 13.524 1.00 97.31 357 LEU A O 1
ATOM 2757 N N . GLU A 1 358 ? -22.433 -8.162 14.773 1.00 97.31 358 GLU A N 1
ATOM 2758 C CA . GLU A 1 358 ? -23.860 -7.957 14.475 1.00 97.31 358 GLU A CA 1
ATOM 2759 C C . GLU A 1 358 ? -24.336 -6.543 14.860 1.00 97.31 358 GLU A C 1
ATOM 2761 O O . GLU A 1 358 ? -25.027 -5.882 14.079 1.00 97.31 358 GLU A O 1
ATOM 2766 N N . ALA A 1 359 ? -23.882 -6.018 16.004 1.00 97.69 359 ALA A N 1
ATOM 2767 C CA . ALA A 1 359 ? -24.207 -4.659 16.437 1.00 97.69 359 ALA A CA 1
ATOM 2768 C C . ALA A 1 359 ? -23.684 -3.585 15.465 1.00 97.69 359 ALA A C 1
ATOM 2770 O O . ALA A 1 359 ? -24.401 -2.625 15.179 1.00 97.69 359 ALA A O 1
ATOM 2771 N N . LEU A 1 360 ? -22.495 -3.773 14.873 1.00 98.25 360 LEU A N 1
ATOM 2772 C CA . LEU A 1 360 ? -22.001 -2.890 13.809 1.00 98.25 360 LEU A CA 1
ATOM 2773 C C . LEU A 1 360 ? -22.906 -2.960 12.574 1.00 98.25 360 LEU A C 1
ATOM 2775 O O . LEU A 1 360 ? -23.222 -1.925 11.991 1.00 98.25 360 LEU A O 1
ATOM 2779 N N . SER A 1 361 ? -23.357 -4.156 12.182 1.00 97.94 361 SER A N 1
ATOM 2780 C CA . SER A 1 361 ? -24.271 -4.312 11.040 1.00 97.94 361 SER A CA 1
ATOM 2781 C C . SER A 1 361 ? -25.562 -3.516 11.249 1.00 97.94 361 SER A C 1
ATOM 2783 O O . SER A 1 361 ? -25.952 -2.740 10.374 1.00 97.94 361 SER A O 1
ATOM 2785 N N . MET A 1 362 ? -26.186 -3.642 12.425 1.00 97.94 362 MET A N 1
ATOM 2786 C CA . MET A 1 362 ? -27.389 -2.882 12.786 1.00 97.94 362 MET A CA 1
ATOM 2787 C C . MET A 1 362 ? -27.132 -1.371 12.807 1.00 97.94 362 MET A C 1
ATOM 2789 O O . MET A 1 362 ? -27.918 -0.593 12.255 1.00 97.94 362 MET A O 1
ATOM 2793 N N . LEU A 1 363 ? -26.013 -0.944 13.397 1.00 98.19 363 LEU A N 1
ATOM 2794 C CA . LEU A 1 363 ? -25.626 0.462 13.476 1.00 98.19 363 LEU A CA 1
ATOM 2795 C C . LEU A 1 363 ? -25.418 1.079 12.082 1.00 98.19 363 LEU A C 1
ATOM 2797 O O . LEU A 1 363 ? -25.894 2.182 11.819 1.00 98.19 363 LEU A O 1
ATOM 2801 N N . LEU A 1 364 ? -24.750 0.375 11.164 1.00 97.56 364 LEU A N 1
ATOM 2802 C CA . LEU A 1 364 ? -24.498 0.866 9.806 1.00 97.56 364 LEU A CA 1
ATOM 2803 C C . LEU A 1 364 ? -25.777 0.905 8.959 1.00 97.56 364 LEU A C 1
ATOM 2805 O O . LEU A 1 364 ? -26.041 1.915 8.301 1.00 97.56 364 LEU A O 1
ATOM 2809 N N . LEU A 1 365 ? -26.591 -0.155 9.007 1.00 96.94 365 LEU A N 1
ATOM 2810 C CA . LEU A 1 365 ? -27.841 -0.248 8.246 1.00 96.94 365 LEU A CA 1
ATOM 2811 C C . LEU A 1 365 ? -28.864 0.806 8.686 1.00 96.94 365 LEU A C 1
ATOM 2813 O O . LEU A 1 365 ? -29.429 1.495 7.836 1.00 96.94 365 LEU A O 1
ATOM 2817 N N . SER A 1 366 ? -29.049 0.994 9.998 1.00 97.44 366 SER A N 1
ATOM 2818 C CA . SER A 1 366 ? -29.937 2.038 10.546 1.00 97.44 366 SER A CA 1
ATOM 2819 C C . SER A 1 366 ? -29.504 3.459 10.168 1.00 97.44 366 SER A C 1
ATOM 2821 O O . SER A 1 366 ? -30.321 4.374 10.153 1.00 97.44 366 SER A O 1
ATOM 2823 N N . ASN A 1 367 ? -28.235 3.637 9.794 1.00 96.81 367 ASN A N 1
ATOM 2824 C CA . ASN A 1 367 ? -27.659 4.903 9.351 1.00 96.81 367 ASN A CA 1
ATOM 2825 C C . ASN A 1 367 ? -27.486 5.001 7.824 1.00 96.81 367 ASN A C 1
ATOM 2827 O O . ASN A 1 367 ? -26.734 5.852 7.342 1.00 96.81 367 ASN A O 1
ATOM 2831 N N . GLY A 1 368 ? -28.171 4.143 7.059 1.00 94.75 368 GLY A N 1
ATOM 2832 C CA . GLY A 1 368 ? -28.233 4.207 5.595 1.00 94.75 368 GLY A CA 1
ATOM 2833 C C . GLY A 1 368 ? -26.964 3.746 4.871 1.00 94.75 368 GLY A C 1
ATOM 2834 O O . GLY A 1 368 ? -26.825 3.974 3.667 1.00 94.75 368 GLY A O 1
ATOM 2835 N N . ILE A 1 369 ? -26.028 3.098 5.569 1.00 93.25 369 ILE A N 1
ATOM 2836 C CA . ILE A 1 369 ? -24.790 2.587 4.977 1.00 93.25 369 ILE A CA 1
ATOM 2837 C C . ILE A 1 369 ? -25.052 1.178 4.446 1.00 93.25 369 ILE A C 1
ATOM 2839 O O . ILE A 1 369 ? -25.403 0.263 5.187 1.00 93.25 369 ILE A O 1
ATOM 2843 N N . LYS A 1 370 ? -24.872 0.998 3.134 1.00 93.50 370 LYS A N 1
ATOM 2844 C CA . LYS A 1 370 ? -25.071 -0.294 2.468 1.00 93.50 370 LYS A CA 1
ATOM 2845 C C . LYS A 1 370 ? -23.933 -1.254 2.811 1.00 93.50 370 LYS A C 1
ATOM 2847 O O . LYS A 1 370 ? -22.791 -1.020 2.415 1.00 93.50 370 LYS A O 1
ATOM 2852 N N . ILE A 1 371 ? -24.273 -2.352 3.476 1.00 95.06 371 ILE A N 1
ATOM 2853 C CA . ILE A 1 371 ? -23.349 -3.411 3.892 1.00 95.06 371 ILE A CA 1
ATOM 2854 C C . ILE A 1 371 ? -23.926 -4.799 3.581 1.00 95.06 371 ILE A C 1
ATOM 2856 O O . ILE A 1 371 ? -25.124 -4.944 3.345 1.00 95.06 371 ILE A O 1
ATOM 2860 N N . GLN A 1 372 ? -23.066 -5.816 3.562 1.00 96.31 372 GLN A N 1
ATOM 2861 C CA . GLN A 1 372 ? -23.436 -7.230 3.591 1.00 96.31 372 GLN A CA 1
ATOM 2862 C C . GLN A 1 372 ? -23.263 -7.742 5.034 1.00 96.31 372 GLN A C 1
ATOM 2864 O O . GLN A 1 372 ? -22.117 -7.844 5.478 1.00 96.31 372 GLN A O 1
ATOM 2869 N N . PRO A 1 373 ? -24.353 -8.018 5.774 1.00 96.19 373 PRO A N 1
ATOM 2870 C CA . PRO A 1 373 ? -24.276 -8.584 7.122 1.00 96.19 373 PRO A CA 1
ATOM 2871 C C . PRO A 1 373 ? -23.951 -10.083 7.058 1.00 96.19 373 PRO A C 1
ATOM 2873 O O . PRO A 1 373 ? -24.185 -10.707 6.022 1.00 96.19 373 PRO A O 1
ATOM 2876 N N . ASP A 1 374 ? -23.413 -10.641 8.148 1.00 96.06 374 ASP A N 1
ATOM 2877 C CA . ASP A 1 374 ? -22.921 -12.035 8.227 1.00 96.06 374 ASP A CA 1
ATOM 2878 C C . ASP A 1 374 ? -22.061 -12.421 7.008 1.00 96.06 374 ASP A C 1
ATOM 2880 O O . ASP A 1 374 ? -22.210 -13.474 6.389 1.00 96.06 374 ASP A O 1
ATOM 2884 N N . ALA A 1 375 ? -21.180 -11.506 6.602 1.00 94.88 375 ALA A N 1
ATOM 2885 C CA . ALA A 1 375 ? -20.304 -11.732 5.469 1.00 94.88 375 ALA A CA 1
ATOM 2886 C C . ALA A 1 375 ? -19.163 -12.683 5.844 1.00 94.88 375 ALA A C 1
ATOM 2888 O O . ALA A 1 375 ? -18.506 -12.529 6.878 1.00 94.88 375 ALA A O 1
ATOM 2889 N N . THR A 1 376 ? -18.862 -13.607 4.938 1.00 93.56 376 THR A N 1
ATOM 2890 C CA . THR A 1 376 ? -17.581 -14.312 4.883 1.00 93.56 376 THR A CA 1
ATOM 2891 C C . THR A 1 376 ? -16.596 -13.545 4.006 1.00 93.56 376 THR A C 1
ATOM 2893 O O . THR A 1 376 ? -17.000 -12.790 3.120 1.00 93.56 376 THR A O 1
ATOM 2896 N N . LEU A 1 377 ? -15.295 -13.729 4.243 1.00 91.44 377 LEU A N 1
ATOM 2897 C CA . LEU A 1 377 ? -14.266 -13.117 3.409 1.00 91.44 377 LEU A CA 1
ATOM 2898 C C . LEU A 1 377 ? -14.341 -13.671 1.976 1.00 91.44 377 LEU A C 1
ATOM 2900 O O . LEU A 1 377 ? -14.201 -14.873 1.761 1.00 91.44 377 LEU A O 1
ATOM 2904 N N . GLU A 1 378 ? -14.534 -12.787 1.000 1.00 86.88 378 GLU A N 1
ATOM 2905 C CA . GLU A 1 378 ? -14.639 -13.118 -0.424 1.00 86.88 378 GLU A CA 1
ATOM 2906 C C . GLU A 1 378 ? -13.903 -12.072 -1.272 1.00 86.88 378 GLU A C 1
ATOM 2908 O O . GLU A 1 378 ? -13.863 -10.893 -0.918 1.00 86.88 378 GLU A O 1
ATOM 2913 N N . ASP A 1 379 ? -13.415 -12.469 -2.453 1.00 76.62 379 ASP A N 1
ATOM 2914 C CA . ASP A 1 379 ? -12.709 -11.583 -3.400 1.00 76.62 379 ASP A CA 1
ATOM 2915 C C . ASP A 1 379 ? -13.557 -10.381 -3.883 1.00 76.62 379 ASP A C 1
ATOM 2917 O O . ASP A 1 379 ? -13.031 -9.452 -4.493 1.00 76.62 379 ASP A O 1
ATOM 2921 N N . SER A 1 380 ? -14.878 -10.397 -3.661 1.00 85.06 380 SER A N 1
ATOM 2922 C CA . SER A 1 380 ? -15.794 -9.335 -4.103 1.00 85.06 380 SER A CA 1
ATOM 2923 C C . SER A 1 380 ? -15.932 -8.160 -3.125 1.00 85.06 380 SER A C 1
ATOM 2925 O O . SER A 1 380 ? -16.526 -7.136 -3.492 1.00 85.06 380 SER A O 1
ATOM 2927 N N . LEU A 1 381 ? -15.424 -8.314 -1.898 1.00 90.38 381 LEU A N 1
ATOM 2928 C CA . LEU A 1 381 ? -15.453 -7.285 -0.863 1.00 90.38 381 LEU A CA 1
ATOM 2929 C C . LEU A 1 381 ? -14.332 -6.265 -1.087 1.00 90.38 381 LEU A C 1
ATOM 2931 O O . LEU A 1 381 ? -13.231 -6.623 -1.489 1.00 90.38 381 LEU A O 1
ATOM 2935 N N . GLU A 1 382 ? -14.605 -4.994 -0.795 1.00 90.19 382 GLU A N 1
ATOM 2936 C CA . GLU A 1 382 ? -13.560 -3.962 -0.715 1.00 90.19 382 GLU A CA 1
ATOM 2937 C C . GLU A 1 382 ? -13.162 -3.683 0.726 1.00 90.19 382 GLU A C 1
ATOM 2939 O O . GLU A 1 382 ? -11.991 -3.454 1.003 1.00 90.19 382 GLU A O 1
ATOM 2944 N N . VAL A 1 383 ? -14.127 -3.727 1.646 1.00 95.50 383 VAL A N 1
ATOM 2945 C CA . VAL A 1 383 ? -13.881 -3.558 3.076 1.00 95.50 383 VAL A CA 1
ATOM 2946 C C . VAL A 1 383 ? -14.471 -4.743 3.819 1.00 95.50 383 VAL A C 1
ATOM 2948 O O . VAL A 1 383 ? -15.612 -5.130 3.557 1.00 95.50 383 VAL A O 1
ATOM 2951 N N . PHE A 1 384 ? -13.704 -5.298 4.751 1.00 97.06 384 PHE A N 1
ATOM 2952 C CA . PHE A 1 384 ? -14.159 -6.349 5.647 1.00 97.06 384 PHE A CA 1
ATOM 2953 C C . PHE A 1 384 ? -14.020 -5.898 7.102 1.00 97.06 384 PHE A C 1
ATOM 2955 O O . PHE A 1 384 ? -12.962 -5.421 7.514 1.00 97.06 384 PHE A O 1
ATOM 2962 N N . CYS A 1 385 ? -15.103 -6.023 7.867 1.00 98.12 385 CYS A N 1
ATOM 2963 C CA . CYS A 1 385 ? -15.160 -5.676 9.283 1.00 98.12 385 CYS A CA 1
ATOM 2964 C C . CYS A 1 385 ? -15.285 -6.950 10.123 1.00 98.12 385 CYS A C 1
ATOM 2966 O O . CYS A 1 385 ? -16.200 -7.743 9.888 1.00 98.12 385 CYS A O 1
ATOM 2968 N N . ARG A 1 386 ? -14.395 -7.147 11.102 1.00 97.81 386 ARG A N 1
ATOM 2969 C CA . ARG A 1 386 ? -14.360 -8.359 11.942 1.00 97.81 386 ARG A CA 1
ATOM 2970 C C . ARG A 1 386 ? -13.709 -8.089 13.311 1.00 97.81 386 ARG A C 1
ATOM 2972 O O . ARG A 1 386 ? -12.988 -7.112 13.478 1.00 97.81 386 ARG A O 1
ATOM 2979 N N . ASP A 1 387 ? -13.979 -8.941 14.292 1.00 98.00 387 ASP A N 1
ATOM 2980 C CA . ASP A 1 387 ? -13.266 -8.990 15.572 1.00 98.00 387 ASP A CA 1
ATOM 2981 C C . ASP A 1 387 ? -11.878 -9.666 15.479 1.00 98.00 387 ASP A C 1
ATOM 2983 O O . ASP A 1 387 ? -11.517 -10.303 14.493 1.00 98.00 387 ASP A O 1
ATOM 2987 N N . ALA A 1 388 ? -11.058 -9.532 16.517 1.00 97.38 388 ALA A N 1
ATOM 2988 C CA . ALA A 1 388 ? -9.661 -9.971 16.497 1.00 97.38 388 ALA A CA 1
ATOM 2989 C C . ALA A 1 388 ? -9.413 -11.376 17.087 1.00 97.38 388 ALA A C 1
ATOM 2991 O O . ALA A 1 388 ? -8.277 -11.689 17.443 1.00 97.38 388 ALA A O 1
ATOM 2992 N N . TYR A 1 389 ? -10.449 -12.209 17.232 1.00 96.94 389 TYR A N 1
ATOM 2993 C CA . TYR A 1 389 ? -10.399 -13.428 18.058 1.00 96.94 389 TYR A CA 1
ATOM 2994 C C . TYR A 1 389 ? -10.298 -14.749 17.283 1.00 96.94 389 TYR A C 1
ATOM 2996 O O . TYR A 1 389 ? -10.096 -15.793 17.899 1.00 96.94 389 TYR A O 1
ATOM 3004 N N . ASP A 1 390 ? -10.389 -14.719 15.953 1.00 92.62 390 ASP A N 1
ATOM 3005 C CA . ASP A 1 390 ? -10.328 -15.906 15.094 1.00 92.62 390 ASP A CA 1
ATOM 3006 C C . ASP A 1 390 ? -9.134 -15.841 14.129 1.00 92.62 390 ASP A C 1
ATOM 3008 O O . ASP A 1 390 ? -8.960 -14.867 13.392 1.00 92.62 390 ASP A O 1
ATOM 3012 N N . SER A 1 391 ? -8.310 -16.893 14.127 1.00 90.56 391 SER A N 1
ATOM 3013 C CA . SER A 1 391 ? -7.126 -17.025 13.273 1.00 90.56 391 SER A CA 1
ATOM 3014 C C . SER A 1 391 ? -7.324 -17.957 12.077 1.00 90.56 391 SER A C 1
ATOM 3016 O O . SER A 1 391 ? -6.416 -18.055 11.252 1.00 90.56 391 SER A O 1
ATOM 3018 N N . ALA A 1 392 ? -8.487 -18.606 11.928 1.00 90.62 392 ALA A N 1
ATOM 3019 C CA . ALA A 1 392 ? -8.726 -19.598 10.876 1.00 90.62 392 ALA A CA 1
ATOM 3020 C C . ALA A 1 392 ? -8.501 -19.047 9.456 1.00 90.62 392 ALA A C 1
ATOM 3022 O O . ALA A 1 392 ? -8.107 -19.787 8.560 1.00 90.62 392 ALA A O 1
ATOM 3023 N N . GLN A 1 393 ? -8.717 -17.742 9.262 1.00 90.50 393 GLN A N 1
ATOM 3024 C CA . GLN A 1 393 ? -8.552 -17.043 7.982 1.00 90.50 393 GLN A CA 1
ATOM 3025 C C . GLN A 1 393 ? -7.439 -15.983 8.020 1.00 90.50 393 GLN A C 1
ATOM 3027 O O . GLN A 1 393 ? -7.477 -15.023 7.251 1.00 90.50 393 GLN A O 1
ATOM 3032 N N . ALA A 1 394 ? -6.461 -16.103 8.927 1.00 92.44 394 ALA A N 1
ATOM 3033 C CA . ALA A 1 394 ? -5.442 -15.067 9.105 1.00 92.44 394 ALA A CA 1
ATOM 3034 C C . ALA A 1 394 ? -4.643 -14.798 7.816 1.00 92.44 394 ALA A C 1
ATOM 3036 O O . ALA A 1 394 ? -4.535 -13.648 7.386 1.00 92.44 394 ALA A O 1
ATOM 3037 N N . ASP A 1 395 ? -4.161 -15.851 7.149 1.00 88.94 395 ASP A N 1
ATOM 3038 C CA . ASP A 1 395 ? -3.417 -15.725 5.890 1.00 88.94 395 ASP A CA 1
ATOM 3039 C C . ASP A 1 395 ? -4.268 -15.108 4.773 1.00 88.94 395 ASP A C 1
ATOM 3041 O O . ASP A 1 395 ? -3.786 -14.255 4.020 1.00 88.94 395 ASP A O 1
ATOM 3045 N N . ASP A 1 396 ? -5.544 -15.485 4.682 1.00 93.19 396 ASP A N 1
ATOM 3046 C CA . ASP A 1 396 ? -6.462 -14.944 3.680 1.00 93.19 396 ASP A CA 1
ATOM 3047 C C . ASP A 1 396 ? -6.746 -13.458 3.922 1.00 93.19 396 ASP A C 1
ATOM 3049 O O . ASP A 1 396 ? -6.725 -12.675 2.971 1.00 93.19 396 ASP A O 1
ATOM 3053 N N . LEU A 1 397 ? -6.913 -13.036 5.181 1.00 95.62 397 LEU A N 1
ATOM 3054 C CA . LEU A 1 397 ? -7.058 -11.626 5.556 1.00 95.62 397 LEU A CA 1
ATOM 3055 C C . LEU A 1 397 ? -5.801 -10.819 5.220 1.00 95.62 397 LEU A C 1
ATOM 3057 O O . LEU A 1 397 ? -5.890 -9.739 4.632 1.00 95.62 397 LEU A O 1
ATOM 3061 N N . VAL A 1 398 ? -4.618 -11.360 5.523 1.00 93.00 398 VAL A N 1
ATOM 3062 C CA . VAL A 1 398 ? -3.338 -10.742 5.151 1.00 93.00 398 VAL A CA 1
ATOM 3063 C C . VAL A 1 398 ? -3.246 -10.586 3.632 1.00 93.00 398 VAL A C 1
ATOM 3065 O O . VAL A 1 398 ? -2.860 -9.524 3.139 1.00 93.00 398 VAL A O 1
ATOM 3068 N N . GLN A 1 399 ? -3.626 -11.610 2.861 1.00 87.00 399 GLN A N 1
ATOM 3069 C CA . GLN A 1 399 ? -3.637 -11.529 1.399 1.00 87.00 399 GLN A CA 1
ATOM 3070 C C . GLN A 1 399 ? -4.686 -10.554 0.865 1.00 87.00 399 GLN A C 1
ATOM 3072 O O . GLN A 1 399 ? -4.403 -9.866 -0.118 1.00 87.00 399 GLN A O 1
ATOM 3077 N N . PHE A 1 400 ? -5.864 -10.494 1.478 1.00 92.44 400 PHE A N 1
ATOM 3078 C CA . PHE A 1 400 ? -6.935 -9.566 1.134 1.00 92.44 400 PHE A CA 1
ATOM 3079 C C . PHE A 1 400 ? -6.455 -8.118 1.260 1.00 92.44 400 PHE A C 1
ATOM 3081 O O . PHE A 1 400 ? -6.472 -7.379 0.272 1.00 92.44 400 PHE A O 1
ATOM 3088 N N . VAL A 1 401 ? -5.902 -7.746 2.420 1.00 92.12 401 VAL A N 1
ATOM 3089 C CA . VAL A 1 401 ? -5.363 -6.395 2.626 1.00 92.12 401 VAL A CA 1
ATOM 3090 C C . VAL A 1 401 ? -4.189 -6.139 1.689 1.00 92.12 401 VAL A C 1
ATOM 3092 O O . VAL A 1 401 ? -4.176 -5.144 0.970 1.00 92.12 401 VAL A O 1
ATOM 3095 N N . LYS A 1 402 ? -3.245 -7.080 1.565 1.00 84.94 402 LYS A N 1
ATOM 3096 C CA . LYS A 1 402 ? -2.090 -6.917 0.667 1.00 84.94 402 LYS A CA 1
ATOM 3097 C C . LYS A 1 402 ? -2.484 -6.591 -0.778 1.00 84.94 402 LYS A C 1
ATOM 3099 O O . LYS A 1 402 ? -1.733 -5.898 -1.465 1.00 84.94 402 LYS A O 1
ATOM 3104 N N . ARG A 1 403 ? -3.625 -7.107 -1.252 1.00 82.94 403 ARG A N 1
ATOM 3105 C CA . ARG A 1 403 ? -4.143 -6.903 -2.616 1.00 82.94 403 ARG A CA 1
ATOM 3106 C C . ARG A 1 403 ? -4.933 -5.609 -2.806 1.00 82.94 403 ARG A C 1
ATOM 3108 O O . ARG A 1 403 ? -5.160 -5.255 -3.958 1.00 82.94 403 ARG A O 1
ATOM 3115 N N . GLY A 1 404 ? -5.295 -4.903 -1.737 1.00 83.62 404 GLY A N 1
ATOM 3116 C CA . GLY A 1 404 ? -6.039 -3.641 -1.820 1.00 83.62 404 GLY A CA 1
ATOM 3117 C C . GLY A 1 404 ? -7.281 -3.580 -0.946 1.00 83.62 404 GLY A C 1
ATOM 3118 O O . GLY A 1 404 ? -7.927 -2.540 -0.913 1.00 83.62 404 GLY A O 1
ATOM 3119 N N . GLY A 1 405 ? -7.611 -4.662 -0.240 1.00 91.00 405 GLY A N 1
ATOM 3120 C CA . GLY A 1 405 ? -8.732 -4.676 0.688 1.00 91.00 405 GLY A CA 1
ATOM 3121 C C . GLY A 1 405 ? -8.511 -3.757 1.891 1.00 91.00 405 GLY A C 1
ATOM 3122 O O . GLY A 1 405 ? -7.390 -3.590 2.378 1.00 91.00 405 GLY A O 1
ATOM 3123 N N . GLY A 1 406 ? -9.597 -3.179 2.387 1.00 95.12 406 GLY A N 1
ATOM 3124 C CA . GLY A 1 406 ? -9.658 -2.454 3.646 1.00 95.12 406 GLY A CA 1
ATOM 3125 C C . GLY A 1 406 ? -10.095 -3.366 4.791 1.00 95.12 406 GLY A C 1
ATOM 3126 O O . GLY A 1 406 ? -11.133 -4.015 4.705 1.00 95.12 406 GLY A O 1
ATOM 3127 N N . LEU A 1 407 ? -9.340 -3.409 5.885 1.00 97.50 407 LEU A N 1
ATOM 3128 C CA . LEU A 1 407 ? -9.703 -4.162 7.087 1.00 97.50 407 LEU A CA 1
ATOM 3129 C C . LEU A 1 407 ? -10.028 -3.209 8.240 1.00 97.50 407 LEU A C 1
ATOM 3131 O O . LEU A 1 407 ? -9.169 -2.440 8.666 1.00 97.50 407 LEU A O 1
ATOM 3135 N N . LEU A 1 408 ? -11.250 -3.292 8.768 1.00 98.44 408 LEU A N 1
ATOM 3136 C CA . LEU A 1 408 ? -11.609 -2.706 10.061 1.00 98.44 408 LEU A CA 1
ATOM 3137 C C . LEU A 1 408 ? -11.656 -3.833 11.090 1.00 98.44 408 LEU A C 1
ATOM 3139 O O . LEU A 1 408 ? -12.519 -4.708 11.003 1.00 98.44 408 LEU A O 1
ATOM 3143 N N . ILE A 1 409 ? -10.727 -3.830 12.040 1.00 98.56 409 ILE A N 1
ATOM 3144 C CA . ILE A 1 409 ? -10.589 -4.909 13.018 1.00 98.56 409 ILE A CA 1
ATOM 3145 C C . ILE A 1 409 ? -10.521 -4.368 14.439 1.00 98.56 409 ILE A C 1
ATOM 3147 O O . ILE A 1 409 ? -9.830 -3.388 14.706 1.00 98.56 409 ILE A O 1
ATOM 3151 N N . GLY A 1 410 ? -11.240 -5.009 15.355 1.00 98.12 410 GLY A N 1
ATOM 3152 C CA . GLY A 1 410 ? -11.272 -4.618 16.760 1.00 98.12 410 GLY A CA 1
ATOM 3153 C C . GLY A 1 410 ? -11.179 -5.816 17.689 1.00 98.12 410 GLY A C 1
ATOM 3154 O O . GLY A 1 410 ? -11.694 -6.886 17.385 1.00 98.12 410 GLY A O 1
ATOM 3155 N N . GLY A 1 411 ? -10.522 -5.647 18.826 1.00 97.38 411 GLY A N 1
ATOM 3156 C CA . GLY A 1 411 ? -10.470 -6.671 19.864 1.00 97.38 411 GLY A CA 1
ATOM 3157 C C . GLY A 1 411 ? -9.535 -6.281 20.991 1.00 97.38 411 GLY A C 1
ATOM 3158 O O . GLY A 1 411 ? -8.853 -5.264 20.903 1.00 97.38 411 GLY A O 1
ATOM 3159 N N . GLN A 1 412 ? -9.477 -7.095 22.036 1.00 94.94 412 GLN A N 1
ATOM 3160 C CA . GLN A 1 412 ? -8.531 -6.915 23.129 1.00 94.94 412 GLN A CA 1
ATOM 3161 C C . GLN A 1 412 ? -7.770 -8.203 23.423 1.00 94.94 412 GLN A C 1
ATOM 3163 O O . GLN A 1 412 ? -8.309 -9.305 23.360 1.00 94.94 412 GLN A O 1
ATOM 3168 N N . ALA A 1 413 ? -6.483 -8.067 23.733 1.00 93.50 413 ALA A N 1
ATOM 3169 C CA . ALA A 1 413 ? -5.630 -9.220 23.997 1.00 93.50 413 ALA A CA 1
ATOM 3170 C C . ALA A 1 413 ? -5.345 -9.447 25.488 1.00 93.50 413 ALA A C 1
ATOM 3172 O O . ALA A 1 413 ? -4.747 -10.468 25.835 1.00 93.50 413 ALA A O 1
ATOM 3173 N N . TRP A 1 414 ? -5.754 -8.537 26.381 1.00 94.19 414 TRP A N 1
ATOM 3174 C CA . TRP A 1 414 ? -5.491 -8.666 27.818 1.00 94.19 414 TRP A CA 1
ATOM 3175 C C . TRP A 1 414 ? -6.262 -9.847 28.417 1.00 94.19 414 TRP A C 1
ATOM 3177 O O . TRP A 1 414 ? -5.649 -10.684 29.078 1.00 94.19 414 TRP A O 1
ATOM 3187 N N . LEU A 1 415 ? -7.543 -10.018 28.083 1.00 92.25 415 LEU A N 1
ATOM 3188 C CA . LEU A 1 415 ? -8.348 -11.148 28.551 1.00 92.25 415 LEU A CA 1
ATOM 3189 C C . LEU A 1 415 ? -7.865 -12.449 27.919 1.00 92.25 415 LEU A C 1
ATOM 3191 O O . LEU A 1 415 ? -7.716 -13.460 28.602 1.00 92.25 415 LEU A O 1
ATOM 3195 N N . TRP A 1 416 ? -7.556 -12.408 26.618 1.00 92.62 416 TRP A N 1
ATOM 3196 C CA . TRP A 1 416 ? -6.987 -13.552 25.911 1.00 92.62 416 TRP A CA 1
ATOM 3197 C C . TRP A 1 416 ? -5.672 -14.013 26.557 1.00 92.62 416 TRP A C 1
ATOM 3199 O O . TRP A 1 416 ? -5.385 -15.208 26.595 1.00 92.62 416 TRP A O 1
ATOM 3209 N N . SER A 1 417 ? -4.891 -13.091 27.127 1.00 91.00 417 SER A N 1
ATOM 3210 C CA . SER A 1 417 ? -3.624 -13.408 27.789 1.00 91.00 417 SER A CA 1
ATOM 3211 C C . SER A 1 417 ? -3.768 -14.182 29.103 1.00 91.00 417 SER A C 1
ATOM 3213 O O . SER A 1 417 ? -2.795 -14.812 29.514 1.00 91.00 417 SER A O 1
ATOM 3215 N N . HIS A 1 418 ? -4.940 -14.179 29.753 1.00 90.00 418 HIS A N 1
ATOM 3216 C CA . HIS A 1 418 ? -5.142 -14.864 31.036 1.00 90.00 418 HIS A CA 1
ATOM 3217 C C . HIS A 1 418 ? -4.898 -16.381 30.938 1.00 90.00 418 HIS A C 1
ATOM 3219 O O . HIS A 1 418 ? -4.027 -16.874 31.655 1.00 90.00 418 HIS A O 1
ATOM 3225 N N . PRO A 1 419 ? -5.571 -17.128 30.038 1.00 89.94 419 PRO A N 1
ATOM 3226 C CA . PRO A 1 419 ? -5.295 -18.555 29.869 1.00 89.94 419 PRO A CA 1
ATOM 3227 C C . PRO A 1 419 ? -4.064 -18.863 28.996 1.00 89.94 419 PRO A C 1
ATOM 3229 O O . PRO A 1 419 ? -3.578 -19.989 29.028 1.00 89.94 419 PRO A O 1
ATOM 3232 N N . HIS A 1 420 ? -3.540 -17.904 28.219 1.00 83.31 420 HIS A N 1
ATOM 3233 C CA . HIS A 1 420 ? -2.474 -18.164 27.233 1.00 83.31 420 HIS A CA 1
ATOM 3234 C C . HIS A 1 420 ? -1.091 -17.616 27.616 1.00 83.31 420 HIS A C 1
ATOM 3236 O O . HIS A 1 420 ? -0.105 -17.932 26.950 1.00 83.31 420 HIS A O 1
ATOM 3242 N N . GLY A 1 421 ? -0.985 -16.809 28.669 1.00 81.06 421 GLY A N 1
ATOM 3243 C CA . GLY A 1 421 ? 0.254 -16.155 29.085 1.00 81.06 421 GLY A CA 1
ATOM 3244 C C . GLY A 1 421 ? 0.567 -14.882 28.289 1.00 81.06 421 GLY A C 1
ATOM 3245 O O . GLY A 1 421 ? 0.451 -14.825 27.061 1.00 81.06 421 GLY A O 1
ATOM 3246 N N . LYS A 1 422 ? 1.025 -13.847 29.004 1.00 80.19 422 LYS A N 1
ATOM 3247 C CA . LYS A 1 422 ? 1.294 -12.503 28.455 1.00 80.19 422 LYS A CA 1
ATOM 3248 C C . LYS A 1 422 ? 2.385 -12.491 27.382 1.00 80.19 422 LYS A C 1
ATOM 3250 O O . LYS A 1 422 ? 2.265 -11.763 26.401 1.00 80.19 422 LYS A O 1
ATOM 3255 N N . GLU A 1 423 ? 3.411 -13.326 27.535 1.00 75.56 423 GLU A N 1
ATOM 3256 C CA . GLU A 1 423 ? 4.554 -13.419 26.611 1.00 75.56 423 GLU A CA 1
ATOM 3257 C C . GLU A 1 423 ? 4.143 -13.886 25.209 1.00 75.56 423 GLU A C 1
ATOM 3259 O O . GLU A 1 423 ? 4.751 -13.510 24.209 1.00 75.56 423 GLU A O 1
ATOM 3264 N N . GLY A 1 424 ? 3.067 -14.670 25.118 1.00 77.00 424 GLY A N 1
ATOM 3265 C CA . GLY A 1 424 ? 2.587 -15.206 23.854 1.00 77.00 424 GLY A CA 1
ATOM 3266 C C . GLY A 1 424 ? 1.694 -14.263 23.057 1.00 77.00 424 GLY A C 1
ATOM 3267 O O . GLY A 1 424 ? 1.382 -14.593 21.918 1.00 77.00 424 GLY A O 1
ATOM 3268 N N . VAL A 1 425 ? 1.260 -13.128 23.615 1.00 84.38 425 VAL A N 1
ATOM 3269 C CA . VAL A 1 425 ? 0.256 -12.261 22.976 1.00 84.38 425 VAL A CA 1
ATOM 3270 C C . VAL A 1 425 ? 0.737 -11.730 21.632 1.00 84.38 425 VAL A C 1
ATOM 3272 O O . VAL A 1 425 ? 0.045 -11.898 20.630 1.00 84.38 425 VAL A O 1
ATOM 3275 N N . LEU A 1 426 ? 1.937 -11.149 21.578 1.00 84.12 426 LEU A N 1
ATOM 3276 C CA . LEU A 1 426 ? 2.466 -10.561 20.341 1.00 84.12 426 LEU A CA 1
ATOM 3277 C C . LEU A 1 426 ? 2.618 -11.596 19.216 1.00 84.12 426 LEU A C 1
ATOM 3279 O O . LEU A 1 426 ? 2.453 -11.254 18.051 1.00 84.12 426 LEU A O 1
ATOM 3283 N N . ALA A 1 427 ? 2.895 -12.856 19.564 1.00 79.50 427 ALA A N 1
ATOM 3284 C CA . ALA A 1 427 ? 3.157 -13.919 18.598 1.00 79.50 427 ALA A CA 1
ATOM 3285 C C . ALA A 1 427 ? 1.934 -14.787 18.256 1.00 79.50 427 ALA A C 1
ATOM 3287 O O . ALA A 1 427 ? 1.941 -15.437 17.215 1.00 79.50 427 ALA A O 1
ATOM 3288 N N . ARG A 1 428 ? 0.925 -14.871 19.136 1.00 86.75 428 ARG A N 1
ATOM 3289 C CA . ARG A 1 428 ? -0.141 -15.888 19.044 1.00 86.75 428 ARG A CA 1
ATOM 3290 C C . ARG A 1 428 ? -1.560 -15.350 19.176 1.00 86.75 428 ARG A C 1
ATOM 3292 O O . ARG A 1 428 ? -2.488 -16.098 18.881 1.00 86.75 428 ARG A O 1
ATOM 3299 N N . PHE A 1 429 ? -1.753 -14.106 19.618 1.00 93.69 429 PHE A N 1
ATOM 3300 C CA . PHE A 1 429 ? -3.095 -13.527 19.619 1.00 93.69 429 PHE A CA 1
ATOM 3301 C C . PHE A 1 429 ? -3.625 -13.494 18.174 1.00 93.69 429 PHE A C 1
ATOM 3303 O O . PHE A 1 429 ? -2.910 -12.981 17.309 1.00 93.69 429 PHE A O 1
ATOM 3310 N N . PRO A 1 430 ? -4.832 -14.016 17.883 1.00 96.62 430 PRO A N 1
ATOM 3311 C CA . PRO A 1 430 ? -5.324 -14.143 16.510 1.00 96.62 430 PRO A CA 1
ATOM 3312 C C . PRO A 1 430 ? -5.271 -12.840 15.705 1.00 96.62 430 PRO A C 1
ATOM 3314 O O . PRO A 1 430 ? -4.762 -12.833 14.586 1.00 96.62 430 PRO A O 1
ATOM 3317 N N . GLY A 1 431 ? -5.662 -11.715 16.310 1.00 96.44 431 GLY A N 1
ATOM 3318 C CA . GLY A 1 431 ? -5.534 -10.391 15.701 1.00 96.44 431 GLY A CA 1
ATOM 3319 C C . GLY A 1 431 ? -4.105 -10.038 15.290 1.00 96.44 431 GLY A C 1
ATOM 3320 O O . GLY A 1 431 ? -3.902 -9.510 14.202 1.00 96.44 431 GLY A O 1
ATOM 3321 N N . ASN A 1 432 ? -3.104 -10.401 16.100 1.00 95.06 432 ASN A N 1
ATOM 3322 C CA . ASN A 1 432 ? -1.692 -10.117 15.821 1.00 95.06 432 ASN A CA 1
ATOM 3323 C C . ASN A 1 432 ? -1.138 -10.936 14.650 1.00 95.06 432 ASN A C 1
ATOM 3325 O O . ASN A 1 432 ? -0.223 -10.468 13.973 1.00 95.06 432 ASN A O 1
ATOM 3329 N N . LEU A 1 433 ? -1.716 -12.107 14.358 1.00 91.88 433 LEU A N 1
ATOM 3330 C CA . LEU A 1 433 ? -1.378 -12.878 13.154 1.00 91.88 433 LEU A CA 1
ATOM 3331 C C . LEU A 1 433 ? -1.817 -12.159 11.867 1.00 91.88 433 LEU A C 1
ATOM 3333 O O . LEU A 1 433 ? -1.267 -12.426 10.802 1.00 91.88 433 LEU A O 1
ATOM 3337 N N . VAL A 1 434 ? -2.774 -11.228 11.967 1.00 96.25 434 VAL A N 1
ATOM 3338 C CA . VAL A 1 434 ? -3.290 -10.440 10.842 1.00 96.25 434 VAL A CA 1
ATOM 3339 C C . VAL A 1 434 ? -2.691 -9.040 10.811 1.00 96.25 434 VAL A C 1
ATOM 3341 O O . VAL A 1 434 ? -2.147 -8.635 9.791 1.00 96.25 434 VAL A O 1
ATOM 3344 N N . THR A 1 435 ? -2.767 -8.284 11.907 1.00 96.38 435 THR A N 1
ATOM 3345 C CA . THR A 1 435 ? -2.360 -6.868 11.948 1.00 96.38 435 THR A CA 1
ATOM 3346 C C . THR A 1 435 ? -0.853 -6.685 12.118 1.00 96.38 435 THR A C 1
ATOM 3348 O O . THR A 1 435 ? -0.305 -5.651 11.727 1.00 96.38 435 THR A O 1
ATOM 3351 N N . GLY A 1 436 ? -0.152 -7.700 12.637 1.00 90.75 436 GLY A N 1
ATOM 3352 C CA . GLY A 1 436 ? 1.289 -7.650 12.885 1.00 90.75 436 GLY A CA 1
ATOM 3353 C C . GLY A 1 436 ? 2.119 -7.457 11.613 1.00 90.75 436 GLY A C 1
ATOM 3354 O O . GLY A 1 436 ? 3.161 -6.804 11.649 1.00 90.75 436 GLY A O 1
ATOM 3355 N N . VAL A 1 437 ? 1.621 -7.915 10.456 1.00 85.06 437 VAL A N 1
ATOM 3356 C CA . VAL A 1 437 ? 2.268 -7.692 9.145 1.00 85.06 437 VAL A CA 1
ATOM 3357 C C . VAL A 1 437 ? 2.318 -6.213 8.748 1.00 85.06 437 VAL A C 1
ATOM 3359 O O . VAL A 1 437 ? 3.181 -5.822 7.966 1.00 85.06 437 VAL A O 1
ATOM 3362 N N . ALA A 1 438 ? 1.402 -5.403 9.288 1.00 86.56 438 ALA A N 1
ATOM 3363 C CA . ALA A 1 438 ? 1.357 -3.953 9.126 1.00 86.56 438 ALA A CA 1
ATOM 3364 C C . ALA A 1 438 ? 2.046 -3.219 10.292 1.00 86.56 438 ALA A C 1
ATOM 3366 O O . ALA A 1 438 ? 2.062 -1.992 10.333 1.00 86.56 438 ALA A O 1
ATOM 3367 N N . GLY A 1 439 ? 2.609 -3.966 11.248 1.00 87.12 439 GLY A N 1
ATOM 3368 C CA . GLY A 1 439 ? 3.280 -3.431 12.424 1.00 87.12 439 GLY A CA 1
ATOM 3369 C C . GLY A 1 439 ? 2.339 -2.833 13.467 1.00 87.12 439 GLY A C 1
ATOM 3370 O O . GLY A 1 439 ? 2.748 -1.917 14.174 1.00 87.12 439 GLY A O 1
ATOM 3371 N N . VAL A 1 440 ? 1.102 -3.330 13.565 1.00 94.75 440 VAL A N 1
ATOM 3372 C CA . VAL A 1 440 ? 0.149 -2.974 14.627 1.00 94.75 440 VAL A CA 1
ATOM 3373 C C . VAL A 1 440 ? -0.144 -4.214 15.462 1.00 94.75 440 VAL A C 1
ATOM 3375 O O . VAL A 1 440 ? -0.585 -5.227 14.921 1.00 94.75 440 VAL A O 1
ATOM 3378 N N . TYR A 1 441 ? 0.070 -4.136 16.774 1.00 94.94 441 TYR A N 1
ATOM 3379 C CA . TYR A 1 441 ? -0.091 -5.269 17.682 1.00 94.94 441 TYR A CA 1
ATOM 3380 C C . TYR A 1 441 ? -1.000 -4.940 18.864 1.00 94.94 441 TYR A C 1
ATOM 3382 O O . TYR A 1 441 ? -0.799 -3.949 19.560 1.00 94.94 441 TYR A O 1
ATOM 3390 N N . PHE A 1 442 ? -1.947 -5.824 19.153 1.00 96.94 442 PHE A N 1
ATOM 3391 C CA . PHE A 1 442 ? -2.678 -5.876 20.412 1.00 96.94 442 PHE A CA 1
ATOM 3392 C C . PHE A 1 442 ? -1.752 -6.377 21.525 1.00 96.94 442 PHE A C 1
ATOM 3394 O O . PHE A 1 442 ? -0.998 -7.335 21.326 1.00 96.94 442 PHE A O 1
ATOM 3401 N N . THR A 1 443 ? -1.811 -5.761 22.706 1.00 93.31 443 THR A N 1
ATOM 3402 C CA . THR A 1 443 ? -0.963 -6.141 23.848 1.00 93.31 443 THR A CA 1
ATOM 3403 C C . THR A 1 443 ? -1.775 -6.689 25.020 1.00 93.31 443 THR A C 1
ATOM 3405 O O . THR A 1 443 ? -2.980 -6.482 25.127 1.00 93.31 443 THR A O 1
ATOM 3408 N N . ALA A 1 444 ? -1.092 -7.364 25.948 1.00 90.44 444 ALA A N 1
ATOM 3409 C CA . ALA A 1 444 ? -1.693 -7.875 27.182 1.00 90.44 444 ALA A CA 1
ATOM 3410 C C . ALA A 1 444 ? -2.026 -6.780 28.219 1.00 90.44 444 ALA A C 1
ATOM 3412 O O . ALA A 1 444 ? -2.410 -7.103 29.340 1.00 90.44 444 ALA A O 1
ATOM 3413 N N . LYS A 1 445 ? -1.771 -5.503 27.906 1.00 90.31 445 LYS A N 1
ATOM 3414 C CA . LYS A 1 445 ? -1.961 -4.382 28.830 1.00 90.31 445 LYS A CA 1
ATOM 3415 C C . LYS A 1 445 ? -3.310 -3.734 28.572 1.00 90.31 445 LYS A C 1
ATOM 3417 O O . LYS A 1 445 ? -3.648 -3.486 27.419 1.00 90.31 445 LYS A O 1
ATOM 3422 N N . GLU A 1 446 ? -4.024 -3.415 29.638 1.00 93.88 446 GLU A N 1
ATOM 3423 C CA . GLU A 1 446 ? -5.221 -2.579 29.583 1.00 93.88 446 GLU A CA 1
ATOM 3424 C C . GLU A 1 446 ? -4.846 -1.130 29.223 1.00 93.88 446 GLU A C 1
ATOM 3426 O O . GLU A 1 446 ? -3.780 -0.626 29.603 1.00 93.88 446 GLU A O 1
ATOM 3431 N N . GLY A 1 447 ? -5.713 -0.499 28.440 1.00 90.12 447 GLY A N 1
ATOM 3432 C CA . GLY A 1 447 ? -5.713 0.923 28.114 1.00 90.12 447 GLY A CA 1
ATOM 3433 C C . GLY A 1 447 ? -6.724 1.684 28.971 1.00 90.12 447 GLY A C 1
ATOM 3434 O O . GLY A 1 447 ? -7.395 1.105 29.827 1.00 90.12 447 GLY A O 1
ATOM 3435 N N . GLN A 1 448 ? -6.836 2.995 28.758 1.00 90.00 448 GLN A N 1
ATOM 3436 C CA . GLN A 1 448 ? -7.768 3.823 29.522 1.00 90.00 448 GLN A CA 1
ATOM 3437 C C . GLN A 1 448 ? -9.126 4.002 28.839 1.00 90.00 448 GLN A C 1
ATOM 3439 O O . GLN A 1 448 ? -9.207 4.234 27.635 1.00 90.00 448 GLN A O 1
ATOM 3444 N N . ASN A 1 449 ? -10.180 4.015 29.656 1.00 90.44 449 ASN A N 1
ATOM 3445 C CA . ASN A 1 449 ? -11.471 4.585 29.281 1.00 90.44 449 ASN A CA 1
ATOM 3446 C C . ASN A 1 449 ? -11.482 6.094 29.528 1.00 90.44 449 ASN A C 1
ATOM 3448 O O . ASN A 1 449 ? -10.836 6.592 30.456 1.00 90.44 449 ASN A O 1
ATOM 3452 N N . GLY A 1 450 ? -12.251 6.816 28.719 1.00 93.62 450 GLY A N 1
ATOM 3453 C CA . GLY A 1 450 ? -12.411 8.259 28.847 1.00 93.62 450 GLY A CA 1
ATOM 3454 C C . GLY A 1 450 ? -12.801 8.930 27.539 1.00 93.62 450 GLY A C 1
ATOM 3455 O O . GLY A 1 450 ? -12.933 8.284 26.503 1.00 93.62 450 GLY A O 1
ATOM 3456 N N . ILE A 1 451 ? -12.972 10.247 27.598 1.00 94.81 451 ILE A N 1
ATOM 3457 C CA . ILE A 1 451 ? -13.182 11.088 26.420 1.00 94.81 451 ILE A CA 1
ATOM 3458 C C . ILE A 1 451 ? -11.839 11.721 26.076 1.00 94.81 451 ILE A C 1
ATOM 3460 O O . ILE A 1 451 ? -11.281 12.475 26.875 1.00 94.81 451 ILE A O 1
ATOM 3464 N N . PHE A 1 452 ? -11.315 11.411 24.895 1.00 93.12 452 PHE A N 1
ATOM 3465 C CA . PHE A 1 452 ? -9.987 11.851 24.480 1.00 93.12 452 PHE A CA 1
ATOM 3466 C C . PHE A 1 452 ? -10.097 12.864 23.349 1.00 93.12 452 PHE A C 1
ATOM 3468 O O . PHE A 1 452 ? -10.746 12.610 22.333 1.00 93.12 452 PHE A O 1
ATOM 3475 N N . ALA A 1 453 ? -9.469 14.024 23.537 1.00 88.69 453 ALA A N 1
ATOM 3476 C CA . ALA A 1 453 ? -9.376 15.042 22.503 1.00 88.69 453 ALA A CA 1
ATOM 3477 C C . ALA A 1 453 ? -8.499 14.554 21.347 1.00 88.69 453 ALA A C 1
ATOM 3479 O O . ALA A 1 453 ? -7.497 13.862 21.546 1.00 88.69 453 ALA A O 1
ATOM 3480 N N . VAL A 1 454 ? -8.874 14.952 20.140 1.00 87.69 454 VAL A N 1
ATOM 3481 C CA . VAL A 1 454 ? -8.136 14.642 18.924 1.00 87.69 454 VAL A CA 1
ATOM 3482 C C . VAL A 1 454 ? -7.262 15.850 18.576 1.00 87.69 454 VAL A C 1
ATOM 3484 O O . VAL A 1 454 ? -7.808 16.910 18.266 1.00 87.69 454 VAL A O 1
ATOM 3487 N N . PRO A 1 455 ? -5.921 15.748 18.636 1.00 77.75 455 PRO A N 1
ATOM 3488 C CA . PRO A 1 455 ? -5.060 16.857 18.241 1.00 77.75 455 PRO A CA 1
ATOM 3489 C C . PRO A 1 455 ? -5.118 17.089 16.729 1.00 77.75 455 PRO A C 1
ATOM 3491 O O . PRO A 1 455 ? -5.334 16.152 15.960 1.00 77.75 455 PRO A O 1
ATOM 3494 N N . GLU A 1 456 ? -4.861 18.331 16.306 1.00 73.31 456 GLU A N 1
ATOM 3495 C CA . GLU A 1 456 ? -4.820 18.717 14.885 1.00 73.31 456 GLU A CA 1
ATOM 3496 C C . GLU A 1 456 ? -3.733 17.969 14.101 1.00 73.31 456 GLU A C 1
ATOM 3498 O O . GLU A 1 456 ? -3.906 17.663 12.923 1.00 73.31 456 GLU A O 1
ATOM 3503 N N . ASN A 1 457 ? -2.620 17.639 14.760 1.00 74.62 457 ASN A N 1
ATOM 3504 C CA . ASN A 1 457 ? -1.486 16.958 14.148 1.00 74.62 457 ASN A CA 1
ATOM 3505 C C . ASN A 1 457 ? -1.346 15.524 14.658 1.00 74.62 457 ASN A C 1
ATOM 3507 O O . ASN A 1 457 ? -1.625 15.238 15.823 1.00 74.62 457 ASN A O 1
ATOM 3511 N N . VAL A 1 458 ? -0.854 14.641 13.785 1.00 75.19 458 VAL A N 1
ATOM 3512 C CA . VAL A 1 458 ? -0.468 13.274 14.144 1.00 75.19 458 VAL A CA 1
ATOM 3513 C C . VAL A 1 458 ? 0.524 13.324 15.296 1.00 75.19 458 VAL A C 1
ATOM 3515 O O . VAL A 1 458 ? 1.454 14.135 15.318 1.00 75.19 458 VAL A O 1
ATOM 3518 N N . TRP A 1 459 ? 0.347 12.409 16.243 1.00 66.50 459 TRP A N 1
ATOM 3519 C CA . TRP A 1 459 ? 1.270 12.224 17.347 1.00 66.50 459 TRP A CA 1
ATOM 3520 C C . TRP A 1 459 ? 2.658 11.807 16.832 1.00 66.50 459 TRP A C 1
ATOM 3522 O O . TRP A 1 459 ? 2.886 10.647 16.501 1.00 66.50 459 TRP A O 1
ATOM 3532 N N . ASN A 1 460 ? 3.593 12.759 16.784 1.00 58.00 460 ASN A N 1
ATOM 3533 C CA . ASN A 1 460 ? 4.974 12.552 16.323 1.00 58.00 460 ASN A CA 1
ATOM 3534 C C . ASN A 1 460 ? 5.967 12.287 17.471 1.00 58.00 460 ASN A C 1
ATOM 3536 O O . ASN A 1 460 ? 7.178 12.390 17.279 1.00 58.00 460 ASN A O 1
ATOM 3540 N N . ASP A 1 461 ? 5.476 11.971 18.672 1.00 57.12 461 ASP A N 1
ATOM 3541 C CA . ASP A 1 461 ? 6.331 11.714 19.828 1.00 57.12 461 ASP A CA 1
ATOM 3542 C C . ASP A 1 461 ? 6.904 10.280 19.781 1.00 57.12 461 ASP A C 1
ATOM 3544 O O . ASP A 1 461 ? 6.130 9.316 19.812 1.00 57.12 461 ASP A O 1
ATOM 3548 N N . PRO A 1 462 ? 8.241 10.100 19.756 1.00 52.59 462 PRO A N 1
ATOM 3549 C CA . PRO A 1 462 ? 8.875 8.781 19.711 1.00 52.59 462 PRO A CA 1
ATOM 3550 C C . PRO A 1 462 ? 8.478 7.847 20.864 1.00 52.59 462 PRO A C 1
ATOM 3552 O O . PRO A 1 462 ? 8.585 6.632 20.717 1.00 52.59 462 PRO A O 1
ATOM 3555 N N . SER A 1 463 ? 8.015 8.386 21.998 1.00 51.47 463 SER A N 1
ATOM 3556 C CA . SER A 1 463 ? 7.555 7.598 23.153 1.00 51.47 463 SER A CA 1
ATOM 3557 C C . SER A 1 463 ? 6.230 6.861 22.919 1.00 51.47 463 SER A C 1
ATOM 3559 O O . SER A 1 463 ? 5.912 5.939 23.665 1.00 51.47 463 SER A O 1
ATOM 3561 N N . ILE A 1 464 ? 5.469 7.228 21.882 1.00 58.47 464 ILE A N 1
ATOM 3562 C CA . ILE A 1 464 ? 4.174 6.611 21.542 1.00 58.47 464 ILE A CA 1
ATOM 3563 C C . ILE A 1 464 ? 4.363 5.329 20.710 1.00 58.47 464 ILE A C 1
ATOM 3565 O O . ILE A 1 464 ? 3.508 4.445 20.729 1.00 58.47 464 ILE A O 1
ATOM 3569 N N . ALA A 1 465 ? 5.507 5.189 20.029 1.00 48.28 465 ALA A N 1
ATOM 3570 C CA . ALA A 1 465 ? 5.856 4.027 19.206 1.00 48.28 465 ALA A CA 1
ATOM 3571 C C . ALA A 1 465 ? 6.657 2.936 19.957 1.00 48.28 465 ALA A C 1
ATOM 3573 O O . ALA A 1 465 ? 7.167 2.016 19.321 1.00 48.28 465 ALA A O 1
ATOM 3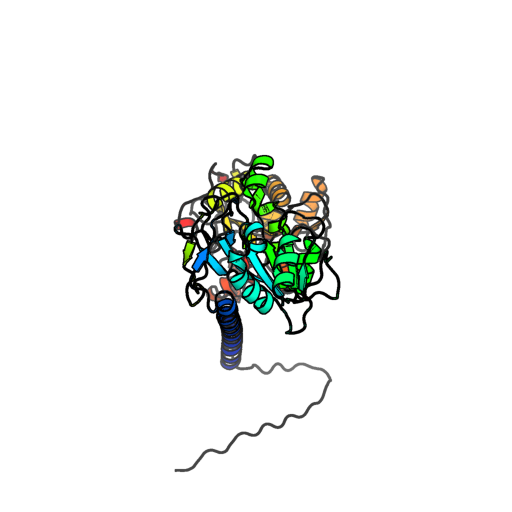574 N N . GLN A 1 466 ? 6.797 3.038 21.289 1.00 35.59 466 GLN A N 1
ATOM 3575 C CA . GLN A 1 466 ? 7.566 2.097 22.127 1.00 35.59 466 GLN A CA 1
ATOM 3576 C C . GLN A 1 466 ? 6.698 1.169 22.994 1.00 35.59 466 GLN A C 1
ATOM 3578 O O . GLN A 1 466 ? 5.633 1.582 23.537 1.00 35.59 466 GLN A O 1
#

Organism: NCBI:txid35019

Sequence (466 aa):
MSLAPSTSCEIMSLAPSTSCDIMSLVPSTSCEIMSLAAQKIRLQQHNFLMDSQRSCDLLVKGIQSIDVTGDFNPCELLLRGDRARPVLRDSKGQVLIAASQYGKGRMVVTGHEAMLKLPQFLPFIKNALDWLKPSRMAPVGVHRSLDALFELLLSRDIKVRPNARLGNVLGVFCRDAYGDVQADDLVRFVKRGGGLLIGGQASDWSSQHGKEEVLDHFPGNLVTNVAGVYFTATLGEHGIFPVPETIWRDPVITRSTNSSINTQRHYNSLLRGIPSIDVTGDFIPCKLLLSGDQAFPVLVDLKRQVLIAAAHYGKGRMVVTAHEAMIQLPQFLPFIKNALGWLKPTPKKRIGVHRSLEALSMLLLSNGIKIQPDATLEDSLEVFCRDAYDSAQADDLVQFVKRGGGLLIGGQAWLWSHPHGKEGVLARFPGNLVTGVAGVYFTAKEGQNGIFAVPENVWNDPSIAQ